Protein AF-A0A091Q735-F1 (afdb_monomer)

Secondary structure (DSSP, 8-state):
--HHHHHHHHHHHHHHHHHHHHHHHHHHHHHHHHHHHHHHHHHHHHHHHHHHHHHHHHHHHHHHHHHHHHHHHHHH-BTTBPPPSSHHHHHHHHHHHHHHHHHHHHHHHHHHHHHHHHHHHHHHHHHHHHHHHHHHHHHHHHHHHHHHHHHHHHHHHHHHHHHHHHHHHHHHHHHHHHHHHHHHHT-HHHHHHHHHHHHHHHHHHHHHHHHHHHHHHHHHHHHHHHHHHHHHHHHHHHHHHHHHHHHHHHHHHHHHHHHHHHHHHHHHHHHHHHHHHHHHHHHHHHHHHHHHHHHHHHHHHHHHHHHHHHHHHHHHHHHHHHHHHHHHHHHHHHHHHHHHHHHHHHHHHHHHHHHHHHHHHHHHTTTGGGTTTTTTTSSSGGGSSSSSS---

Structure (mmCIF, N/CA/C/O backbone):
data_AF-A0A091Q735-F1
#
_entry.id   AF-A0A091Q735-F1
#
loop_
_atom_site.group_PDB
_atom_site.id
_atom_site.type_symbol
_atom_site.label_atom_id
_atom_site.label_alt_id
_atom_site.label_comp_id
_atom_site.label_asym_id
_atom_site.label_entity_id
_atom_site.label_seq_id
_atom_site.pdbx_PDB_ins_code
_atom_site.Cartn_x
_atom_site.Cartn_y
_atom_site.Cartn_z
_atom_site.occupancy
_atom_site.B_iso_or_equiv
_atom_site.auth_seq_id
_atom_site.auth_comp_id
_atom_site.auth_asym_id
_atom_site.auth_atom_id
_atom_site.pdbx_PDB_model_num
ATOM 1 N N . ASP A 1 1 ? -110.857 -42.409 191.828 1.00 48.88 1 ASP A N 1
ATOM 2 C CA . ASP A 1 1 ? -110.728 -42.649 190.372 1.00 48.88 1 ASP A CA 1
ATOM 3 C C . ASP A 1 1 ? -110.004 -41.469 189.700 1.00 48.88 1 ASP A C 1
ATOM 5 O O . ASP A 1 1 ? -110.656 -40.558 189.218 1.00 48.88 1 ASP A O 1
ATOM 9 N N . LEU A 1 2 ? -108.696 -41.206 189.783 1.00 59.91 2 LEU A N 1
ATOM 10 C CA . LEU A 1 2 ? -107.429 -41.906 189.490 1.00 59.91 2 LEU A CA 1
ATOM 11 C C . LEU A 1 2 ? -107.210 -42.391 188.038 1.00 59.91 2 LEU A C 1
ATOM 13 O O . LEU A 1 2 ? -106.273 -41.913 187.399 1.00 59.91 2 LEU A O 1
ATOM 17 N N . ASP A 1 3 ? -108.094 -43.208 187.457 1.00 58.34 3 ASP A N 1
ATOM 18 C CA . ASP A 1 3 ? -107.879 -43.757 186.099 1.00 58.34 3 ASP A CA 1
ATOM 19 C C . ASP A 1 3 ? -107.962 -42.721 184.962 1.00 58.34 3 ASP A C 1
ATOM 21 O O . ASP A 1 3 ? -107.269 -42.835 183.949 1.00 58.34 3 ASP A O 1
ATOM 25 N N . ARG A 1 4 ? -108.725 -41.634 185.139 1.00 57.16 4 ARG A N 1
ATOM 26 C CA . ARG A 1 4 ? -108.843 -40.563 184.129 1.00 57.16 4 ARG A CA 1
ATOM 27 C C . ARG A 1 4 ? -107.568 -39.718 183.986 1.00 57.16 4 ARG A C 1
ATOM 29 O O . ARG A 1 4 ? -107.341 -39.124 182.936 1.00 57.16 4 ARG A O 1
ATOM 36 N N . ALA A 1 5 ? -106.726 -39.675 185.020 1.00 61.28 5 ALA A N 1
ATOM 37 C CA . ALA A 1 5 ? -105.486 -38.896 185.022 1.00 61.28 5 ALA A CA 1
ATOM 38 C C . ALA A 1 5 ? -104.326 -39.627 184.318 1.00 61.28 5 ALA A C 1
ATOM 40 O O . ALA A 1 5 ? -103.462 -38.989 183.716 1.00 61.28 5 ALA A O 1
ATOM 41 N N . ILE A 1 6 ? -104.319 -40.964 184.344 1.00 62.25 6 ILE A N 1
ATOM 42 C CA . ILE A 1 6 ? -103.247 -41.781 183.754 1.00 62.25 6 ILE A CA 1
ATOM 43 C C . ILE A 1 6 ? -103.313 -41.750 182.221 1.00 62.25 6 ILE A C 1
ATOM 45 O O . ILE A 1 6 ? -102.283 -41.559 181.573 1.00 62.25 6 ILE A O 1
ATOM 49 N N . ILE A 1 7 ? -104.517 -41.838 181.645 1.00 64.94 7 ILE A N 1
ATOM 50 C CA . ILE A 1 7 ? -104.731 -41.748 180.190 1.00 64.94 7 ILE A CA 1
ATOM 51 C C . ILE A 1 7 ? -104.331 -40.358 179.664 1.00 64.94 7 ILE A C 1
ATOM 53 O O . ILE A 1 7 ? -103.680 -40.251 178.626 1.00 64.94 7 ILE A O 1
ATOM 57 N N . GLY A 1 8 ? -104.631 -39.290 180.416 1.00 65.50 8 GLY A N 1
ATOM 58 C CA . GLY A 1 8 ? -104.202 -37.929 180.074 1.00 65.50 8 GLY A CA 1
ATOM 59 C C . GLY A 1 8 ? -102.680 -37.756 180.093 1.00 65.50 8 GLY A C 1
ATOM 60 O O . GLY A 1 8 ? -102.116 -37.140 179.190 1.00 65.50 8 GLY A O 1
ATOM 61 N N . ARG A 1 9 ? -101.993 -38.361 181.072 1.00 70.69 9 ARG A N 1
ATOM 62 C CA . ARG A 1 9 ? -100.524 -38.331 181.146 1.00 70.69 9 ARG A CA 1
ATOM 63 C C . ARG A 1 9 ? -99.869 -39.099 179.996 1.00 70.69 9 ARG A C 1
ATOM 65 O O . ARG A 1 9 ? -98.911 -38.602 179.415 1.00 70.69 9 ARG A O 1
ATOM 72 N N . GLN A 1 10 ? -100.392 -40.271 179.636 1.00 69.38 10 GLN A N 1
ATOM 73 C CA . GLN A 1 10 ? -99.875 -41.054 178.506 1.00 69.38 10 GLN A CA 1
ATOM 74 C C . GLN A 1 10 ? -100.122 -40.366 177.154 1.00 69.38 10 GLN A C 1
ATOM 76 O O . GLN A 1 10 ? -99.245 -40.396 176.293 1.00 69.38 10 GLN A O 1
ATOM 81 N N . SER A 1 11 ? -101.267 -39.697 176.986 1.00 70.25 11 SER A N 1
ATOM 82 C CA . SER A 1 11 ? -101.553 -38.848 175.820 1.00 70.25 11 SER A CA 1
ATOM 83 C C . SER A 1 11 ? -100.528 -37.720 175.683 1.00 70.25 11 SER A C 1
ATOM 85 O O . SER A 1 11 ? -99.944 -37.548 174.617 1.00 70.25 11 SER A O 1
ATOM 87 N N . LEU A 1 12 ? -100.258 -36.994 176.774 1.00 70.69 12 LEU A N 1
ATOM 88 C CA . LEU A 1 12 ? -99.284 -35.900 176.787 1.00 70.69 12 LEU A CA 1
ATOM 89 C C . LEU A 1 12 ? -97.848 -36.388 176.564 1.00 70.69 12 LEU A C 1
ATOM 91 O O . LEU A 1 12 ? -97.097 -35.750 175.837 1.00 70.69 12 LEU A O 1
ATOM 95 N N . GLU A 1 13 ? -97.449 -37.528 177.131 1.00 71.88 13 GLU A N 1
ATOM 96 C CA . GLU A 1 13 ? -96.121 -38.107 176.877 1.00 71.88 13 GLU A CA 1
ATOM 97 C C . GLU A 1 13 ? -95.943 -38.548 175.418 1.00 71.88 13 GLU A C 1
ATOM 99 O O . GLU A 1 13 ? -94.855 -38.389 174.860 1.00 71.88 13 GLU A O 1
ATOM 104 N N . MET A 1 14 ? -96.991 -39.083 174.782 1.00 75.88 14 MET A N 1
ATOM 105 C CA . MET A 1 14 ? -96.971 -39.439 173.360 1.00 75.88 14 MET A CA 1
ATOM 106 C C . MET A 1 14 ? -96.920 -38.188 172.473 1.00 75.88 14 MET A C 1
ATOM 108 O O . MET A 1 14 ? -96.209 -38.164 171.470 1.00 75.88 14 MET A O 1
ATOM 112 N N . GLU A 1 15 ? -97.613 -37.125 172.876 1.00 74.12 15 GLU A N 1
ATOM 113 C CA . GLU A 1 15 ? -97.615 -35.833 172.194 1.00 74.12 15 GLU A CA 1
ATOM 114 C C . GLU A 1 15 ? -96.272 -35.102 172.327 1.00 74.12 15 GLU A C 1
ATOM 116 O O . GLU A 1 15 ? -95.756 -34.596 171.334 1.00 74.12 15 GLU A O 1
ATOM 121 N N . ILE A 1 16 ? -95.636 -35.142 173.504 1.00 75.25 16 ILE A N 1
ATOM 122 C CA . ILE A 1 16 ? -94.273 -34.630 173.717 1.00 75.25 16 ILE A CA 1
ATOM 123 C C . ILE A 1 16 ? -93.277 -35.372 172.823 1.00 75.25 16 ILE A C 1
ATOM 125 O O . ILE A 1 16 ? -92.447 -34.732 172.178 1.00 75.25 16 ILE A O 1
ATOM 129 N N . ARG A 1 17 ? -93.381 -36.704 172.726 1.00 78.06 17 ARG A N 1
ATOM 130 C CA . ARG A 1 17 ? -92.518 -37.508 171.848 1.00 78.06 17 ARG A CA 1
ATOM 131 C C . ARG A 1 17 ? -92.728 -37.154 170.374 1.00 78.06 17 ARG A C 1
ATOM 133 O O . ARG A 1 17 ? -91.765 -36.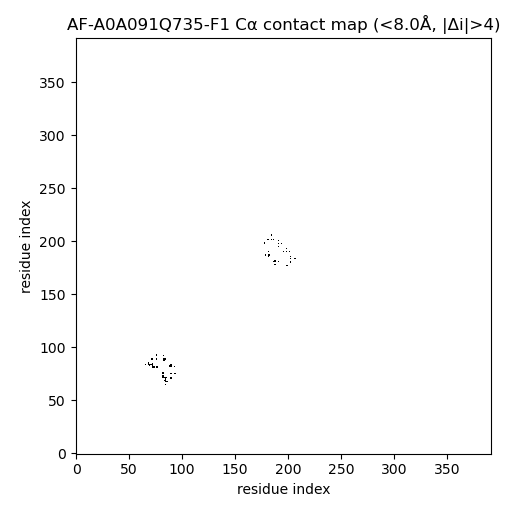909 169.661 1.00 78.06 17 ARG A O 1
ATOM 140 N N . ASN A 1 18 ? -93.981 -37.009 169.943 1.00 79.81 18 ASN A N 1
ATOM 141 C CA . ASN A 1 18 ? -94.326 -36.605 168.578 1.00 79.81 18 ASN A CA 1
ATOM 142 C C . ASN A 1 18 ? -93.847 -35.174 168.259 1.00 79.81 18 ASN A C 1
ATOM 144 O O . ASN A 1 18 ? -93.385 -34.895 167.155 1.00 79.81 18 ASN A O 1
ATOM 148 N N . LEU A 1 19 ? -93.903 -34.255 169.227 1.00 78.31 19 LEU A N 1
ATOM 149 C CA . LEU A 1 19 ? -93.354 -32.906 169.086 1.00 78.31 19 LEU A CA 1
ATOM 150 C C . LEU A 1 19 ? -91.822 -32.909 169.035 1.00 78.31 19 LEU A C 1
ATOM 152 O O . LEU A 1 19 ? -91.252 -32.158 168.248 1.00 78.31 19 LEU A O 1
ATOM 156 N N . GLN A 1 20 ? -91.151 -33.765 169.807 1.00 77.94 20 GLN A N 1
ATOM 157 C CA . GLN A 1 20 ? -89.699 -33.954 169.730 1.00 77.94 20 GLN A CA 1
ATOM 158 C C . GLN A 1 20 ? -89.271 -34.565 168.388 1.00 77.94 20 GLN A C 1
ATOM 160 O O . GLN A 1 20 ? -88.317 -34.087 167.773 1.00 77.94 20 GLN A O 1
ATOM 165 N N . ASP A 1 21 ? -90.007 -35.548 167.873 1.00 80.75 21 ASP A N 1
ATOM 166 C CA . ASP A 1 21 ? -89.762 -36.132 166.551 1.00 80.75 21 ASP A CA 1
ATOM 167 C C . ASP A 1 21 ? -90.009 -35.106 165.435 1.00 80.75 21 ASP A C 1
ATOM 169 O O . ASP A 1 21 ? -89.194 -34.959 164.523 1.00 80.75 21 ASP A O 1
ATOM 173 N N . LYS A 1 22 ? -91.073 -34.300 165.537 1.00 81.25 22 LYS A N 1
ATOM 174 C CA . LYS A 1 22 ? -91.319 -33.179 164.614 1.00 81.25 22 LYS A CA 1
ATOM 175 C C . LYS A 1 22 ? -90.246 -32.100 164.705 1.00 81.25 22 LYS A C 1
ATOM 177 O O . LYS A 1 22 ? -89.876 -31.542 163.676 1.00 81.25 22 LYS A O 1
ATOM 182 N N . LEU A 1 23 ? -89.736 -31.801 165.898 1.00 82.50 23 LEU A N 1
ATOM 183 C CA . LEU A 1 23 ? -88.670 -30.819 166.090 1.00 82.50 23 LEU A CA 1
ATOM 184 C C . LEU A 1 23 ? -87.365 -31.308 165.462 1.00 82.50 23 LEU A C 1
ATOM 186 O O . LEU A 1 23 ? -86.720 -30.561 164.734 1.00 82.50 23 LEU A O 1
ATOM 190 N N . THR A 1 24 ? -86.998 -32.570 165.684 1.00 81.44 24 THR A N 1
ATOM 191 C CA . THR A 1 24 ? -85.792 -33.159 165.087 1.00 81.44 24 THR A CA 1
ATOM 192 C C . THR A 1 24 ? -85.915 -33.311 163.569 1.00 81.44 24 THR A C 1
ATOM 194 O O . THR A 1 24 ? -84.946 -33.049 162.854 1.00 81.44 24 THR A O 1
ATOM 197 N N . ALA A 1 25 ? -87.097 -33.656 163.049 1.00 82.62 25 ALA A N 1
ATOM 198 C CA . ALA A 1 25 ? -87.374 -33.679 161.613 1.00 82.62 25 ALA A CA 1
ATOM 199 C C . ALA A 1 25 ? -87.297 -32.275 160.990 1.00 82.62 25 ALA A C 1
ATOM 201 O O . ALA A 1 25 ? -86.631 -32.102 159.969 1.00 82.62 25 ALA A O 1
ATOM 202 N N . ASN A 1 26 ? -87.894 -31.262 161.630 1.00 83.12 26 ASN A N 1
ATOM 203 C CA . ASN A 1 26 ? -87.793 -29.869 161.188 1.00 83.12 26 ASN A CA 1
ATOM 204 C C . ASN A 1 26 ? -86.359 -29.343 161.257 1.00 83.12 26 ASN A C 1
ATOM 206 O O . ASN A 1 26 ? -85.934 -28.640 160.349 1.00 83.12 26 ASN A O 1
ATOM 210 N N . GLN A 1 27 ? -85.587 -29.712 162.280 1.00 83.12 27 GLN A N 1
ATOM 211 C CA . GLN A 1 27 ? -84.183 -29.326 162.386 1.00 83.12 27 GLN A CA 1
ATOM 212 C C . GLN A 1 27 ? -83.357 -29.933 161.243 1.00 83.12 27 GLN A C 1
ATOM 214 O O . GLN A 1 27 ? -82.608 -29.222 160.576 1.00 83.12 27 GLN A O 1
ATOM 219 N N . LYS A 1 28 ? -83.560 -31.221 160.933 1.00 84.62 28 LYS A N 1
ATOM 220 C CA . LYS A 1 28 ? -82.917 -31.875 159.781 1.00 84.62 28 LYS A CA 1
ATOM 221 C C . LYS A 1 28 ? -83.334 -31.252 158.445 1.00 84.62 28 LYS A C 1
ATOM 223 O O . LYS A 1 28 ? -82.479 -31.083 157.578 1.00 84.62 28 LYS A O 1
ATOM 228 N N . ALA A 1 29 ? -84.610 -30.898 158.278 1.00 84.12 29 ALA A N 1
ATOM 229 C CA . ALA A 1 29 ? -85.111 -30.223 157.080 1.00 84.12 29 ALA A CA 1
ATOM 230 C C . ALA A 1 29 ? -84.539 -28.802 156.942 1.00 84.12 29 ALA A C 1
ATOM 232 O O . ALA A 1 29 ? -84.136 -28.401 155.852 1.00 84.12 29 ALA A O 1
ATOM 233 N N . LEU A 1 30 ? -84.416 -28.067 158.051 1.00 85.38 30 LEU A N 1
ATOM 234 C CA . LEU A 1 30 ? -83.791 -26.747 158.091 1.00 85.38 30 LEU A CA 1
ATOM 235 C C . LEU A 1 30 ? -82.305 -26.824 157.723 1.00 85.38 30 LEU A C 1
ATOM 237 O O . LEU A 1 30 ? -81.825 -26.022 156.925 1.00 85.38 30 LEU A O 1
ATOM 241 N N . ASP A 1 31 ? -81.578 -27.806 158.254 1.00 85.25 31 ASP A N 1
ATOM 242 C CA . ASP A 1 31 ? -80.159 -28.002 157.947 1.00 85.25 31 ASP A CA 1
ATOM 243 C C . ASP A 1 31 ? -79.934 -28.544 156.521 1.00 85.25 31 ASP A C 1
ATOM 245 O O . ASP A 1 31 ? -78.896 -28.278 155.911 1.00 85.25 31 ASP A O 1
ATOM 249 N N . ALA A 1 32 ? -80.896 -29.273 155.944 1.00 85.25 32 ALA A N 1
ATOM 250 C CA . ALA A 1 32 ? -80.903 -29.619 154.520 1.00 85.25 32 ALA A CA 1
ATOM 251 C C . ALA A 1 32 ? -81.138 -28.377 153.645 1.00 85.25 32 ALA A C 1
ATOM 253 O O . ALA A 1 32 ? -80.334 -28.103 152.757 1.00 85.25 32 ALA A O 1
ATOM 254 N N . SER A 1 33 ? -82.146 -27.560 153.970 1.00 84.00 33 SER A N 1
ATOM 255 C CA . SER A 1 33 ? -82.447 -26.318 153.249 1.00 84.00 33 SER A CA 1
ATOM 256 C C . SER A 1 33 ? -81.302 -25.300 153.339 1.00 84.00 33 SER A C 1
ATOM 258 O O . SER A 1 33 ? -80.955 -24.661 152.349 1.00 84.00 33 SER A O 1
ATOM 260 N N . ARG A 1 34 ? -80.616 -25.198 154.487 1.00 86.44 34 ARG A N 1
ATOM 261 C CA . ARG A 1 34 ? -79.401 -24.374 154.632 1.00 86.44 34 ARG A CA 1
ATOM 262 C C . ARG A 1 34 ? -78.250 -24.863 153.754 1.00 86.44 34 ARG A C 1
ATOM 264 O O . ARG A 1 34 ? -77.541 -24.036 153.182 1.00 86.44 34 ARG A O 1
ATOM 271 N N . ARG A 1 35 ? -78.060 -26.181 153.629 1.00 87.06 35 ARG A N 1
ATOM 272 C CA . ARG A 1 35 ? -77.051 -26.766 152.729 1.00 87.06 35 ARG A CA 1
ATOM 273 C C . ARG A 1 35 ? -77.399 -26.532 151.262 1.00 87.06 35 ARG A C 1
ATOM 275 O O . ARG A 1 35 ? -76.514 -26.171 150.495 1.00 87.06 35 ARG A O 1
ATOM 282 N N . GLU A 1 36 ? -78.665 -26.668 150.882 1.00 86.00 36 GLU A N 1
ATOM 283 C CA . GLU A 1 36 ? -79.137 -26.341 149.533 1.00 86.00 36 GLU A CA 1
ATOM 284 C C . GLU A 1 36 ? -78.964 -24.858 149.215 1.00 86.00 36 GLU A C 1
ATOM 286 O O . GLU A 1 36 ? -78.417 -24.534 148.169 1.00 86.00 36 GLU A O 1
ATOM 291 N N . LEU A 1 37 ? -79.325 -23.957 150.133 1.00 87.75 37 LEU A N 1
ATOM 292 C CA . LEU A 1 37 ? -79.112 -22.518 149.975 1.00 87.75 37 LEU A CA 1
ATOM 293 C C . LEU A 1 37 ? -77.621 -22.191 149.815 1.00 87.75 37 LEU A C 1
ATOM 295 O O . LEU A 1 37 ? -77.250 -21.391 148.960 1.00 87.75 37 LEU A O 1
ATOM 299 N N . HIS A 1 38 ? -76.755 -22.819 150.616 1.00 89.62 38 HIS A N 1
ATOM 300 C CA . HIS A 1 38 ? -75.307 -22.664 150.495 1.00 89.62 38 HIS A CA 1
ATOM 301 C C . HIS A 1 38 ? -74.797 -23.163 149.135 1.00 89.62 38 HIS A C 1
ATOM 303 O O . HIS A 1 38 ? -74.031 -22.464 148.472 1.00 89.62 38 HIS A O 1
ATOM 309 N N . ASN A 1 39 ? -75.252 -24.336 148.690 1.00 88.12 39 ASN A N 1
ATOM 310 C CA . ASN A 1 39 ? -74.892 -24.890 147.387 1.00 88.12 39 ASN A CA 1
ATOM 311 C C . ASN A 1 39 ? -75.405 -24.010 146.243 1.00 88.12 39 ASN A C 1
ATOM 313 O O . ASN A 1 39 ? -74.648 -23.714 145.328 1.00 88.12 39 ASN A O 1
ATOM 317 N N . LEU A 1 40 ? -76.644 -23.523 146.314 1.00 89.19 40 LEU A N 1
ATOM 318 C CA . LEU A 1 40 ? -77.230 -22.633 145.315 1.00 89.19 40 LEU A CA 1
ATOM 319 C C . LEU A 1 40 ? -76.496 -21.288 145.265 1.00 89.19 40 LEU A C 1
ATOM 321 O O . LEU A 1 40 ? -76.250 -20.759 144.187 1.00 89.19 40 LEU A O 1
ATOM 325 N N . LYS A 1 41 ? -76.073 -20.761 146.420 1.00 88.25 41 LYS A N 1
ATOM 326 C CA . LYS A 1 41 ? -75.241 -19.555 146.504 1.00 88.25 41 LYS A CA 1
ATOM 327 C C . LYS A 1 41 ? -73.859 -19.780 145.887 1.00 88.25 41 LYS A C 1
ATOM 329 O O . LYS A 1 41 ? -73.376 -18.907 145.171 1.00 88.25 41 LYS A O 1
ATOM 334 N N . LYS A 1 42 ? -73.259 -20.956 146.105 1.00 90.81 42 LYS A N 1
ATOM 335 C CA . LYS A 1 42 ? -72.004 -21.369 145.462 1.00 90.81 42 LYS A CA 1
ATOM 336 C C . LYS A 1 42 ? -72.167 -21.475 143.939 1.00 90.81 42 LYS A C 1
ATOM 338 O O . LYS A 1 42 ? -71.433 -20.803 143.222 1.00 90.81 42 LYS A O 1
ATOM 343 N N . PHE A 1 43 ? -73.180 -22.193 143.451 1.00 90.69 43 PHE A N 1
ATOM 344 C CA . PHE A 1 43 ? -73.489 -22.288 142.017 1.00 90.69 43 PHE A CA 1
ATOM 345 C C . PHE A 1 43 ? -73.773 -20.921 141.389 1.00 90.69 43 PHE A C 1
ATOM 347 O O . PHE A 1 43 ? -73.279 -20.626 140.307 1.00 90.69 43 PHE A O 1
ATOM 354 N N . SER A 1 44 ? -74.516 -20.051 142.076 1.00 88.81 44 SER A N 1
ATOM 355 C CA . SER A 1 44 ? -74.766 -18.684 141.612 1.00 88.81 44 SER A CA 1
ATOM 356 C C . SER A 1 44 ? -73.475 -17.871 141.507 1.00 88.81 44 SER A C 1
ATOM 358 O O . SER A 1 44 ? -73.328 -17.111 140.555 1.00 88.81 44 SER A O 1
ATOM 360 N N . SER A 1 45 ? -72.545 -18.020 142.457 1.00 88.62 45 SER A N 1
ATOM 361 C CA . SER A 1 45 ? -71.249 -17.333 142.403 1.00 88.62 45 SER A CA 1
ATOM 362 C C . SER A 1 45 ? -70.332 -17.875 141.304 1.00 88.62 45 SER A C 1
ATOM 364 O O . SER A 1 45 ? -69.638 -17.096 140.656 1.00 88.62 45 SER A O 1
ATOM 366 N N . GLU A 1 46 ? -70.366 -19.185 141.046 1.00 91.62 46 GLU A N 1
ATOM 367 C CA . GLU A 1 46 ? -69.631 -19.817 139.946 1.00 91.62 46 GLU A CA 1
ATOM 368 C C . GLU A 1 46 ? -70.182 -19.366 138.589 1.00 91.62 46 GLU A C 1
ATOM 370 O O . GLU A 1 46 ? -69.410 -18.954 137.727 1.00 91.62 46 GLU A O 1
ATOM 375 N N . LEU A 1 47 ? -71.510 -19.349 138.422 1.00 90.62 47 LEU A N 1
ATOM 376 C CA . LEU A 1 47 ? -72.164 -18.898 137.192 1.00 90.62 47 LEU A CA 1
ATOM 377 C C . LEU A 1 47 ? -71.904 -17.410 136.914 1.00 90.62 47 LEU A C 1
ATOM 379 O O . LEU A 1 47 ? -71.633 -17.043 135.773 1.00 90.62 47 LEU A O 1
ATOM 383 N N . ASP A 1 48 ? -71.936 -16.556 137.943 1.00 90.94 48 ASP A N 1
ATOM 384 C CA . ASP A 1 48 ? -71.569 -15.137 137.821 1.00 90.94 48 ASP A CA 1
ATOM 385 C C . ASP A 1 48 ? -70.084 -14.971 137.444 1.00 90.94 48 ASP A C 1
ATOM 387 O O . ASP A 1 48 ? -69.739 -14.136 136.606 1.00 90.94 48 ASP A O 1
ATOM 391 N N . GLY A 1 49 ? -69.206 -15.817 137.995 1.00 91.94 49 GLY A N 1
ATOM 392 C CA . GLY A 1 49 ? -67.800 -15.906 137.600 1.00 91.94 49 GLY A CA 1
ATOM 393 C C . GLY A 1 49 ? -67.617 -16.288 136.127 1.00 91.94 49 GLY A C 1
ATOM 394 O O . GLY A 1 49 ? -66.915 -15.588 135.395 1.00 91.94 49 GLY A O 1
ATOM 395 N N . SER A 1 50 ? -68.287 -17.346 135.659 1.00 91.88 50 SER A N 1
ATOM 396 C CA . SER A 1 50 ? -68.249 -17.782 134.255 1.00 91.88 50 SER A CA 1
ATOM 397 C C . SER A 1 50 ? -68.843 -16.745 133.300 1.00 91.88 50 SER A C 1
ATOM 399 O O . SER A 1 50 ? -68.274 -16.498 132.238 1.00 91.88 50 SER A O 1
ATOM 401 N N . LEU A 1 51 ? -69.941 -16.083 133.682 1.00 92.00 51 LEU A N 1
ATOM 402 C CA . LEU A 1 51 ? -70.545 -15.000 132.903 1.00 92.00 51 LEU A CA 1
ATOM 403 C C . LEU A 1 51 ? -69.581 -13.814 132.763 1.00 92.00 51 LEU A C 1
ATOM 405 O O . LEU A 1 51 ? -69.446 -13.247 131.678 1.00 92.00 51 LEU A O 1
ATOM 409 N N . LYS A 1 52 ? -68.880 -13.447 133.845 1.00 92.19 52 LYS A N 1
ATOM 410 C CA . LYS A 1 52 ? -67.848 -12.401 133.821 1.00 92.19 52 LYS A CA 1
ATOM 411 C C . LYS A 1 52 ? -66.673 -12.780 132.924 1.00 92.19 52 LYS A C 1
ATOM 413 O O . LYS A 1 52 ? -66.270 -11.936 132.127 1.00 92.19 52 LYS A O 1
ATOM 418 N N . SER A 1 53 ? -66.184 -14.023 133.001 1.00 91.81 53 SER A N 1
ATOM 419 C CA . SER A 1 53 ? -65.116 -14.530 132.119 1.00 91.81 53 SER A CA 1
ATOM 420 C C . SER A 1 53 ? -65.534 -14.459 130.654 1.00 91.81 53 SER A C 1
ATOM 422 O O . SER A 1 53 ? -64.875 -13.798 129.861 1.00 91.81 53 SER A O 1
ATOM 424 N N . SER A 1 54 ? -66.701 -15.016 130.312 1.00 91.44 54 SER A N 1
ATOM 425 C CA . SER A 1 54 ? -67.230 -14.998 128.944 1.00 91.44 54 SER A CA 1
ATOM 426 C C . SER A 1 54 ? -67.434 -13.571 128.418 1.00 91.44 54 SER A C 1
ATOM 428 O O . SER A 1 54 ? -67.143 -13.278 127.260 1.00 91.44 54 SER A O 1
ATOM 430 N N . ARG A 1 55 ? -67.872 -12.637 129.272 1.00 92.31 55 ARG A N 1
ATOM 431 C CA . ARG A 1 55 ? -68.023 -11.222 128.903 1.00 92.31 55 ARG A CA 1
ATOM 432 C C . ARG A 1 55 ? -66.686 -10.500 128.722 1.00 92.31 55 ARG A C 1
ATOM 434 O O . ARG A 1 55 ? -66.629 -9.537 127.958 1.00 92.31 55 ARG A O 1
ATOM 441 N N . GLU A 1 56 ? -65.649 -10.876 129.464 1.00 91.62 56 GLU A N 1
ATOM 442 C CA . GLU A 1 56 ? -64.288 -10.365 129.260 1.00 91.62 56 GLU A CA 1
ATOM 443 C C . GLU A 1 56 ? -63.699 -10.920 127.960 1.00 91.62 56 GLU A C 1
ATOM 445 O O . GLU A 1 56 ? -63.223 -10.143 127.144 1.00 91.62 56 GLU A O 1
ATOM 450 N N . GLU A 1 57 ? -63.841 -12.221 127.707 1.00 91.94 57 GLU A N 1
ATOM 451 C CA . GLU A 1 57 ? -63.423 -12.879 126.461 1.00 91.94 57 GLU A CA 1
ATOM 452 C C . GLU A 1 57 ? -64.131 -12.297 125.229 1.00 91.94 57 GLU A C 1
ATOM 454 O O . GLU A 1 57 ? -63.497 -12.004 124.218 1.00 91.94 57 GLU A O 1
ATOM 459 N N . ALA A 1 58 ? -65.439 -12.037 125.313 1.00 90.88 58 ALA A N 1
ATOM 460 C CA . ALA A 1 58 ? -66.170 -11.363 124.242 1.00 90.88 58 ALA A CA 1
ATOM 461 C C . ALA A 1 58 ? -65.665 -9.926 124.017 1.00 90.88 58 ALA A C 1
ATOM 463 O O . ALA A 1 58 ? -65.604 -9.462 122.879 1.00 90.88 58 ALA A O 1
ATOM 464 N N . ARG A 1 59 ? -65.271 -9.216 125.086 1.00 91.81 59 ARG A N 1
ATOM 465 C CA . ARG A 1 59 ? -64.691 -7.868 124.982 1.00 91.81 59 ARG A CA 1
ATOM 466 C C . ARG A 1 59 ? -63.294 -7.890 124.375 1.00 91.81 59 ARG A C 1
ATOM 468 O O . ARG A 1 59 ? -63.015 -7.052 123.524 1.00 91.81 59 ARG A O 1
ATOM 475 N N . THR A 1 60 ? -62.429 -8.822 124.767 1.00 92.62 60 THR A N 1
ATOM 476 C CA . THR A 1 60 ? -61.087 -8.947 124.182 1.00 92.62 60 THR A CA 1
ATOM 477 C C . THR A 1 60 ? -61.164 -9.359 122.714 1.00 92.62 60 THR A C 1
ATOM 479 O O . THR A 1 60 ? -60.490 -8.745 121.886 1.00 92.62 60 THR A O 1
ATOM 482 N N . ALA A 1 61 ? -62.049 -10.297 122.361 1.00 89.81 61 ALA A N 1
ATOM 483 C CA . ALA A 1 61 ? -62.316 -10.673 120.975 1.00 89.81 61 ALA A CA 1
ATOM 484 C C . ALA A 1 61 ? -62.839 -9.483 120.153 1.00 89.81 61 ALA A C 1
ATOM 486 O O . ALA A 1 61 ? -62.315 -9.205 119.074 1.00 89.81 61 ALA A O 1
ATOM 487 N N . GLN A 1 62 ? -63.792 -8.710 120.686 1.00 91.81 62 GLN A N 1
ATOM 488 C CA . GLN A 1 62 ? -64.300 -7.512 120.015 1.00 91.81 62 GLN A CA 1
ATOM 489 C C . GLN A 1 62 ? -63.208 -6.453 119.811 1.00 91.81 62 GLN A C 1
ATOM 491 O O . GLN A 1 62 ? -63.085 -5.904 118.718 1.00 91.81 62 GLN A O 1
ATOM 496 N N . SER A 1 63 ? -62.388 -6.183 120.829 1.00 90.94 63 SER A N 1
ATOM 497 C CA . SER A 1 63 ? -61.259 -5.251 120.717 1.00 90.94 63 SER A CA 1
ATOM 498 C C . SER A 1 63 ? -60.237 -5.717 119.679 1.00 90.94 63 SER A C 1
ATOM 500 O O . SER A 1 63 ? -59.734 -4.906 118.906 1.00 90.94 63 SER A O 1
ATOM 502 N N . SER A 1 64 ? -59.965 -7.024 119.611 1.00 92.06 64 SER A N 1
ATOM 503 C CA . SER A 1 64 ? -59.066 -7.592 118.601 1.00 92.06 64 SER A CA 1
ATOM 504 C C . SER A 1 64 ? -59.625 -7.467 117.179 1.00 92.06 64 SER A C 1
ATOM 506 O O . SER A 1 64 ? -58.880 -7.134 116.261 1.00 92.06 64 SER A O 1
ATOM 508 N N . LEU A 1 65 ? -60.941 -7.640 117.002 1.00 90.62 65 LEU A N 1
ATOM 509 C CA . LEU A 1 65 ? -61.617 -7.460 115.718 1.00 90.62 65 LEU A CA 1
ATOM 510 C C . LEU A 1 65 ? -61.548 -6.003 115.246 1.00 90.62 65 LEU A C 1
ATOM 512 O O . LEU A 1 65 ? -61.252 -5.756 114.080 1.00 90.62 65 LEU A O 1
ATOM 516 N N . VAL A 1 66 ? -61.773 -5.042 116.148 1.00 91.06 66 VAL A N 1
ATOM 517 C CA . VAL A 1 66 ? -61.665 -3.608 115.831 1.00 91.06 66 VAL A CA 1
ATOM 518 C C . VAL A 1 66 ? -60.229 -3.247 115.446 1.00 91.06 66 VAL A C 1
ATOM 520 O O . VAL A 1 66 ? -60.017 -2.637 114.401 1.00 91.06 66 VAL A O 1
ATOM 523 N N . ALA A 1 67 ? -59.235 -3.698 116.217 1.00 91.31 67 ALA A N 1
ATOM 524 C CA . ALA A 1 67 ? -57.825 -3.463 115.901 1.00 91.31 67 ALA A CA 1
ATOM 525 C C . ALA A 1 67 ? -57.416 -4.081 114.548 1.00 91.31 67 ALA A C 1
ATOM 527 O O . ALA A 1 67 ? -56.657 -3.483 113.786 1.00 91.31 67 ALA A O 1
ATOM 528 N N . PHE A 1 68 ? -57.943 -5.262 114.213 1.00 91.62 68 PHE A N 1
ATOM 529 C CA . PHE A 1 68 ? -57.725 -5.900 112.915 1.00 91.62 68 PHE A CA 1
ATOM 530 C C . PHE A 1 68 ? -58.373 -5.112 111.764 1.00 91.62 68 PHE A C 1
ATOM 532 O O . PHE A 1 68 ? -57.738 -4.888 110.731 1.00 91.62 68 PHE A O 1
ATOM 539 N N . GLN A 1 69 ? -59.605 -4.626 111.951 1.00 92.38 69 GLN A N 1
ATOM 540 C CA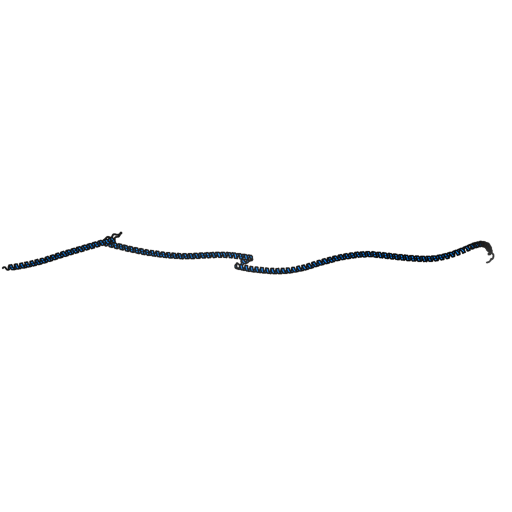 . GLN A 1 69 ? -60.283 -3.758 110.981 1.00 92.38 69 GLN A CA 1
ATOM 541 C C . GLN A 1 69 ? -59.521 -2.441 110.757 1.00 92.38 69 GLN A C 1
ATOM 543 O O . GLN A 1 69 ? -59.418 -1.985 109.619 1.00 92.38 69 GLN A O 1
ATOM 548 N N . GLU A 1 70 ? -58.938 -1.850 111.802 1.00 90.69 70 GLU A N 1
ATOM 549 C CA . GLU A 1 70 ? -58.072 -0.664 111.703 1.00 90.69 70 GLU A CA 1
ATOM 550 C C . GLU A 1 70 ? -56.788 -0.926 110.909 1.00 90.69 70 GLU A C 1
ATOM 552 O O . GLU A 1 70 ? -56.429 -0.135 110.031 1.00 90.69 70 GLU A O 1
ATOM 557 N N . GLN A 1 71 ? -56.122 -2.059 111.134 1.00 92.56 71 GLN A N 1
ATOM 558 C CA . GLN A 1 71 ? -54.927 -2.428 110.369 1.00 92.56 71 GLN A CA 1
ATOM 559 C C . GLN A 1 71 ? -55.239 -2.628 108.882 1.00 92.56 71 GLN A C 1
ATOM 561 O O . GLN A 1 71 ? -54.530 -2.110 108.021 1.00 92.56 71 GLN A O 1
ATOM 566 N N . ILE A 1 72 ? -56.334 -3.315 108.553 1.00 90.69 72 ILE A N 1
ATOM 567 C CA . ILE A 1 72 ? -56.720 -3.500 107.149 1.00 90.69 72 ILE A CA 1
ATOM 568 C C . ILE A 1 72 ? -57.110 -2.163 106.509 1.00 90.69 72 ILE A C 1
ATOM 570 O O . ILE A 1 72 ? -56.698 -1.870 105.387 1.00 90.69 72 ILE A O 1
ATOM 574 N N . ALA A 1 73 ? -57.868 -1.323 107.215 1.00 90.50 73 ALA A N 1
ATOM 575 C CA . ALA A 1 73 ? -58.268 -0.018 106.702 1.00 90.50 73 ALA A CA 1
ATOM 576 C C . ALA A 1 73 ? -57.065 0.895 106.418 1.00 90.50 73 ALA A C 1
ATOM 578 O O . ALA A 1 73 ? -57.055 1.599 105.408 1.00 90.50 73 ALA A O 1
ATOM 579 N N . THR A 1 74 ? -56.028 0.861 107.256 1.00 89.81 74 THR A N 1
ATOM 580 C CA . THR A 1 74 ? -54.798 1.635 107.018 1.00 89.81 74 THR A CA 1
ATOM 581 C C . THR A 1 74 ? -53.998 1.103 105.829 1.00 89.81 74 THR A C 1
ATOM 583 O O . THR A 1 74 ? -53.577 1.904 105.001 1.00 89.81 74 THR A O 1
ATOM 586 N N . LEU A 1 75 ? -53.859 -0.219 105.674 1.00 89.62 75 LEU A N 1
ATOM 587 C CA . LEU A 1 75 ? -53.168 -0.834 104.529 1.00 89.62 75 LEU A CA 1
ATOM 588 C C . LEU A 1 75 ? -53.872 -0.586 103.186 1.00 89.62 75 LEU A C 1
ATOM 590 O O . LEU A 1 75 ? -53.213 -0.405 102.165 1.00 89.62 75 LEU A O 1
ATOM 594 N N . LEU A 1 76 ? -55.207 -0.576 103.175 1.00 89.56 76 LEU A N 1
ATOM 595 C CA . LEU A 1 76 ? -56.004 -0.317 101.968 1.00 89.56 76 LEU A CA 1
ATOM 596 C C . LEU A 1 76 ? -56.171 1.176 101.657 1.00 89.56 76 LEU A C 1
ATOM 598 O O . LEU A 1 76 ? -56.601 1.542 100.552 1.00 89.56 76 LEU A O 1
ATOM 602 N N . SER A 1 77 ? -55.853 2.038 102.624 1.00 89.75 77 SER A N 1
ATOM 603 C CA . SER A 1 77 ? -55.811 3.478 102.415 1.00 89.75 77 SER A CA 1
ATOM 604 C C . SER A 1 77 ? -54.596 3.832 101.567 1.00 89.75 77 SER A C 1
ATOM 606 O O . SER A 1 77 ? -53.481 3.375 101.788 1.00 89.75 77 SER A O 1
ATOM 608 N N . SER A 1 78 ? -54.818 4.673 100.570 1.00 83.00 78 SER A N 1
ATOM 609 C CA . SER A 1 78 ? -53.774 5.158 99.665 1.00 83.00 78 SER A CA 1
ATOM 610 C C . SER A 1 78 ? -53.873 6.675 99.567 1.00 83.00 78 SER A C 1
ATOM 612 O O . SER A 1 78 ? -54.883 7.246 99.974 1.00 83.00 78 SER A O 1
ATOM 614 N N . GLY A 1 79 ? -52.893 7.340 98.949 1.00 74.12 79 GLY A N 1
ATOM 615 C CA . GLY A 1 79 ? -52.922 8.800 98.763 1.00 74.12 79 GLY A CA 1
ATOM 616 C C . GLY A 1 79 ? -54.157 9.344 98.021 1.00 74.12 79 GLY A C 1
ATOM 617 O O . GLY A 1 79 ? -54.374 10.548 98.013 1.00 74.12 79 GLY A O 1
ATOM 618 N N . SER A 1 80 ? -54.975 8.471 97.420 1.00 74.81 80 SER A N 1
ATOM 619 C CA . SER A 1 80 ? -56.205 8.824 96.700 1.00 74.81 80 SER A CA 1
ATOM 620 C C . SER A 1 80 ? -57.509 8.490 97.440 1.00 74.81 80 SER A C 1
ATOM 622 O O . SER A 1 80 ? -58.564 8.954 97.016 1.00 74.81 80 SER A O 1
ATOM 624 N N . ALA A 1 81 ? -57.478 7.688 98.513 1.00 77.12 81 ALA A N 1
ATOM 625 C CA . ALA A 1 81 ? -58.687 7.248 99.214 1.00 77.12 81 ALA A CA 1
ATOM 626 C C . ALA A 1 81 ? -58.383 6.742 100.633 1.00 77.12 81 ALA A C 1
ATOM 628 O O . ALA A 1 81 ? -57.504 5.896 100.812 1.00 77.12 81 ALA A O 1
ATOM 629 N N . THR A 1 82 ? -59.163 7.215 101.610 1.00 86.00 82 THR A N 1
ATOM 630 C CA . THR A 1 82 ? -59.091 6.822 103.027 1.00 86.00 82 THR A CA 1
ATOM 631 C C . THR A 1 82 ? -60.213 5.844 103.361 1.00 86.00 82 THR A C 1
ATOM 633 O O . THR A 1 82 ? -61.390 6.160 103.180 1.00 86.00 82 THR A O 1
ATOM 636 N N . VAL A 1 83 ? -59.864 4.668 103.878 1.00 88.81 83 VAL A N 1
ATOM 637 C CA . VAL A 1 83 ? -60.810 3.598 104.226 1.00 88.81 83 VAL A CA 1
ATOM 638 C C . VAL A 1 83 ? -61.129 3.670 105.716 1.00 88.81 83 VAL A C 1
ATOM 640 O O . VAL A 1 83 ? -60.239 3.847 106.543 1.00 88.81 83 VAL A O 1
ATOM 643 N N . LYS A 1 84 ? -62.407 3.540 106.080 1.00 88.50 84 LYS A N 1
ATOM 644 C CA . LYS A 1 84 ? -62.824 3.458 107.488 1.00 88.50 84 LYS A CA 1
ATOM 645 C C . LYS A 1 84 ? -62.671 2.018 108.006 1.00 88.50 84 LYS A C 1
ATOM 647 O O . LYS A 1 84 ? -62.877 1.092 107.219 1.00 88.50 84 LYS A O 1
ATOM 652 N N . PRO A 1 85 ? -62.379 1.811 109.306 1.00 86.12 85 PRO A N 1
ATOM 653 C CA . PRO A 1 85 ? -62.281 0.487 109.930 1.00 86.12 85 PRO A CA 1
ATOM 654 C C . PRO A 1 85 ? -63.671 -0.136 110.111 1.00 86.12 85 PRO A C 1
ATOM 656 O O . PRO A 1 85 ? -64.205 -0.246 111.207 1.00 86.12 85 PRO A O 1
ATOM 659 N N . SER A 1 86 ? -64.296 -0.472 108.989 1.00 89.50 86 SER A N 1
ATOM 660 C CA . SER A 1 86 ? -65.586 -1.141 108.893 1.00 89.50 86 SER A CA 1
ATOM 661 C C . SER A 1 86 ? -65.505 -2.163 107.770 1.00 89.50 86 SER A C 1
ATOM 663 O O . SER A 1 86 ? -65.005 -1.866 106.682 1.00 89.50 86 SER A O 1
ATOM 665 N N . GLU A 1 87 ? -66.007 -3.366 108.040 1.00 87.94 87 GLU A N 1
ATOM 666 C CA . GLU A 1 87 ? -66.004 -4.504 107.118 1.00 87.94 87 GLU A CA 1
ATOM 667 C C . GLU A 1 87 ? -66.575 -4.137 105.744 1.00 87.94 87 GLU A C 1
ATOM 669 O O . GLU A 1 87 ? -65.959 -4.419 104.719 1.00 87.94 87 GLU A O 1
ATOM 674 N N . LYS A 1 88 ? -67.701 -3.414 105.719 1.00 90.69 88 LYS A N 1
ATOM 675 C CA . LYS A 1 88 ? -68.353 -2.993 104.475 1.00 90.69 88 LYS A CA 1
ATOM 676 C C . LYS A 1 88 ? -67.441 -2.108 103.618 1.00 90.69 88 LYS A 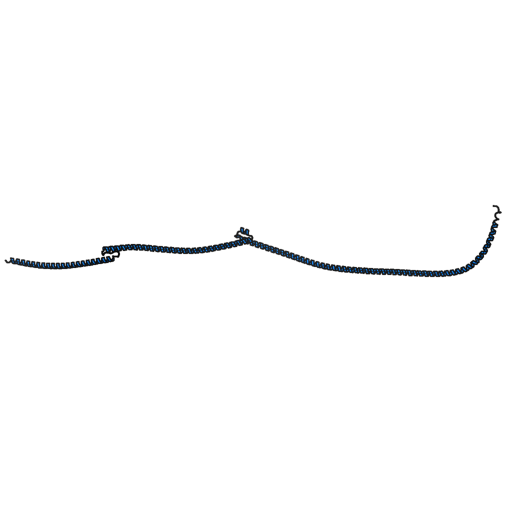C 1
ATOM 678 O O . LYS A 1 88 ? -67.264 -2.379 102.437 1.00 90.69 88 LYS A O 1
ATOM 683 N N . THR A 1 89 ? -66.834 -1.081 104.211 1.00 89.94 89 THR A N 1
ATOM 684 C CA . THR A 1 89 ? -65.952 -0.149 103.485 1.00 89.94 89 THR A CA 1
ATOM 685 C C . THR A 1 89 ? -64.635 -0.790 103.057 1.00 89.94 89 THR A C 1
ATOM 687 O O . THR A 1 89 ? -64.084 -0.428 102.021 1.00 89.94 89 THR A O 1
ATOM 690 N N . ILE A 1 90 ? -64.130 -1.751 103.834 1.00 91.69 90 ILE A N 1
ATOM 691 C CA . ILE A 1 90 ? -62.953 -2.552 103.482 1.00 91.69 90 ILE A CA 1
ATOM 692 C C . ILE A 1 90 ? -63.257 -3.426 102.258 1.00 91.69 90 ILE A C 1
ATOM 694 O O . ILE A 1 90 ? -62.487 -3.418 101.299 1.00 91.69 90 ILE A O 1
ATOM 698 N N . LEU A 1 91 ? -64.397 -4.125 102.256 1.00 91.81 91 LEU A N 1
ATOM 699 C CA . LEU A 1 91 ? -64.828 -4.964 101.135 1.00 91.81 91 LEU A CA 1
ATOM 700 C C . LEU A 1 91 ? -65.069 -4.152 99.858 1.00 91.81 91 LEU A C 1
ATOM 702 O O . LEU A 1 91 ? -64.575 -4.534 98.799 1.00 91.81 91 LEU A O 1
ATOM 706 N N . GLU A 1 92 ? -65.763 -3.015 99.959 1.00 90.19 92 GLU A N 1
ATOM 707 C CA . GLU A 1 92 ? -65.979 -2.099 98.830 1.00 90.19 92 GLU A CA 1
ATOM 708 C C . GLU A 1 92 ? -64.644 -1.625 98.236 1.00 90.19 92 GLU A C 1
ATOM 710 O O . GLU A 1 92 ? -64.475 -1.612 97.016 1.00 90.19 92 GLU A O 1
ATOM 715 N N . ARG A 1 93 ? -63.654 -1.310 99.085 1.00 91.75 93 ARG A N 1
ATOM 716 C CA . ARG A 1 93 ? -62.326 -0.901 98.619 1.00 91.75 93 ARG A CA 1
ATOM 717 C C . ARG A 1 93 ? -61.563 -2.032 97.929 1.00 91.75 93 ARG A C 1
ATOM 719 O O . ARG A 1 93 ? -60.922 -1.784 96.911 1.00 91.75 93 ARG A O 1
ATOM 726 N N . ILE A 1 94 ? -61.612 -3.251 98.466 1.00 91.12 94 ILE A N 1
ATOM 727 C CA . ILE A 1 94 ? -60.974 -4.423 97.846 1.00 91.12 94 ILE A CA 1
ATOM 728 C C . ILE A 1 94 ? -61.584 -4.680 96.464 1.00 91.12 94 ILE A C 1
ATOM 730 O O . ILE A 1 94 ? -60.850 -4.865 95.496 1.00 91.12 94 ILE A O 1
ATOM 734 N N . GLN A 1 95 ? -62.914 -4.626 96.353 1.00 92.12 95 GLN A N 1
ATOM 735 C CA . GLN A 1 95 ? -63.607 -4.775 95.073 1.00 92.12 95 GLN A CA 1
ATOM 736 C C . GLN A 1 95 ? -63.212 -3.677 94.080 1.00 92.12 95 GLN A C 1
ATOM 738 O O . GLN A 1 95 ? -62.907 -3.978 92.932 1.00 92.12 95 GLN A O 1
ATOM 743 N N . GLU A 1 96 ? -63.146 -2.416 94.514 1.00 91.31 96 GLU A N 1
ATOM 744 C CA . GLU A 1 96 ? -62.709 -1.304 93.663 1.00 91.31 96 GLU A CA 1
ATOM 745 C C . GLU A 1 96 ? -61.275 -1.499 93.138 1.00 91.31 96 GLU A C 1
ATOM 747 O O . GLU A 1 96 ? -61.012 -1.257 91.959 1.00 91.31 96 GLU A O 1
ATOM 752 N N . ILE A 1 97 ? -60.344 -1.929 94.000 1.00 90.94 97 ILE A N 1
ATOM 753 C CA . ILE A 1 97 ? -58.954 -2.209 93.615 1.00 90.94 97 ILE A CA 1
ATOM 754 C C . ILE A 1 97 ? -58.903 -3.349 92.594 1.00 90.94 97 ILE A C 1
ATOM 756 O O . ILE A 1 97 ? -58.232 -3.196 91.577 1.00 90.94 97 ILE A O 1
ATOM 760 N N . ASN A 1 98 ? -59.647 -4.434 92.818 1.00 92.19 98 ASN A N 1
ATOM 761 C CA . ASN A 1 98 ? -59.710 -5.561 91.886 1.00 92.19 98 ASN A CA 1
ATOM 762 C C . ASN A 1 98 ? -60.272 -5.136 90.523 1.00 92.19 98 ASN A C 1
ATOM 764 O O . ASN A 1 98 ? -59.638 -5.392 89.507 1.00 92.19 98 ASN A O 1
ATOM 768 N N . CYS A 1 99 ? -61.384 -4.391 90.490 1.00 91.75 99 CYS A N 1
ATOM 769 C CA . CYS A 1 99 ? -61.940 -3.861 89.240 1.00 91.75 99 CYS A CA 1
ATOM 770 C C . CYS A 1 99 ? -60.938 -2.957 88.501 1.00 91.75 99 CYS A C 1
ATOM 772 O O . CYS A 1 99 ? -60.838 -2.986 87.274 1.00 91.75 99 CYS A O 1
ATOM 774 N N . LYS A 1 100 ? -60.182 -2.129 89.237 1.00 91.69 100 LYS A N 1
ATOM 775 C CA . LYS A 1 100 ? -59.126 -1.292 88.654 1.00 91.69 100 LYS A CA 1
ATOM 776 C C . LYS A 1 100 ? -57.987 -2.133 88.092 1.00 91.69 100 LYS A C 1
ATOM 778 O O . LYS A 1 100 ? -57.480 -1.789 87.029 1.00 91.69 100 LYS A O 1
ATOM 783 N N . GLU A 1 101 ? -57.591 -3.199 88.772 1.00 92.38 101 GLU A N 1
ATOM 784 C CA . GLU A 1 101 ? -56.535 -4.090 88.303 1.00 92.38 101 GLU A CA 1
ATOM 785 C C . GLU A 1 101 ? -56.953 -4.842 87.037 1.00 92.38 101 GLU A C 1
ATOM 787 O O . GLU A 1 101 ? -56.249 -4.750 86.036 1.00 92.38 101 GLU A O 1
ATOM 792 N N . GLU A 1 102 ? -58.155 -5.426 87.012 1.00 94.44 102 GLU A N 1
ATOM 793 C CA . GLU A 1 102 ? -58.732 -6.047 85.810 1.00 94.44 102 GLU A CA 1
ATOM 794 C C . GLU A 1 102 ? -58.788 -5.052 84.637 1.00 94.44 102 GLU A C 1
ATOM 796 O O . GLU A 1 102 ? -58.424 -5.373 83.504 1.00 94.44 102 GLU A O 1
ATOM 801 N N . SER A 1 103 ? -59.181 -3.797 84.897 1.00 94.50 103 SER A N 1
ATOM 802 C CA . SER A 1 103 ? -59.206 -2.763 83.855 1.00 94.50 103 SER A CA 1
ATOM 803 C C . SER A 1 103 ? -57.812 -2.428 83.306 1.00 94.50 103 SER A C 1
ATOM 805 O O . SER A 1 103 ? -57.661 -2.234 82.099 1.00 94.50 103 SER A O 1
ATOM 807 N N . LYS A 1 104 ? -56.778 -2.390 84.159 1.00 95.81 104 LYS A N 1
ATOM 808 C CA . LYS A 1 104 ? -55.389 -2.184 83.723 1.00 95.81 104 LYS A CA 1
ATOM 809 C C . LYS A 1 104 ? -54.874 -3.385 82.950 1.00 95.81 104 LYS A C 1
ATOM 811 O O . LYS A 1 104 ? -54.182 -3.182 81.963 1.00 95.81 104 LYS A O 1
ATOM 816 N N . GLU A 1 105 ? -55.211 -4.600 83.365 1.00 96.12 105 GLU A N 1
ATOM 817 C CA . GLU A 1 105 ? -54.808 -5.833 82.690 1.00 96.12 105 GLU A CA 1
ATOM 818 C C . GLU A 1 105 ? -55.359 -5.886 81.258 1.00 96.12 105 GLU A C 1
ATOM 820 O O . GLU A 1 105 ? -54.630 -6.218 80.319 1.00 96.12 105 GLU A O 1
ATOM 825 N N . ILE A 1 106 ? -56.600 -5.422 81.053 1.00 95.69 106 ILE A N 1
ATOM 826 C CA . ILE A 1 106 ? -57.173 -5.231 79.712 1.00 95.69 106 ILE A CA 1
ATOM 827 C C . ILE A 1 106 ? -56.366 -4.202 78.907 1.00 95.69 106 ILE A C 1
ATOM 829 O O . ILE A 1 106 ? -56.046 -4.446 77.743 1.00 95.69 106 ILE A O 1
ATOM 833 N N . VAL A 1 107 ? -56.023 -3.053 79.499 1.00 96.31 107 VAL A N 1
ATOM 834 C CA . VAL A 1 107 ? -55.246 -2.004 78.810 1.00 96.31 107 VAL A CA 1
ATOM 835 C C . VAL A 1 107 ? -53.826 -2.476 78.484 1.00 96.31 107 VAL A C 1
ATOM 837 O O . VAL A 1 107 ? -53.344 -2.224 77.381 1.00 96.31 107 VAL A O 1
ATOM 840 N N . ILE A 1 108 ? -53.164 -3.191 79.395 1.00 96.75 108 ILE A N 1
ATOM 841 C CA . ILE A 1 108 ? -51.838 -3.785 79.177 1.00 96.75 108 ILE A CA 1
ATOM 842 C C . ILE A 1 108 ? -51.910 -4.782 78.024 1.00 96.75 108 ILE A C 1
ATOM 844 O O . ILE A 1 108 ? -51.155 -4.639 77.068 1.00 96.75 108 ILE A O 1
ATOM 848 N N . SER A 1 109 ? -52.886 -5.692 78.038 1.00 96.62 109 SER A N 1
ATOM 849 C CA . SER A 1 109 ? -53.109 -6.650 76.948 1.00 96.62 109 SER A CA 1
ATOM 850 C C . SER A 1 109 ? -53.327 -5.943 75.599 1.00 96.62 109 SER A C 1
ATOM 852 O O . SER A 1 109 ? -52.798 -6.343 74.559 1.00 96.62 109 SER A O 1
ATOM 854 N N . GLN A 1 110 ? -54.077 -4.836 75.585 1.00 97.25 110 GLN A N 1
ATOM 855 C CA . GLN A 1 110 ? -54.261 -4.021 74.380 1.00 97.25 110 GLN A CA 1
ATOM 856 C C . GLN A 1 110 ? -52.954 -3.364 73.913 1.00 97.25 110 GLN A C 1
ATOM 858 O O . GLN A 1 110 ? -52.671 -3.365 72.715 1.00 97.25 110 GLN A O 1
ATOM 863 N N . LEU A 1 111 ? -52.139 -2.830 74.822 1.00 97.00 111 LEU A N 1
ATOM 864 C CA . LEU A 1 111 ? -50.843 -2.242 74.479 1.00 97.00 111 LEU A CA 1
ATOM 865 C C . LEU A 1 111 ? -49.850 -3.298 73.987 1.00 97.00 111 LEU A C 1
ATOM 867 O O . LEU A 1 111 ? -49.172 -3.062 72.992 1.00 97.00 111 LEU A O 1
ATOM 871 N N . GLU A 1 112 ? -49.807 -4.477 74.602 1.00 97.50 112 GLU A N 1
ATOM 872 C CA . GLU A 1 112 ? -48.974 -5.601 74.162 1.00 97.50 112 GLU A CA 1
ATOM 873 C C . GLU A 1 112 ? -49.336 -6.045 72.742 1.00 97.50 112 GLU A C 1
ATOM 875 O O . GLU A 1 112 ? -48.454 -6.208 71.897 1.00 97.50 112 GLU A O 1
ATOM 880 N N . THR A 1 113 ? -50.633 -6.153 72.428 1.00 97.25 113 THR A N 1
ATOM 881 C CA . THR A 1 113 ? -51.065 -6.472 71.057 1.00 97.25 113 THR A CA 1
ATOM 882 C C . THR A 1 113 ? -50.721 -5.364 70.059 1.00 97.25 113 THR A C 1
ATOM 884 O O . THR A 1 113 ? -50.376 -5.665 68.915 1.00 97.25 113 THR A O 1
ATOM 887 N N . GLN A 1 114 ? -50.777 -4.087 70.454 1.00 97.88 114 GLN A N 1
ATOM 888 C CA . GLN A 1 114 ? -50.334 -2.979 69.600 1.00 97.88 114 GLN A CA 1
ATOM 889 C C . GLN A 1 114 ? -48.820 -2.998 69.375 1.00 97.88 114 GLN A C 1
ATOM 891 O O . GLN A 1 114 ? -48.381 -2.828 68.237 1.00 97.88 114 GLN A O 1
ATOM 896 N N . ILE A 1 115 ? -48.031 -3.250 70.422 1.00 97.50 115 ILE A N 1
ATOM 897 C CA . ILE A 1 115 ? -46.575 -3.392 70.331 1.00 97.50 115 ILE A CA 1
ATOM 898 C C . ILE A 1 115 ? -46.234 -4.540 69.383 1.00 97.50 115 ILE A C 1
ATOM 900 O O . ILE A 1 115 ? -45.473 -4.325 68.447 1.00 97.50 115 ILE A O 1
ATOM 904 N N . ALA A 1 116 ? -46.860 -5.710 69.539 1.00 97.69 116 ALA A N 1
ATOM 905 C CA . ALA A 1 116 ? -46.632 -6.852 68.656 1.00 97.69 116 ALA A CA 1
ATOM 906 C C . ALA A 1 116 ? -46.915 -6.514 67.181 1.00 97.69 116 ALA A C 1
ATOM 908 O O . ALA A 1 116 ? -46.079 -6.785 66.318 1.00 97.69 116 ALA A O 1
ATOM 909 N N . LYS A 1 117 ? -48.043 -5.846 66.891 1.00 97.94 117 LYS A N 1
ATOM 910 C CA . LYS A 1 117 ? -48.391 -5.400 65.529 1.00 97.94 117 LYS A CA 1
ATOM 911 C C . LYS A 1 117 ? -47.379 -4.404 64.961 1.00 97.94 117 LYS A C 1
ATOM 913 O O . LYS A 1 117 ? -47.010 -4.507 63.794 1.00 97.94 117 LYS A O 1
ATOM 918 N N . LEU A 1 118 ? -46.930 -3.436 65.761 1.00 97.44 118 LEU A N 1
ATOM 919 C CA . LEU A 1 118 ? -45.932 -2.453 65.330 1.00 97.44 118 LEU A CA 1
ATOM 920 C C . LEU A 1 118 ? -44.563 -3.101 65.105 1.00 97.44 118 LEU A C 1
ATOM 922 O O . LEU A 1 118 ? -43.911 -2.807 64.107 1.00 97.44 118 LEU A O 1
ATOM 926 N N . THR A 1 119 ? -44.141 -4.012 65.982 1.00 97.69 119 THR A N 1
ATOM 927 C CA . THR A 1 119 ? -42.901 -4.778 65.820 1.00 97.69 119 THR A CA 1
ATOM 928 C C . THR A 1 119 ? -42.936 -5.622 64.548 1.00 97.69 119 THR A C 1
ATOM 930 O O . THR A 1 119 ? -41.971 -5.608 63.784 1.00 97.69 119 THR A O 1
ATOM 933 N N . GLU A 1 120 ? -44.055 -6.294 64.269 1.00 98.00 120 GLU A N 1
ATOM 934 C CA . GLU A 1 120 ? -44.244 -7.047 63.028 1.00 98.00 120 GLU A CA 1
ATOM 935 C C . GLU A 1 120 ? -44.198 -6.126 61.797 1.00 98.00 120 GLU A C 1
ATOM 937 O O . GLU A 1 120 ? -43.490 -6.415 60.831 1.00 98.00 120 GLU A O 1
ATOM 942 N N . ALA A 1 121 ? -44.882 -4.979 61.840 1.00 97.94 121 ALA A N 1
ATOM 943 C CA . ALA A 1 121 ? -44.881 -4.004 60.750 1.00 97.94 121 ALA A CA 1
ATOM 944 C C . ALA A 1 121 ? -43.474 -3.452 60.458 1.00 97.94 121 ALA A C 1
ATOM 946 O O . ALA A 1 121 ? -43.069 -3.382 59.297 1.00 97.94 121 ALA A O 1
ATOM 947 N N . VAL A 1 122 ? -42.699 -3.114 61.494 1.00 97.75 122 VAL A N 1
ATOM 948 C CA . VAL A 1 122 ? -41.307 -2.654 61.351 1.00 97.75 122 VAL A CA 1
ATOM 949 C C . VAL A 1 122 ? -40.408 -3.763 60.800 1.00 97.75 122 VAL A C 1
ATOM 951 O O . VAL A 1 122 ? -39.578 -3.501 59.924 1.00 97.75 122 VAL A O 1
ATOM 954 N N . GLY A 1 123 ? -40.588 -5.004 61.258 1.00 97.81 123 GLY A N 1
ATOM 955 C CA . GLY A 1 123 ? -39.869 -6.165 60.729 1.00 97.81 123 GLY A CA 1
ATOM 956 C C . GLY A 1 123 ? -40.139 -6.377 59.237 1.00 97.81 123 GLY A C 1
ATOM 957 O O . GLY A 1 123 ? -39.204 -6.492 58.441 1.00 97.81 123 GLY A O 1
ATOM 958 N N . ASN A 1 124 ? -41.412 -6.326 58.839 1.00 97.75 124 ASN A N 1
ATOM 959 C CA . ASN A 1 124 ? -41.830 -6.426 57.441 1.00 97.75 124 ASN A CA 1
ATOM 960 C C . ASN A 1 124 ? -41.267 -5.279 56.588 1.00 97.75 124 ASN A C 1
ATOM 962 O O . ASN A 1 124 ? -40.731 -5.530 55.508 1.00 97.75 124 ASN A O 1
ATOM 966 N N . GLN A 1 125 ? -41.315 -4.038 57.081 1.00 97.44 125 GLN A N 1
ATOM 967 C CA . GLN A 1 125 ? -40.779 -2.874 56.370 1.00 97.44 125 GLN A CA 1
ATOM 968 C C . GLN A 1 125 ? -39.260 -2.966 56.177 1.00 97.44 125 GLN A C 1
ATOM 970 O O . GLN A 1 125 ? -38.748 -2.658 55.100 1.00 97.44 125 GLN A O 1
ATOM 975 N N . THR A 1 126 ? -38.535 -3.428 57.197 1.00 97.50 126 THR A N 1
ATOM 976 C CA . THR A 1 126 ? -37.078 -3.619 57.131 1.00 97.50 126 THR A CA 1
ATOM 977 C C . THR A 1 126 ? -36.709 -4.671 56.088 1.00 97.50 126 THR A C 1
ATOM 979 O O . THR A 1 126 ? -35.791 -4.453 55.295 1.00 97.50 126 THR A O 1
ATOM 982 N N . ARG A 1 127 ? -37.456 -5.782 56.035 1.00 98.19 127 ARG A N 1
ATOM 983 C CA . ARG A 1 127 ? -37.259 -6.825 55.021 1.00 98.19 127 ARG A CA 1
ATOM 984 C C . ARG A 1 127 ? -37.491 -6.283 53.609 1.00 98.19 127 ARG A C 1
ATOM 986 O O . ARG A 1 127 ? -36.634 -6.458 52.749 1.00 98.19 127 ARG A O 1
ATOM 993 N N . LEU A 1 128 ? -38.599 -5.573 53.383 1.00 97.88 128 LEU A N 1
ATOM 994 C CA . LEU A 1 128 ? -38.903 -4.966 52.080 1.00 97.88 128 LEU A CA 1
ATOM 995 C C . LEU A 1 128 ? -37.828 -3.960 51.646 1.00 97.88 128 LEU A C 1
ATOM 997 O O . LEU A 1 128 ? -37.436 -3.938 50.481 1.00 97.88 128 LEU A O 1
ATOM 1001 N N . TYR A 1 129 ? -37.313 -3.155 52.579 1.00 97.75 129 TYR A N 1
ATOM 1002 C CA . TYR A 1 129 ? -36.226 -2.220 52.293 1.00 97.75 129 TYR A CA 1
ATOM 1003 C C . TYR A 1 129 ? -34.940 -2.945 51.874 1.00 97.75 129 TYR A C 1
ATOM 1005 O O . TYR A 1 129 ? -34.302 -2.551 50.899 1.00 97.75 129 TYR A O 1
ATOM 1013 N N . GLN A 1 130 ? -34.576 -4.033 52.558 1.00 98.00 130 GLN A N 1
ATOM 1014 C CA . GLN A 1 130 ? -33.417 -4.850 52.186 1.00 98.00 130 GLN A CA 1
ATOM 1015 C C . GLN A 1 130 ? -33.591 -5.504 50.809 1.00 98.00 130 GLN A C 1
ATOM 1017 O O . GLN A 1 130 ? -32.666 -5.476 49.999 1.00 98.00 130 GLN A O 1
ATOM 1022 N N . GLU A 1 131 ? -34.776 -6.036 50.505 1.00 98.12 131 GLU A N 1
ATOM 1023 C CA . GLU A 1 131 ? -35.087 -6.611 49.190 1.00 98.12 131 GLU A CA 1
ATOM 1024 C C . GLU A 1 131 ? -34.992 -5.565 48.068 1.00 98.12 131 GLU A C 1
ATOM 1026 O O . GLU A 1 131 ? -34.406 -5.832 47.014 1.00 98.12 131 GLU A O 1
ATOM 1031 N N . ALA A 1 132 ? -35.515 -4.356 48.296 1.00 98.12 132 ALA A N 1
ATOM 1032 C CA . ALA A 1 132 ? -35.412 -3.244 47.355 1.00 98.12 132 ALA A CA 1
ATOM 1033 C C . ALA A 1 132 ? -33.953 -2.804 47.142 1.00 98.12 132 ALA A C 1
ATOM 1035 O O . ALA A 1 132 ? -33.541 -2.573 46.004 1.00 98.12 132 ALA A O 1
ATOM 1036 N N . LEU A 1 133 ? -33.156 -2.750 48.214 1.00 98.06 133 LEU A N 1
ATOM 1037 C CA . LEU A 1 133 ? -31.734 -2.411 48.159 1.00 98.06 133 LEU A CA 1
ATOM 1038 C C . LEU A 1 133 ? -30.941 -3.440 47.339 1.00 98.06 133 LEU A C 1
ATOM 1040 O O . LEU A 1 133 ? -30.163 -3.071 46.461 1.00 98.06 133 LEU A O 1
ATOM 1044 N N . GLU A 1 134 ? -31.170 -4.733 47.573 1.00 97.81 134 GLU A N 1
ATOM 1045 C CA . GLU A 1 134 ? -30.538 -5.808 46.802 1.00 97.81 134 GLU A CA 1
ATOM 1046 C C . GLU A 1 134 ? -30.957 -5.784 45.329 1.00 97.81 134 GLU A C 1
ATOM 1048 O O . GLU A 1 134 ? -30.132 -5.990 44.436 1.00 97.81 134 GLU A O 1
ATOM 1053 N N . ARG A 1 135 ? -32.228 -5.480 45.044 1.00 98.19 135 ARG A N 1
ATOM 1054 C CA . ARG A 1 135 ? -32.700 -5.292 43.667 1.00 98.19 135 ARG A CA 1
ATOM 1055 C C . ARG A 1 135 ? -32.012 -4.101 42.994 1.00 98.19 135 ARG A C 1
ATOM 1057 O O . ARG A 1 135 ? -31.600 -4.233 41.844 1.00 98.19 135 ARG A O 1
ATOM 1064 N N . SER A 1 136 ? -31.849 -2.985 43.707 1.00 97.69 136 SER A N 1
ATOM 1065 C CA . SER A 1 136 ? -31.135 -1.799 43.218 1.00 97.69 136 SER A CA 1
ATOM 1066 C C . SER A 1 136 ? -29.678 -2.119 42.892 1.00 97.69 136 SER A C 1
ATOM 1068 O O . SER A 1 136 ? -29.230 -1.837 41.788 1.00 97.69 136 SER A O 1
ATOM 1070 N N . ARG A 1 137 ? -28.963 -2.800 43.797 1.00 97.88 137 ARG A N 1
ATOM 1071 C CA . ARG A 1 137 ? -27.564 -3.217 43.584 1.00 97.88 137 ARG A CA 1
ATOM 1072 C C . ARG A 1 137 ? -27.402 -4.133 42.375 1.00 97.88 137 ARG A C 1
ATOM 1074 O O . ARG A 1 137 ? -26.429 -4.024 41.637 1.00 97.88 137 ARG A O 1
ATOM 1081 N N . LYS A 1 138 ? -28.340 -5.061 42.164 1.00 97.94 138 LYS A N 1
ATOM 1082 C CA . LYS A 1 138 ? -28.333 -5.927 40.975 1.00 97.94 138 LYS A CA 1
ATOM 1083 C C . LYS A 1 138 ? -28.556 -5.120 39.697 1.00 97.94 138 LYS A C 1
ATOM 1085 O O . LYS A 1 138 ? -27.851 -5.350 38.723 1.00 97.94 138 LYS A O 1
ATOM 1090 N N . ALA A 1 139 ? -29.503 -4.182 39.706 1.00 97.62 139 ALA A N 1
ATOM 1091 C CA . ALA A 1 139 ? -29.767 -3.314 38.561 1.00 97.62 139 ALA A CA 1
ATOM 1092 C C . ALA A 1 139 ? -28.571 -2.403 38.234 1.00 97.62 139 ALA A C 1
ATOM 1094 O O . ALA A 1 139 ? -28.236 -2.254 37.065 1.00 97.62 139 ALA A O 1
ATOM 1095 N N . GLU A 1 140 ? -27.900 -1.861 39.252 1.00 97.94 140 GLU A N 1
ATOM 1096 C CA . GLU A 1 140 ? -26.692 -1.041 39.114 1.00 97.94 140 GLU A CA 1
ATOM 1097 C C . GLU A 1 140 ? -25.547 -1.828 38.469 1.00 97.94 140 GLU A C 1
ATOM 1099 O O . GLU A 1 140 ? -25.026 -1.401 37.444 1.00 97.94 140 GLU A O 1
ATOM 1104 N N . LYS A 1 141 ? -25.254 -3.043 38.957 1.00 97.94 141 LYS A N 1
ATOM 1105 C CA . LYS A 1 141 ? -24.257 -3.930 38.331 1.00 97.94 141 LYS A CA 1
ATOM 1106 C C . LYS A 1 141 ? -24.584 -4.246 36.873 1.00 97.94 141 LYS A C 1
ATOM 1108 O O . LYS A 1 141 ? -23.699 -4.222 36.026 1.00 97.94 141 LYS A O 1
ATOM 1113 N N . CYS A 1 142 ? -25.851 -4.536 36.564 1.00 97.69 142 CYS A N 1
ATOM 1114 C CA . CYS A 1 142 ? -26.264 -4.747 35.176 1.00 97.69 142 CYS A CA 1
ATOM 1115 C C . CYS A 1 142 ? -26.052 -3.477 34.336 1.00 97.69 142 CYS A C 1
ATOM 1117 O O . CYS A 1 142 ? -25.553 -3.560 33.217 1.00 97.69 142 CYS A O 1
ATOM 1119 N N . SER A 1 143 ? -26.392 -2.303 34.875 1.00 97.50 143 SER A N 1
ATOM 1120 C CA . SER A 1 143 ? -26.188 -1.020 34.200 1.00 97.50 143 SER A CA 1
ATOM 1121 C C . SER A 1 143 ? -24.712 -0.752 33.908 1.00 97.50 143 SER A C 1
ATOM 1123 O O . SER A 1 143 ? -24.397 -0.354 32.792 1.00 97.50 143 SER A O 1
ATOM 1125 N N . GLU A 1 144 ? -23.815 -1.004 34.865 1.00 98.00 144 GLU A N 1
ATOM 1126 C CA . GLU A 1 144 ? -22.363 -0.894 34.666 1.00 98.00 144 GLU A CA 1
ATOM 1127 C C . GLU A 1 144 ? -21.897 -1.819 33.535 1.00 98.00 144 GLU A C 1
ATOM 1129 O O . GLU A 1 144 ? -21.259 -1.362 32.590 1.00 98.00 144 GLU A O 1
ATOM 1134 N N . THR A 1 145 ? -22.312 -3.093 33.550 1.00 98.06 145 THR A N 1
ATOM 1135 C CA . THR A 1 145 ? -21.929 -4.035 32.484 1.00 98.06 145 THR A CA 1
ATOM 1136 C C . THR A 1 145 ? -22.431 -3.616 31.102 1.00 98.06 145 THR A C 1
ATOM 1138 O O . THR A 1 145 ? -21.697 -3.743 30.125 1.00 98.06 145 THR A O 1
ATOM 1141 N N . PHE A 1 146 ? -23.656 -3.087 30.997 1.00 97.50 146 PHE A N 1
ATOM 1142 C CA . PHE A 1 146 ? -24.174 -2.577 29.727 1.00 97.50 146 PHE A CA 1
ATOM 1143 C C . PHE A 1 146 ? -23.456 -1.305 29.282 1.00 97.50 146 PHE A C 1
ATOM 1145 O O . PHE A 1 146 ? -23.235 -1.121 28.088 1.00 97.50 146 PHE A O 1
ATOM 1152 N N . GLN A 1 147 ? -23.075 -0.437 30.219 1.00 98.38 147 GLN A N 1
ATOM 1153 C CA . GLN A 1 147 ? -22.313 0.767 29.915 1.00 98.38 147 GLN A CA 1
ATOM 1154 C C . GLN A 1 147 ? -20.919 0.425 29.376 1.00 98.38 147 GLN A C 1
ATOM 1156 O O . GLN A 1 147 ? -20.475 1.049 28.415 1.00 98.38 147 GLN A O 1
ATOM 1161 N N . ASP A 1 148 ? -20.249 -0.571 29.952 1.00 98.12 148 ASP A N 1
ATOM 1162 C CA . ASP A 1 148 ? -18.944 -1.029 29.471 1.00 98.12 148 ASP A CA 1
ATOM 1163 C C . ASP A 1 148 ? -19.048 -1.671 28.081 1.00 98.12 148 ASP A C 1
ATOM 1165 O O . ASP A 1 148 ? -18.253 -1.357 27.196 1.00 98.12 148 ASP A O 1
ATOM 1169 N N . GLN A 1 149 ? -20.076 -2.495 27.846 1.00 98.31 149 GLN A N 1
ATOM 1170 C CA . GLN A 1 149 ? -20.352 -3.061 26.520 1.00 98.31 149 GLN A CA 1
ATOM 1171 C C . GLN A 1 149 ? -20.656 -1.980 25.477 1.00 98.31 149 GLN A C 1
ATOM 1173 O O . GLN A 1 149 ? -20.174 -2.066 24.350 1.00 98.31 149 GLN A O 1
ATOM 1178 N N . LEU A 1 150 ? -21.437 -0.959 25.841 1.00 98.12 150 LEU A N 1
ATOM 1179 C CA . LEU A 1 150 ? -21.728 0.166 24.953 1.00 98.12 150 LEU A CA 1
ATOM 1180 C C . LEU A 1 150 ? -20.460 0.925 24.576 1.00 98.12 150 LEU A C 1
ATOM 1182 O O . LEU A 1 150 ? -20.243 1.154 23.392 1.00 98.12 150 LEU A O 1
ATOM 1186 N N . LYS A 1 151 ? -19.599 1.252 25.547 1.00 98.19 151 LYS A N 1
ATOM 1187 C CA . LYS A 1 151 ? -18.320 1.924 25.272 1.00 98.19 151 LYS A CA 1
ATOM 1188 C C . LYS A 1 151 ? -17.441 1.106 24.332 1.00 98.19 151 LYS A C 1
ATOM 1190 O O . LYS A 1 151 ? -16.910 1.656 23.376 1.00 98.19 151 LYS A O 1
ATOM 1195 N N . GLN A 1 152 ? -17.324 -0.203 24.565 1.00 98.31 152 GLN A N 1
ATOM 1196 C CA . GLN A 1 152 ? -16.547 -1.074 23.684 1.00 98.31 152 GLN A CA 1
ATOM 1197 C C . GLN A 1 152 ? -17.102 -1.065 22.250 1.00 98.31 152 GLN A C 1
ATOM 1199 O O . GLN A 1 152 ? -16.340 -0.941 21.295 1.00 98.31 152 GLN A O 1
ATOM 1204 N N . LEU A 1 153 ? -18.425 -1.156 22.086 1.00 97.88 153 LEU A N 1
ATOM 1205 C CA . LEU A 1 153 ? -19.060 -1.109 20.766 1.00 97.88 153 LEU A CA 1
ATOM 1206 C C . LEU A 1 153 ? -18.903 0.258 20.085 1.00 97.88 153 LEU A C 1
ATOM 1208 O O . LEU A 1 153 ? -18.718 0.313 18.871 1.00 97.88 153 LEU A O 1
ATOM 1212 N N . GLU A 1 154 ? -18.959 1.356 20.839 1.00 98.12 154 GLU A N 1
ATOM 1213 C CA . GLU A 1 154 ? -18.682 2.704 20.330 1.00 98.12 154 GLU A CA 1
ATOM 1214 C C . GLU A 1 154 ? -17.229 2.830 19.847 1.00 98.12 154 GLU A C 1
ATOM 1216 O O . GLU A 1 154 ? -16.986 3.365 18.766 1.00 98.12 154 GLU A O 1
ATOM 1221 N N . GLU A 1 155 ? -16.264 2.293 20.598 1.00 98.12 155 GLU A N 1
ATOM 1222 C CA . GLU A 1 155 ? -14.851 2.258 20.201 1.00 98.12 155 GLU A CA 1
ATOM 1223 C C . GLU A 1 155 ? -14.625 1.410 18.938 1.00 98.12 155 GLU A C 1
ATOM 1225 O O . GLU A 1 155 ? -13.931 1.848 18.016 1.00 98.12 155 GLU A O 1
ATOM 1230 N N . GLU A 1 156 ? -15.237 0.225 18.856 1.00 98.06 156 GLU A N 1
ATOM 1231 C CA . GLU A 1 156 ? -15.175 -0.645 17.675 1.00 98.06 156 GLU A CA 1
ATOM 1232 C C . GLU A 1 156 ? -15.801 0.023 16.440 1.00 98.06 156 GLU A C 1
ATOM 1234 O O . GLU A 1 156 ? -15.237 -0.054 15.344 1.00 98.06 156 GLU A O 1
ATOM 1239 N N . LEU A 1 157 ? -16.926 0.726 16.610 1.00 98.00 157 LEU A N 1
ATOM 1240 C CA . LEU A 1 157 ? -17.574 1.485 15.541 1.00 98.00 157 LEU A CA 1
ATOM 1241 C C . LEU A 1 157 ? -16.677 2.621 15.036 1.00 98.00 157 LEU A C 1
ATOM 1243 O O . LEU A 1 157 ? -16.466 2.746 13.831 1.00 98.00 157 LEU A O 1
ATOM 1247 N N . LEU A 1 158 ? -16.089 3.404 15.945 1.00 97.69 158 LEU A N 1
ATOM 1248 C CA . LEU A 1 158 ? -15.155 4.475 15.588 1.00 97.69 158 LEU A CA 1
ATOM 1249 C C . LEU A 1 158 ? -13.925 3.932 14.846 1.00 97.69 158 LEU A C 1
ATOM 1251 O O . LEU A 1 158 ? -13.478 4.521 13.860 1.00 97.69 158 LEU A O 1
ATOM 1255 N N . ALA A 1 159 ? -13.382 2.794 15.286 1.00 97.81 159 ALA A N 1
ATOM 1256 C CA . ALA A 1 159 ? -12.275 2.136 14.599 1.00 97.81 159 ALA A CA 1
ATOM 1257 C C . ALA A 1 159 ? -12.672 1.669 13.186 1.00 97.81 159 ALA A C 1
ATOM 1259 O O . ALA A 1 159 ? -11.892 1.828 12.242 1.00 97.81 159 ALA A O 1
ATOM 1260 N N . ALA A 1 160 ? -13.883 1.132 13.023 1.00 97.88 160 ALA A N 1
ATOM 1261 C CA . ALA A 1 160 ? -14.414 0.729 11.725 1.00 97.88 160 ALA A CA 1
ATOM 1262 C C . ALA A 1 160 ? -14.600 1.923 10.772 1.00 97.88 160 ALA A C 1
ATOM 1264 O O . ALA A 1 160 ? -14.218 1.823 9.604 1.00 97.88 160 ALA A O 1
ATOM 1265 N N . ASP A 1 161 ? -15.109 3.057 11.259 1.00 97.69 161 ASP A N 1
ATOM 1266 C CA . ASP A 1 161 ? -15.275 4.280 10.463 1.00 97.69 161 ASP A CA 1
ATOM 1267 C C . ASP A 1 161 ? -13.925 4.824 9.973 1.00 97.69 161 ASP A C 1
ATOM 1269 O O . ASP A 1 161 ? -13.758 5.116 8.784 1.00 97.69 161 ASP A O 1
ATOM 1273 N N . LEU A 1 162 ? -12.916 4.868 10.852 1.00 97.38 162 LEU A N 1
ATOM 1274 C CA . LEU A 1 162 ? -11.553 5.266 10.485 1.00 97.38 162 LEU A CA 1
ATOM 1275 C C . LEU A 1 162 ? -10.953 4.346 9.409 1.00 97.38 162 LEU A C 1
ATOM 1277 O O . LEU A 1 162 ? -10.327 4.823 8.457 1.00 97.38 162 LEU A O 1
ATOM 1281 N N . LEU A 1 163 ? -11.155 3.030 9.528 1.00 97.25 163 LEU A N 1
ATOM 1282 C CA . LEU A 1 163 ? -10.727 2.060 8.515 1.00 97.25 163 LEU A CA 1
ATOM 1283 C C . LEU A 1 163 ? -11.467 2.263 7.188 1.00 97.25 163 LEU A C 1
ATOM 1285 O O . LEU A 1 163 ? -10.847 2.204 6.123 1.00 97.25 163 LEU A O 1
ATOM 1289 N N . GLN A 1 164 ? -12.775 2.528 7.232 1.00 97.81 164 GLN A N 1
ATOM 1290 C CA . GLN A 1 164 ? -13.579 2.783 6.042 1.00 97.81 164 GLN A CA 1
ATOM 1291 C C . GLN A 1 164 ? -13.104 4.043 5.310 1.00 97.81 164 GLN A C 1
ATOM 1293 O O . GLN A 1 164 ? -12.988 4.034 4.082 1.00 97.81 164 GLN A O 1
ATOM 1298 N N . ASP A 1 165 ? -12.797 5.113 6.038 1.00 97.12 165 ASP A N 1
ATOM 1299 C CA . ASP A 1 165 ? -12.262 6.347 5.465 1.00 97.12 165 ASP A CA 1
ATOM 1300 C C . ASP A 1 165 ? -10.858 6.152 4.882 1.00 97.12 165 ASP A C 1
ATOM 1302 O O . ASP A 1 165 ? -10.584 6.614 3.769 1.00 97.12 165 ASP A O 1
ATOM 1306 N N . GLY A 1 166 ? -10.005 5.375 5.556 1.00 97.56 166 GLY A N 1
ATOM 1307 C CA . GLY A 1 166 ? -8.721 4.935 5.009 1.00 97.56 166 GLY A CA 1
ATOM 1308 C C . GLY A 1 166 ? -8.876 4.184 3.681 1.00 97.56 166 GLY A C 1
ATOM 1309 O O . GLY A 1 166 ? -8.200 4.501 2.698 1.00 97.56 166 GLY A O 1
ATOM 1310 N N . LEU A 1 167 ? -9.823 3.245 3.608 1.00 97.38 167 LEU A N 1
ATOM 1311 C CA . LEU A 1 167 ? -10.109 2.482 2.391 1.00 97.38 167 LEU A CA 1
ATOM 1312 C C . LEU A 1 167 ? -10.678 3.363 1.268 1.00 97.38 167 LEU A C 1
ATOM 1314 O O . LEU A 1 167 ? -10.295 3.201 0.108 1.00 97.38 167 LEU A O 1
ATOM 1318 N N . LYS A 1 168 ? -11.561 4.322 1.586 1.00 97.38 168 LYS A N 1
ATOM 1319 C CA . LYS A 1 168 ? -12.080 5.301 0.613 1.00 97.38 168 LYS A CA 1
ATOM 1320 C C . LYS A 1 168 ? -10.947 6.143 0.022 1.00 97.38 168 LYS A C 1
ATOM 1322 O O . LYS A 1 168 ? -10.915 6.337 -1.194 1.00 97.38 168 LYS A O 1
ATOM 1327 N N . LEU A 1 169 ? -10.015 6.616 0.854 1.00 97.31 169 LEU A N 1
ATOM 1328 C CA . LEU A 1 169 ? -8.861 7.395 0.402 1.00 97.31 169 LEU A CA 1
ATOM 1329 C C . LEU A 1 169 ? -7.955 6.569 -0.519 1.00 97.31 169 LEU A C 1
ATOM 1331 O O . LEU A 1 169 ? -7.538 7.053 -1.572 1.00 97.31 169 LEU A O 1
ATOM 1335 N N . GLU A 1 170 ? -7.673 5.318 -0.155 1.00 96.88 170 GLU A N 1
ATOM 1336 C CA . GLU A 1 170 ? -6.831 4.443 -0.972 1.00 96.88 170 GLU A CA 1
ATOM 1337 C C . GLU A 1 170 ? -7.506 4.089 -2.304 1.00 96.88 170 GLU A C 1
ATOM 1339 O O . GLU A 1 170 ? -6.879 4.176 -3.361 1.00 96.88 170 GLU A O 1
ATOM 1344 N N . LYS A 1 171 ? -8.823 3.835 -2.292 1.00 95.69 171 LYS A N 1
ATOM 1345 C CA . LYS A 1 171 ? -9.624 3.664 -3.512 1.00 95.69 171 LYS A CA 1
ATOM 1346 C C . LYS A 1 171 ? -9.533 4.886 -4.431 1.00 95.69 171 LYS A C 1
ATOM 1348 O O . LYS A 1 171 ? -9.388 4.722 -5.640 1.00 95.69 171 LYS A O 1
ATOM 1353 N N . GLN A 1 172 ? -9.591 6.105 -3.890 1.00 95.88 172 GLN A N 1
ATOM 1354 C CA . GLN A 1 172 ? -9.445 7.327 -4.691 1.00 95.88 172 GLN A CA 1
ATOM 1355 C C . GLN A 1 172 ? -8.056 7.453 -5.326 1.00 95.88 172 GLN A C 1
ATOM 1357 O O . GLN A 1 172 ? -7.956 7.835 -6.491 1.00 95.88 172 GLN A O 1
ATOM 1362 N N . LYS A 1 173 ? -6.982 7.141 -4.590 1.00 97.12 173 LYS A N 1
ATOM 1363 C CA . LYS A 1 173 ? -5.621 7.141 -5.153 1.00 97.12 173 LYS A CA 1
ATOM 1364 C C . LYS A 1 173 ? -5.485 6.113 -6.271 1.00 97.12 173 LYS A C 1
ATOM 1366 O O . LYS A 1 173 ? -4.948 6.437 -7.325 1.00 97.12 173 LYS A O 1
ATOM 1371 N N . TYR A 1 174 ? -6.003 4.906 -6.049 1.00 94.50 174 TYR A N 1
ATOM 1372 C CA . TYR A 1 174 ? -5.982 3.832 -7.035 1.00 94.50 174 TYR A CA 1
ATOM 1373 C C . TYR A 1 174 ? -6.745 4.211 -8.313 1.00 94.50 174 TYR A C 1
ATOM 1375 O O . TYR A 1 174 ? -6.221 4.046 -9.411 1.00 94.50 174 TYR A O 1
ATOM 1383 N N . LEU A 1 175 ? -7.937 4.802 -8.178 1.00 92.56 175 LEU A N 1
ATOM 1384 C CA . LEU A 1 175 ? -8.717 5.305 -9.313 1.00 92.56 175 LEU A CA 1
ATOM 1385 C C . LEU A 1 175 ? -7.949 6.361 -10.117 1.00 92.56 175 LEU A C 1
ATOM 1387 O O . LEU A 1 175 ? -7.826 6.222 -11.330 1.00 92.56 175 LEU A O 1
ATOM 1391 N N . LYS A 1 176 ? -7.352 7.355 -9.446 1.00 94.56 176 LYS A N 1
ATOM 1392 C CA . LYS A 1 176 ? -6.523 8.378 -10.111 1.00 94.56 176 LYS A CA 1
ATOM 1393 C C . LYS A 1 176 ? -5.321 7.778 -10.838 1.00 94.56 176 LYS A C 1
ATOM 1395 O O . LYS A 1 176 ? -4.954 8.240 -11.913 1.00 94.56 176 LYS A O 1
ATOM 1400 N N . PHE A 1 177 ? -4.689 6.762 -10.256 1.00 95.06 177 PHE A N 1
ATOM 1401 C CA . PHE A 1 177 ? -3.580 6.057 -10.896 1.00 95.06 177 PHE A CA 1
ATOM 1402 C C . PHE A 1 177 ? -4.028 5.327 -12.172 1.00 95.06 177 PHE A C 1
ATOM 1404 O O . PHE A 1 177 ? -3.351 5.415 -13.196 1.00 95.06 177 PHE A O 1
ATOM 1411 N N . LEU A 1 178 ? -5.184 4.656 -12.141 1.00 92.94 178 LEU A N 1
ATOM 1412 C CA . LEU A 1 178 ? -5.749 4.015 -13.331 1.00 92.94 178 LEU A CA 1
ATOM 1413 C C . LEU A 1 178 ? -6.158 5.027 -14.407 1.00 92.94 178 LEU A C 1
ATOM 1415 O O . LEU A 1 178 ? -5.910 4.782 -15.584 1.00 92.94 178 LEU A O 1
ATOM 1419 N N . GLU A 1 179 ? -6.730 6.170 -14.026 1.00 92.06 179 GLU A N 1
ATOM 1420 C CA . GLU A 1 179 ? -7.022 7.271 -14.957 1.00 92.06 179 GLU A CA 1
ATOM 1421 C C . GLU A 1 179 ? -5.750 7.749 -15.672 1.00 92.06 179 GLU A C 1
ATOM 1423 O O . GLU A 1 179 ? -5.731 7.860 -16.896 1.00 92.06 179 GLU A O 1
ATOM 1428 N N . GLN A 1 180 ? -4.650 7.945 -14.936 1.00 95.25 180 GLN A N 1
ATOM 1429 C CA . GLN A 1 180 ? -3.362 8.325 -15.528 1.00 95.25 180 GLN A CA 1
ATOM 1430 C C . GLN A 1 180 ? -2.815 7.258 -16.483 1.00 95.25 180 GLN A C 1
ATOM 1432 O O . GLN A 1 180 ? -2.266 7.590 -17.534 1.00 95.25 180 GLN A O 1
ATOM 1437 N N . LEU A 1 181 ? -2.943 5.975 -16.136 1.00 94.06 181 LEU A N 1
ATOM 1438 C CA . LEU A 1 181 ? -2.548 4.878 -17.022 1.00 94.06 181 LEU A CA 1
ATOM 1439 C C . LEU A 1 181 ? -3.365 4.880 -18.313 1.00 94.06 181 LEU A C 1
ATOM 1441 O O . LEU A 1 181 ? -2.787 4.755 -19.394 1.00 94.06 181 LEU A O 1
ATOM 1445 N N . ASN A 1 182 ? -4.678 5.075 -18.208 1.00 94.06 182 ASN A N 1
ATOM 1446 C CA . ASN A 1 182 ? -5.558 5.159 -19.365 1.00 94.06 182 ASN A CA 1
ATOM 1447 C C . ASN A 1 182 ? -5.178 6.298 -20.299 1.00 94.06 182 ASN A C 1
ATOM 1449 O O . ASN A 1 182 ? -5.024 6.053 -21.497 1.00 94.06 182 ASN A O 1
ATOM 1453 N N . GLU A 1 183 ? -4.905 7.485 -19.761 1.00 93.81 183 GLU A N 1
ATOM 1454 C CA . GLU A 1 183 ? -4.470 8.633 -20.556 1.00 93.81 183 GLU A CA 1
ATOM 1455 C C . GLU A 1 183 ? -3.156 8.324 -21.295 1.00 93.81 183 GLU A C 1
ATOM 1457 O O . GLU A 1 183 ? -3.024 8.527 -22.507 1.00 93.81 183 GLU A O 1
ATOM 1462 N N . LYS A 1 184 ? -2.164 7.758 -20.590 1.00 94.56 184 LYS A N 1
ATOM 1463 C CA . LYS A 1 184 ? -0.862 7.407 -21.186 1.00 94.56 184 LYS A CA 1
ATOM 1464 C C . LYS A 1 184 ? -0.978 6.321 -22.251 1.00 94.56 184 LYS A C 1
ATOM 1466 O O . LYS A 1 184 ? -0.241 6.359 -23.238 1.00 94.56 184 LYS A O 1
ATOM 1471 N N . MET A 1 185 ? -1.893 5.374 -22.076 1.00 93.12 185 MET A N 1
ATOM 1472 C CA . MET A 1 185 ? -2.127 4.283 -23.023 1.00 93.12 185 MET A CA 1
ATOM 1473 C C . MET A 1 185 ? -3.127 4.629 -24.129 1.00 93.12 185 MET A C 1
ATOM 1475 O O . MET A 1 185 ? -3.265 3.847 -25.080 1.00 93.12 185 MET A O 1
ATOM 1479 N N . LYS A 1 186 ? -3.746 5.817 -24.048 1.00 94.12 186 LYS A N 1
ATOM 1480 C CA . LYS A 1 186 ? -4.816 6.310 -24.925 1.00 94.12 186 LYS A CA 1
ATOM 1481 C C . LYS A 1 186 ? -6.046 5.400 -24.907 1.00 94.12 186 LYS A C 1
ATOM 1483 O O . LYS A 1 186 ? -6.572 5.042 -25.959 1.00 94.12 186 LYS A O 1
ATOM 1488 N N . LEU A 1 187 ? -6.458 4.992 -23.710 1.00 93.19 187 LEU A N 1
ATOM 1489 C CA . LEU A 1 187 ? -7.618 4.135 -23.456 1.00 93.19 187 LEU A CA 1
ATOM 1490 C C . LEU A 1 187 ? -8.812 4.902 -22.875 1.00 93.19 187 LEU A C 1
ATOM 1492 O O . LEU A 1 187 ? -9.783 4.269 -22.485 1.00 93.19 187 LEU A O 1
ATOM 1496 N N . ASP A 1 188 ? -8.784 6.236 -22.829 1.00 89.12 188 ASP A N 1
ATOM 1497 C CA . ASP A 1 188 ? -9.794 7.052 -22.131 1.00 89.12 188 ASP A CA 1
ATOM 1498 C C . ASP A 1 188 ? -11.236 6.765 -22.580 1.00 89.12 188 ASP A C 1
ATOM 1500 O O . ASP A 1 188 ? -12.136 6.627 -21.753 1.00 89.12 188 ASP A O 1
ATOM 1504 N N . SER A 1 189 ? -11.456 6.608 -23.891 1.00 86.62 189 SER A N 1
ATOM 1505 C CA . SER A 1 189 ? -12.777 6.274 -24.438 1.00 86.62 189 SER A CA 1
ATOM 1506 C C . SER A 1 189 ? -13.214 4.852 -24.088 1.00 86.62 189 SER A C 1
ATOM 1508 O O . SER A 1 189 ? -14.380 4.622 -23.800 1.00 86.62 189 SER A O 1
ATOM 1510 N N . LEU A 1 190 ? -12.275 3.901 -24.075 1.00 85.44 190 LEU A N 1
ATOM 1511 C CA . LEU A 1 190 ? -12.555 2.506 -23.745 1.00 85.44 190 LEU A CA 1
ATOM 1512 C C . LEU A 1 190 ? -12.820 2.353 -22.243 1.00 85.44 190 LEU A C 1
ATOM 1514 O O . LEU A 1 190 ? -13.766 1.693 -21.839 1.00 85.44 190 LEU A O 1
ATOM 1518 N N . ALA A 1 191 ? -12.039 3.021 -21.402 1.00 85.19 191 ALA A N 1
ATOM 1519 C CA . ALA A 1 191 ? -12.225 3.020 -19.958 1.00 85.19 191 ALA A CA 1
ATOM 1520 C C . ALA A 1 191 ? -13.613 3.532 -19.539 1.00 85.19 191 ALA A C 1
ATOM 1522 O O . ALA A 1 191 ? -14.191 3.022 -18.579 1.00 85.19 191 ALA A O 1
ATOM 1523 N N . ALA A 1 192 ? -14.165 4.500 -20.279 1.00 84.94 192 ALA A N 1
ATOM 1524 C CA . ALA A 1 192 ? -15.525 4.994 -20.073 1.00 84.94 192 ALA A CA 1
ATOM 1525 C C . ALA A 1 192 ? -16.613 3.966 -20.451 1.00 84.94 192 ALA A C 1
ATOM 1527 O O . ALA A 1 192 ? -17.699 3.996 -19.876 1.00 84.94 192 ALA A O 1
ATOM 1528 N N . GLU A 1 193 ? -16.332 3.056 -21.389 1.00 85.75 193 GLU A N 1
ATOM 1529 C CA . GLU A 1 193 ? -17.283 2.060 -21.902 1.00 85.75 193 GLU A CA 1
ATOM 1530 C C . GLU A 1 193 ? -17.249 0.732 -21.130 1.00 85.75 193 GLU A C 1
ATOM 1532 O O . GLU A 1 193 ? -18.301 0.157 -20.856 1.00 85.75 193 GLU A O 1
ATOM 1537 N N . VAL A 1 194 ? -16.059 0.232 -20.772 1.00 82.81 194 VAL A N 1
ATOM 1538 C CA . VAL A 1 194 ? -15.895 -1.113 -20.180 1.00 82.81 194 VAL A CA 1
ATOM 1539 C C . VAL A 1 194 ? -16.032 -1.104 -18.643 1.00 82.81 194 VAL A C 1
ATOM 1541 O O . VAL A 1 194 ? -16.169 -2.151 -18.011 1.00 82.81 194 VAL A O 1
ATOM 1544 N N . GLY A 1 195 ? -16.065 0.079 -18.023 1.00 81.69 195 GLY A N 1
ATOM 1545 C CA . GLY A 1 195 ? -16.216 0.232 -16.575 1.00 81.69 195 GLY A CA 1
ATOM 1546 C C . GLY A 1 195 ? -14.964 -0.165 -15.781 1.00 81.69 195 GLY A C 1
ATOM 1547 O O . GLY A 1 195 ? -13.975 -0.656 -16.321 1.00 81.69 195 GLY A O 1
ATOM 1548 N N . PHE A 1 196 ? -14.989 0.080 -14.466 1.00 79.19 196 PHE A N 1
ATOM 1549 C CA . PHE A 1 196 ? -13.813 -0.079 -13.596 1.00 79.19 196 PHE A CA 1
ATOM 1550 C C . PHE A 1 196 ? -13.290 -1.522 -13.529 1.00 79.19 196 PHE A C 1
ATOM 1552 O O . PHE A 1 196 ? -12.077 -1.719 -13.557 1.00 79.19 196 PHE A O 1
ATOM 1559 N N . ASP A 1 197 ? -14.185 -2.511 -13.487 1.00 82.56 197 ASP A N 1
ATOM 1560 C CA . ASP A 1 197 ? -13.823 -3.916 -13.259 1.00 82.56 197 ASP A CA 1
ATOM 1561 C C . ASP A 1 197 ? -12.960 -4.498 -14.384 1.00 82.56 197 ASP A C 1
ATOM 1563 O O . ASP A 1 197 ? -12.052 -5.280 -14.125 1.00 82.56 197 ASP A O 1
ATOM 1567 N N . MET A 1 198 ? -13.190 -4.074 -15.627 1.00 88.69 198 MET A N 1
ATOM 1568 C CA . MET A 1 198 ? -12.436 -4.544 -16.795 1.00 88.69 198 MET A CA 1
ATOM 1569 C C . MET A 1 198 ? -11.340 -3.567 -17.237 1.00 88.69 198 MET A C 1
ATOM 1571 O O . MET A 1 198 ? -10.570 -3.865 -18.151 1.00 88.69 198 MET A O 1
ATOM 1575 N N . ASN A 1 199 ? -11.251 -2.393 -16.606 1.00 90.12 199 ASN A N 1
ATOM 1576 C CA . ASN A 1 199 ? -10.288 -1.354 -16.965 1.00 90.12 199 ASN A CA 1
ATOM 1577 C C . ASN A 1 199 ? -8.839 -1.851 -16.824 1.00 90.12 199 ASN A C 1
ATOM 1579 O O . ASN A 1 199 ? -7.998 -1.616 -17.689 1.00 90.12 199 ASN A O 1
ATOM 1583 N N . VAL A 1 200 ? -8.555 -2.605 -15.760 1.00 92.62 200 VAL A N 1
ATOM 1584 C CA . VAL A 1 200 ? -7.229 -3.195 -15.529 1.00 92.62 200 VAL A CA 1
ATOM 1585 C C . VAL A 1 200 ? -6.873 -4.199 -16.628 1.00 92.62 200 VAL A C 1
ATOM 1587 O O . VAL A 1 200 ? -5.764 -4.148 -17.158 1.00 92.62 200 VAL A O 1
ATOM 1590 N N . ASP A 1 201 ? -7.812 -5.059 -17.024 1.00 93.25 201 ASP A N 1
ATOM 1591 C CA . ASP A 1 201 ? -7.594 -6.036 -18.095 1.00 93.25 201 ASP A CA 1
ATOM 1592 C C . ASP A 1 201 ? -7.383 -5.353 -19.454 1.00 93.25 201 ASP A C 1
ATOM 1594 O O . ASP A 1 201 ? -6.520 -5.761 -20.233 1.00 93.25 201 ASP A O 1
ATOM 1598 N N . ALA A 1 202 ? -8.113 -4.267 -19.724 1.00 93.38 202 ALA A N 1
ATOM 1599 C CA . ALA A 1 202 ? -7.926 -3.456 -20.925 1.00 93.38 202 ALA A CA 1
ATOM 1600 C C . ALA A 1 202 ? -6.533 -2.801 -20.968 1.00 93.38 202 ALA A C 1
ATOM 1602 O O . ALA A 1 202 ? -5.860 -2.843 -22.004 1.00 93.38 202 ALA A O 1
ATOM 1603 N N . ILE A 1 203 ? -6.072 -2.248 -19.839 1.00 94.31 203 ILE A N 1
ATOM 1604 C CA . ILE A 1 203 ? -4.713 -1.710 -19.672 1.00 94.31 203 ILE A CA 1
ATOM 1605 C C . ILE A 1 203 ? -3.675 -2.811 -19.927 1.00 94.31 203 ILE A C 1
ATOM 1607 O O . ILE A 1 203 ? -2.748 -2.608 -20.712 1.00 94.31 203 ILE A O 1
ATOM 1611 N N . LEU A 1 204 ? -3.835 -3.993 -19.325 1.00 94.75 204 LEU A N 1
ATOM 1612 C CA . LEU A 1 204 ? -2.913 -5.119 -19.505 1.00 94.75 204 LEU A CA 1
ATOM 1613 C C . LEU A 1 204 ? -2.835 -5.567 -20.969 1.00 94.75 204 LEU A C 1
ATOM 1615 O O . LEU A 1 204 ? -1.740 -5.639 -21.533 1.00 94.75 204 LEU A O 1
ATOM 1619 N N . ALA A 1 205 ? -3.979 -5.776 -21.622 1.00 94.81 205 ALA A N 1
ATOM 1620 C CA . ALA A 1 205 ? -4.031 -6.149 -23.033 1.00 94.81 205 ALA A CA 1
ATOM 1621 C C . ALA A 1 205 ? -3.351 -5.098 -23.930 1.00 94.81 205 ALA A C 1
ATOM 1623 O O . ALA A 1 205 ? -2.650 -5.433 -24.891 1.00 94.81 205 ALA A O 1
ATOM 1624 N N . ARG A 1 206 ? -3.506 -3.810 -23.598 1.00 95.25 206 ARG A N 1
ATOM 1625 C CA . ARG A 1 206 ? -2.854 -2.716 -24.320 1.00 95.25 206 ARG A CA 1
ATOM 1626 C C . ARG A 1 206 ? -1.340 -2.706 -24.124 1.00 95.25 206 ARG A C 1
ATOM 1628 O O . ARG A 1 206 ? -0.623 -2.480 -25.099 1.00 95.25 206 ARG A O 1
ATOM 1635 N N . VAL A 1 207 ? -0.845 -2.973 -22.915 1.00 96.62 207 VAL A N 1
ATOM 1636 C CA . VAL A 1 207 ? 0.598 -3.119 -22.648 1.00 96.62 207 VAL A CA 1
ATOM 1637 C C . VAL A 1 207 ? 1.180 -4.250 -23.485 1.00 96.62 207 VAL A C 1
ATOM 1639 O O . VAL A 1 207 ? 2.164 -4.041 -24.192 1.00 96.62 207 VAL A O 1
ATOM 1642 N N . GLU A 1 208 ? 0.551 -5.423 -23.473 1.00 97.31 208 GLU A N 1
ATOM 1643 C CA . GLU A 1 208 ? 1.008 -6.567 -24.266 1.00 97.31 208 GLU A CA 1
ATOM 1644 C C . GLU A 1 208 ? 1.040 -6.252 -25.766 1.00 97.31 208 GLU A C 1
ATOM 1646 O O . GLU A 1 208 ? 1.974 -6.641 -26.473 1.00 97.31 208 GLU A O 1
ATOM 1651 N N . GLN A 1 209 ? 0.045 -5.512 -26.261 1.00 97.19 209 GLN A N 1
ATOM 1652 C CA . GLN A 1 209 ? 0.015 -5.055 -27.646 1.00 97.19 209 GLN A CA 1
ATOM 1653 C C . GLN A 1 209 ? 1.176 -4.102 -27.960 1.00 97.19 209 GLN A C 1
ATOM 1655 O O . GLN A 1 209 ? 1.837 -4.270 -28.984 1.00 97.19 209 GLN A O 1
ATOM 1660 N N . LEU A 1 210 ? 1.430 -3.105 -27.106 1.00 96.88 210 LEU A N 1
ATOM 1661 C CA . LEU A 1 210 ? 2.517 -2.142 -27.303 1.00 96.88 210 LEU A CA 1
ATOM 1662 C C . LEU A 1 210 ? 3.887 -2.829 -27.301 1.00 96.88 210 LEU A C 1
ATOM 1664 O O . LEU A 1 210 ? 4.702 -2.543 -28.174 1.00 96.88 210 LEU A O 1
ATOM 1668 N N . VAL A 1 211 ? 4.103 -3.788 -26.396 1.00 97.50 211 VAL A N 1
ATOM 1669 C CA . VAL A 1 211 ? 5.338 -4.584 -26.339 1.00 97.50 211 VAL A CA 1
ATOM 1670 C C . VAL A 1 211 ? 5.550 -5.377 -27.631 1.00 97.50 211 VAL A C 1
ATOM 1672 O O . VAL A 1 211 ? 6.662 -5.406 -28.156 1.00 97.50 211 VAL A O 1
ATOM 1675 N N . LYS A 1 212 ? 4.495 -5.993 -28.183 1.00 97.69 212 LYS A N 1
ATOM 1676 C CA . LYS A 1 212 ? 4.582 -6.701 -29.473 1.00 97.69 212 LYS A CA 1
ATOM 1677 C C . LYS A 1 212 ? 4.953 -5.754 -30.615 1.00 97.69 212 LYS A C 1
ATOM 1679 O O . LYS A 1 212 ? 5.882 -6.047 -31.360 1.00 97.69 212 LYS A O 1
ATOM 1684 N N . LEU A 1 213 ? 4.284 -4.602 -30.707 1.00 97.00 213 LEU A N 1
ATOM 1685 C CA . LEU A 1 213 ? 4.559 -3.595 -31.739 1.00 97.00 213 LEU A CA 1
ATOM 1686 C C . LEU A 1 213 ? 5.997 -3.062 -31.665 1.00 97.00 213 LEU A C 1
ATOM 1688 O O . LEU A 1 213 ? 6.650 -2.900 -32.696 1.00 97.00 213 LEU A O 1
ATOM 1692 N N . GLU A 1 214 ? 6.507 -2.805 -30.459 1.00 96.69 214 GLU A N 1
ATOM 1693 C CA . GLU A 1 214 ? 7.895 -2.383 -30.260 1.00 96.69 214 GLU A CA 1
ATOM 1694 C C . GLU A 1 214 ? 8.883 -3.492 -30.650 1.00 96.69 214 GLU A C 1
ATOM 1696 O O . GLU A 1 214 ? 9.865 -3.228 -31.347 1.00 96.69 214 GLU A O 1
ATOM 1701 N N . GLY A 1 215 ? 8.594 -4.744 -30.280 1.00 97.62 215 GLY A N 1
ATOM 1702 C CA . GLY A 1 215 ? 9.377 -5.909 -30.691 1.00 97.62 215 GLY A CA 1
ATOM 1703 C C . GLY A 1 215 ? 9.477 -6.051 -32.212 1.00 97.62 215 GLY A C 1
ATOM 1704 O O . GLY A 1 215 ? 10.581 -6.197 -32.747 1.00 97.62 215 GLY A O 1
ATOM 1705 N N . ASP A 1 216 ? 8.352 -5.934 -32.917 1.00 97.69 216 ASP A N 1
ATOM 1706 C CA . ASP A 1 216 ? 8.298 -6.003 -34.380 1.00 97.69 216 ASP A CA 1
ATOM 1707 C C . ASP A 1 216 ? 9.097 -4.862 -35.031 1.00 97.69 216 ASP A C 1
ATOM 1709 O O . ASP A 1 216 ? 9.921 -5.106 -35.920 1.00 97.69 216 ASP A O 1
ATOM 1713 N N . ALA A 1 217 ? 8.948 -3.628 -34.534 1.00 97.81 217 ALA A N 1
ATOM 1714 C CA . ALA A 1 217 ? 9.703 -2.472 -35.020 1.00 97.81 217 ALA A CA 1
ATOM 1715 C C . ALA A 1 217 ? 11.222 -2.639 -34.821 1.00 97.81 217 ALA A C 1
ATOM 1717 O O . ALA A 1 217 ? 12.023 -2.277 -35.689 1.00 97.81 217 ALA A O 1
ATOM 1718 N N . VAL A 1 218 ? 11.652 -3.222 -33.698 1.00 97.69 218 VAL A N 1
ATOM 1719 C CA . VAL A 1 218 ? 13.067 -3.535 -33.444 1.00 97.69 218 VAL A CA 1
ATOM 1720 C C . VAL A 1 218 ? 13.590 -4.576 -34.437 1.00 97.69 218 VAL A C 1
ATOM 1722 O O . VAL A 1 218 ? 14.699 -4.422 -34.965 1.00 97.69 218 VAL A O 1
ATOM 1725 N N . ILE A 1 219 ? 12.812 -5.622 -34.729 1.00 97.38 219 ILE A N 1
ATOM 1726 C CA . ILE A 1 219 ? 13.180 -6.658 -35.705 1.00 97.38 219 ILE A CA 1
ATOM 1727 C C . ILE A 1 219 ? 13.294 -6.063 -37.116 1.00 97.38 219 ILE A C 1
ATOM 1729 O O . ILE A 1 219 ? 14.271 -6.338 -37.828 1.00 97.38 219 ILE A O 1
ATOM 1733 N N . GLU A 1 220 ? 12.348 -5.216 -37.516 1.00 97.12 220 GLU A N 1
ATOM 1734 C CA . GLU A 1 220 ? 12.375 -4.524 -38.806 1.00 97.12 220 GLU A CA 1
ATOM 1735 C C . GLU A 1 220 ? 13.607 -3.617 -38.922 1.00 97.12 220 GLU A C 1
ATOM 1737 O O . GLU A 1 220 ? 14.380 -3.735 -39.879 1.00 97.12 220 GLU A O 1
ATOM 1742 N N . ASN A 1 221 ? 13.874 -2.793 -37.905 1.00 97.44 221 ASN A N 1
ATOM 1743 C CA . ASN A 1 221 ? 15.047 -1.920 -37.853 1.00 97.44 221 ASN A CA 1
ATOM 1744 C C . ASN A 1 221 ? 16.360 -2.708 -37.937 1.00 97.44 221 ASN A C 1
ATOM 1746 O O . ASN A 1 221 ? 17.269 -2.334 -38.684 1.00 97.44 221 ASN A O 1
ATOM 1750 N N . LYS A 1 222 ? 16.464 -3.838 -37.227 1.00 98.00 222 LYS A N 1
ATOM 1751 C CA . LYS A 1 222 ? 17.625 -4.738 -37.303 1.00 98.00 222 LYS A CA 1
ATOM 1752 C C . LYS A 1 222 ? 17.821 -5.276 -38.721 1.00 98.00 222 LYS A C 1
ATOM 1754 O O . LYS A 1 222 ? 18.949 -5.311 -39.224 1.00 98.00 222 LYS A O 1
ATOM 1759 N N . THR A 1 223 ? 16.731 -5.659 -39.380 1.00 97.56 223 THR A N 1
ATOM 1760 C CA . THR A 1 223 ? 16.743 -6.158 -40.761 1.00 97.56 223 THR A CA 1
ATOM 1761 C C . THR A 1 223 ? 17.160 -5.060 -41.742 1.00 97.56 223 THR A C 1
ATOM 1763 O O . THR A 1 223 ? 18.042 -5.273 -42.585 1.00 97.56 223 THR A O 1
ATOM 1766 N N . MET A 1 224 ? 16.612 -3.852 -41.592 1.00 97.62 224 MET A N 1
ATOM 1767 C CA . MET A 1 224 ? 16.968 -2.690 -42.402 1.00 97.62 224 MET A CA 1
ATOM 1768 C C . MET A 1 224 ? 18.445 -2.321 -42.226 1.00 97.62 224 MET A C 1
ATOM 1770 O O . MET A 1 224 ? 19.160 -2.185 -43.223 1.00 97.62 224 MET A O 1
ATOM 1774 N N . ALA A 1 225 ? 18.937 -2.257 -40.988 1.00 97.75 225 ALA A N 1
ATOM 1775 C CA . ALA A 1 225 ? 20.338 -1.988 -40.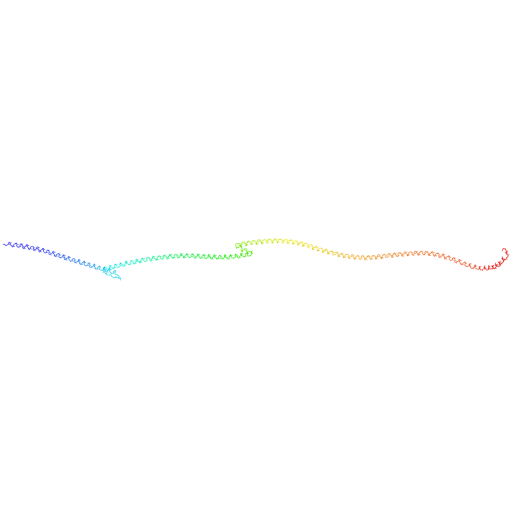677 1.00 97.75 225 ALA A CA 1
ATOM 1776 C C . ALA A 1 225 ? 21.279 -3.028 -41.306 1.00 97.75 225 ALA A C 1
ATOM 1778 O O . ALA A 1 225 ? 22.300 -2.667 -41.900 1.00 97.75 225 ALA A O 1
ATOM 1779 N N . TYR A 1 226 ? 20.925 -4.317 -41.253 1.00 98.12 226 TYR A N 1
ATOM 1780 C CA . TYR A 1 226 ? 21.698 -5.369 -41.915 1.00 98.12 226 TYR A CA 1
ATOM 1781 C C . TYR A 1 226 ? 21.742 -5.172 -43.439 1.00 98.12 226 TYR A C 1
ATOM 1783 O O . TYR A 1 226 ? 22.808 -5.262 -44.059 1.00 98.12 226 TYR A O 1
ATOM 1791 N N . SER A 1 227 ? 20.602 -4.832 -44.050 1.00 97.75 227 SER A N 1
ATOM 1792 C CA . SER A 1 227 ? 20.514 -4.562 -45.488 1.00 97.75 227 SER A CA 1
ATOM 1793 C C . SER A 1 227 ? 21.376 -3.360 -45.911 1.00 97.75 227 SER A C 1
ATOM 1795 O O . SER A 1 227 ? 22.097 -3.438 -46.914 1.00 97.75 227 SER A O 1
ATOM 1797 N N . LEU A 1 228 ? 21.372 -2.280 -45.119 1.00 98.00 228 LEU A N 1
ATOM 1798 C CA . LEU A 1 228 ? 22.183 -1.083 -45.339 1.00 98.00 228 LEU A CA 1
ATOM 1799 C C . LEU A 1 228 ? 23.670 -1.387 -45.174 1.00 98.00 228 LEU A C 1
ATOM 1801 O O . LEU A 1 228 ? 24.467 -1.009 -46.031 1.00 98.00 228 LEU A O 1
ATOM 1805 N N . ARG A 1 229 ? 24.047 -2.158 -44.149 1.00 97.69 229 ARG A N 1
ATOM 1806 C CA . ARG A 1 229 ? 25.429 -2.611 -43.946 1.00 97.69 229 ARG A CA 1
ATOM 1807 C C . ARG A 1 229 ? 25.944 -3.410 -45.144 1.00 97.69 229 ARG A C 1
ATOM 1809 O O . ARG A 1 229 ? 27.077 -3.205 -45.582 1.00 97.69 229 ARG A O 1
ATOM 1816 N N . ARG A 1 230 ? 25.113 -4.285 -45.722 1.00 98.06 230 ARG A N 1
ATOM 1817 C CA . ARG A 1 230 ? 25.459 -5.039 -46.938 1.00 98.06 230 ARG A CA 1
ATOM 1818 C C . ARG A 1 230 ? 25.638 -4.120 -48.151 1.00 98.06 230 ARG A C 1
ATOM 1820 O O . ARG A 1 230 ? 26.625 -4.264 -48.874 1.00 98.06 230 ARG A O 1
ATOM 1827 N N . LYS A 1 231 ? 24.722 -3.165 -48.366 1.00 98.00 231 LYS A N 1
ATOM 1828 C CA . LYS A 1 231 ? 24.836 -2.159 -49.441 1.00 98.00 231 LYS A CA 1
ATOM 1829 C C . LYS A 1 231 ? 26.112 -1.327 -49.290 1.00 98.00 231 LYS A C 1
ATOM 1831 O O . LYS A 1 231 ? 26.836 -1.160 -50.266 1.00 98.00 231 LYS A O 1
ATOM 1836 N N . LEU A 1 232 ? 26.424 -0.885 -48.074 1.00 97.62 232 LEU A N 1
ATOM 1837 C CA . LEU A 1 232 ? 27.634 -0.127 -47.761 1.00 97.62 232 LEU A CA 1
ATOM 1838 C C . LEU A 1 232 ? 28.902 -0.932 -48.067 1.00 97.62 232 LEU A C 1
ATOM 1840 O O . LEU A 1 232 ? 29.798 -0.419 -48.732 1.00 97.62 232 LEU A O 1
ATOM 1844 N N . LYS A 1 233 ? 28.953 -2.216 -47.682 1.00 98.00 233 LYS A N 1
ATOM 1845 C CA . LYS A 1 233 ? 30.078 -3.103 -48.024 1.00 98.00 233 LYS A CA 1
ATOM 1846 C C . LYS A 1 233 ? 30.260 -3.239 -49.542 1.00 98.00 233 LYS A C 1
ATOM 1848 O O . LYS A 1 233 ? 31.386 -3.184 -50.026 1.00 98.00 233 LYS A O 1
ATOM 1853 N N . SER A 1 234 ? 29.165 -3.371 -50.295 1.00 97.69 234 SER A N 1
ATOM 1854 C CA . SER A 1 234 ? 29.215 -3.441 -51.762 1.00 97.69 234 SER A CA 1
ATOM 1855 C C . SER A 1 234 ? 29.702 -2.134 -52.399 1.00 97.69 234 SER A C 1
ATOM 1857 O O . SER A 1 234 ? 30.544 -2.173 -53.293 1.00 97.69 234 SER A O 1
ATOM 1859 N N . GLN A 1 235 ? 29.215 -0.980 -51.932 1.00 97.44 235 GLN A N 1
ATOM 1860 C CA . GLN A 1 235 ? 29.660 0.325 -52.435 1.00 97.44 235 GLN A CA 1
ATOM 1861 C C . GLN A 1 235 ? 31.133 0.588 -52.112 1.00 97.44 235 GLN A C 1
ATOM 1863 O O . GLN A 1 235 ? 31.860 1.073 -52.975 1.00 97.44 235 GLN A O 1
ATOM 1868 N N . LYS A 1 236 ? 31.596 0.195 -50.919 1.00 98.00 236 LYS A N 1
ATOM 1869 C CA . LYS A 1 236 ? 33.007 0.296 -50.536 1.00 98.00 236 LYS A CA 1
ATOM 1870 C C . LYS A 1 236 ? 33.910 -0.504 -51.482 1.00 98.00 236 LYS A C 1
ATOM 1872 O O . LYS A 1 236 ? 34.843 0.063 -52.034 1.00 98.00 236 LYS A O 1
ATOM 1877 N N . ALA A 1 237 ? 33.570 -1.763 -51.768 1.00 97.56 237 ALA A N 1
ATOM 1878 C CA . ALA A 1 237 ? 34.332 -2.586 -52.714 1.00 97.56 237 ALA A CA 1
ATOM 1879 C C . ALA A 1 237 ? 34.345 -2.000 -54.143 1.00 97.56 237 ALA A C 1
ATOM 1881 O O . ALA A 1 237 ? 35.363 -2.038 -54.832 1.00 97.56 237 ALA A O 1
ATOM 1882 N N . LYS A 1 238 ? 33.224 -1.416 -54.599 1.00 97.75 238 LYS A N 1
ATOM 1883 C CA . LYS A 1 238 ? 33.164 -0.715 -55.896 1.00 97.75 238 LYS A CA 1
ATOM 1884 C C . LYS A 1 238 ? 34.060 0.524 -55.926 1.00 97.75 238 LYS A C 1
ATOM 1886 O O . LYS A 1 238 ? 34.672 0.793 -56.956 1.00 97.75 238 LYS A O 1
ATOM 1891 N N . LEU A 1 239 ? 34.112 1.280 -54.830 1.00 97.75 239 LEU A N 1
ATOM 1892 C CA . LEU A 1 239 ? 34.974 2.452 -54.708 1.00 97.75 239 LEU A CA 1
ATOM 1893 C C . LEU A 1 239 ? 36.451 2.048 -54.742 1.00 97.75 239 LEU A C 1
ATOM 1895 O O . LEU A 1 239 ? 37.184 2.581 -55.566 1.00 97.75 239 LEU A O 1
ATOM 1899 N N . GLU A 1 240 ? 36.847 1.055 -53.942 1.00 97.56 240 GLU A N 1
ATOM 1900 C CA . GLU A 1 240 ? 38.214 0.510 -53.913 1.00 97.56 240 GLU A CA 1
ATOM 1901 C C . GLU A 1 240 ? 38.653 0.013 -55.305 1.00 97.56 240 GLU A C 1
ATOM 1903 O O . GLU A 1 240 ? 39.757 0.303 -55.764 1.00 97.56 240 GLU A O 1
ATOM 1908 N N . SER A 1 241 ? 37.764 -0.666 -56.041 1.00 98.00 241 SER A N 1
ATOM 1909 C CA . SER A 1 241 ? 38.035 -1.098 -57.420 1.00 98.00 241 SER A CA 1
ATOM 1910 C C . SER A 1 241 ? 38.236 0.076 -58.391 1.00 98.00 241 SER A C 1
ATOM 1912 O O . SER A 1 241 ? 39.148 0.041 -59.221 1.00 98.00 241 SER A O 1
ATOM 1914 N N . LYS A 1 242 ? 37.416 1.132 -58.293 1.00 97.88 242 LYS A N 1
ATOM 1915 C CA . LYS A 1 242 ? 37.586 2.345 -59.110 1.00 97.88 242 LYS A CA 1
ATOM 1916 C C . LYS A 1 242 ? 38.859 3.105 -58.753 1.00 97.88 242 LYS A C 1
ATOM 1918 O O . LYS A 1 242 ? 39.511 3.626 -59.650 1.00 97.88 242 LYS A O 1
ATOM 1923 N N . GLU A 1 243 ? 39.211 3.164 -57.474 1.00 97.88 243 GLU A N 1
ATOM 1924 C CA . GLU A 1 243 ? 40.442 3.790 -56.997 1.00 97.88 243 GLU A CA 1
ATOM 1925 C C . GLU A 1 243 ? 41.677 3.065 -57.543 1.00 97.88 243 GLU A C 1
ATOM 1927 O O . GLU A 1 243 ? 42.574 3.711 -58.085 1.00 97.88 243 GLU A O 1
ATOM 1932 N N . LEU A 1 244 ? 41.674 1.727 -57.535 1.00 97.88 244 LEU A N 1
ATOM 1933 C CA . LEU A 1 244 ? 42.713 0.924 -58.184 1.00 97.88 244 LEU A CA 1
ATOM 1934 C C . LEU A 1 244 ? 42.839 1.262 -59.679 1.00 97.88 244 LEU A C 1
ATOM 1936 O O . LEU A 1 244 ? 43.945 1.483 -60.174 1.00 97.88 244 LEU A O 1
ATOM 1940 N N . HIS A 1 245 ? 41.716 1.344 -60.400 1.00 97.88 245 HIS A N 1
ATOM 1941 C CA . HIS A 1 245 ? 41.724 1.697 -61.821 1.00 97.88 245 HIS A CA 1
ATOM 1942 C C . HIS A 1 245 ? 42.240 3.123 -62.066 1.00 97.88 245 HIS A C 1
ATOM 1944 O O . HIS A 1 245 ? 43.053 3.340 -62.963 1.00 97.88 245 HIS A O 1
ATOM 1950 N N . MET A 1 246 ? 41.826 4.089 -61.242 1.00 97.62 246 MET A N 1
ATOM 1951 C CA . MET A 1 246 ? 42.331 5.462 -61.297 1.00 97.62 246 MET A CA 1
ATOM 1952 C C . MET A 1 246 ? 43.838 5.529 -61.054 1.00 97.62 246 MET A C 1
ATOM 1954 O O . MET A 1 246 ? 44.526 6.268 -61.753 1.00 97.62 246 MET A O 1
ATOM 1958 N N . ASN A 1 247 ? 44.364 4.753 -60.106 1.00 97.62 247 ASN A N 1
ATOM 1959 C CA . ASN A 1 247 ? 45.801 4.683 -59.846 1.00 97.62 247 ASN A CA 1
ATOM 1960 C C . ASN A 1 247 ? 46.564 4.097 -61.040 1.00 97.62 247 ASN A C 1
ATOM 1962 O O . ASN A 1 247 ? 47.588 4.654 -61.434 1.00 97.62 247 ASN A O 1
ATOM 1966 N N . LEU A 1 248 ? 46.033 3.048 -61.676 1.00 97.88 248 LEU A N 1
ATOM 1967 C CA . LEU A 1 248 ? 46.619 2.479 -62.892 1.00 97.88 248 LEU A CA 1
ATOM 1968 C C . LEU A 1 248 ? 46.622 3.484 -64.056 1.00 97.88 248 LEU A C 1
ATOM 1970 O O . LEU A 1 248 ? 47.623 3.618 -64.757 1.00 97.88 248 LEU A O 1
ATOM 1974 N N . LEU A 1 249 ?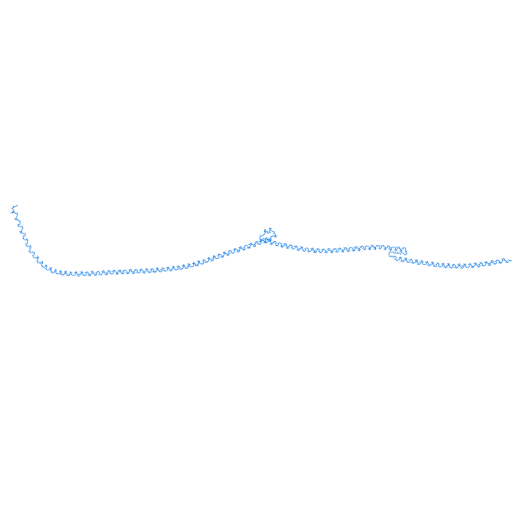 45.526 4.225 -64.252 1.00 97.56 249 LEU A N 1
ATOM 1975 C CA . LEU A 1 249 ? 45.454 5.274 -65.272 1.00 97.56 249 LEU A CA 1
ATOM 1976 C C . LEU A 1 249 ? 46.440 6.411 -64.993 1.00 97.56 249 LEU A C 1
ATOM 1978 O O . LEU A 1 249 ? 47.125 6.847 -65.914 1.00 97.56 249 LEU A O 1
ATOM 1982 N N . ARG A 1 250 ? 46.554 6.861 -63.737 1.00 97.94 250 ARG A N 1
ATOM 1983 C CA . ARG A 1 250 ? 47.551 7.865 -63.332 1.00 97.94 250 ARG A CA 1
ATOM 1984 C C . ARG A 1 250 ? 48.970 7.388 -63.650 1.00 97.94 250 ARG A C 1
ATOM 1986 O O . ARG A 1 250 ? 49.706 8.129 -64.287 1.00 97.94 250 ARG A O 1
ATOM 1993 N N . GLN A 1 251 ? 49.316 6.144 -63.307 1.00 97.69 251 GLN A N 1
ATOM 1994 C CA . GLN A 1 251 ? 50.611 5.548 -63.665 1.00 97.69 251 GLN A CA 1
ATOM 1995 C C . GLN A 1 251 ? 50.829 5.503 -65.182 1.00 97.69 251 GLN A C 1
ATOM 1997 O O . GLN A 1 251 ? 51.912 5.839 -65.659 1.00 97.69 251 GLN A O 1
ATOM 2002 N N . LYS A 1 252 ? 49.803 5.129 -65.960 1.00 97.75 252 LYS A N 1
ATOM 2003 C CA . LYS A 1 252 ? 49.911 5.086 -67.422 1.00 97.75 252 LYS A CA 1
ATOM 2004 C C . LYS A 1 252 ? 50.104 6.475 -68.032 1.00 97.75 252 LYS A C 1
ATOM 2006 O O . LYS A 1 252 ? 50.860 6.600 -68.990 1.00 97.75 252 LYS A O 1
ATOM 2011 N N . ILE A 1 253 ? 49.444 7.498 -67.487 1.00 96.81 253 ILE A N 1
ATOM 2012 C CA . ILE A 1 253 ? 49.637 8.894 -67.895 1.00 96.81 253 ILE A CA 1
ATOM 2013 C C . ILE A 1 253 ? 51.083 9.313 -67.638 1.00 96.81 253 ILE A C 1
ATOM 2015 O O . ILE A 1 253 ? 51.731 9.766 -68.574 1.00 96.81 253 ILE A O 1
ATOM 2019 N N . THR A 1 254 ? 51.612 9.080 -66.432 1.00 96.94 254 THR A N 1
ATOM 2020 C CA . THR A 1 254 ? 53.012 9.395 -66.106 1.00 96.94 254 THR A CA 1
ATOM 2021 C C . THR A 1 254 ? 53.984 8.698 -67.063 1.00 96.94 254 THR A C 1
ATOM 2023 O O . THR A 1 254 ? 54.857 9.352 -67.623 1.00 96.94 254 THR A O 1
ATOM 2026 N N . GLN A 1 255 ? 53.775 7.408 -67.359 1.00 96.19 255 GLN A N 1
ATOM 2027 C CA . GLN A 1 255 ? 54.595 6.681 -68.338 1.00 96.19 255 GLN A CA 1
ATOM 2028 C C . GLN A 1 255 ? 54.532 7.314 -69.740 1.00 96.19 255 GLN A C 1
ATOM 2030 O O . GLN A 1 255 ? 55.551 7.460 -70.410 1.00 96.19 255 GLN A O 1
ATOM 2035 N N . LEU A 1 256 ? 53.338 7.688 -70.212 1.00 95.94 256 LEU A N 1
ATOM 2036 C CA . LEU A 1 256 ? 53.172 8.320 -71.525 1.00 95.94 256 LEU A CA 1
ATOM 2037 C C . LEU A 1 256 ? 53.793 9.724 -71.578 1.00 95.94 256 LEU A C 1
ATOM 2039 O O . LEU A 1 256 ? 54.305 10.125 -72.624 1.00 95.94 256 LEU A O 1
ATOM 2043 N N . GLU A 1 257 ? 53.753 10.474 -70.477 1.00 95.56 257 GLU A N 1
ATOM 2044 C CA . GLU A 1 257 ? 54.420 11.771 -70.350 1.00 95.56 257 GLU A CA 1
ATOM 2045 C C . GLU A 1 257 ? 55.945 11.622 -70.426 1.00 95.56 257 GLU A C 1
ATOM 2047 O O . GLU A 1 257 ? 56.579 12.358 -71.186 1.00 95.56 257 GLU A O 1
ATOM 2052 N N . GLU A 1 258 ? 56.522 10.633 -69.738 1.00 95.06 258 GLU A N 1
ATOM 2053 C CA . GLU A 1 258 ? 57.947 10.280 -69.832 1.00 95.06 258 GLU A CA 1
ATOM 2054 C C . GLU A 1 258 ? 58.332 9.860 -71.261 1.00 95.06 258 GLU A C 1
ATOM 2056 O O . GLU A 1 258 ? 59.265 10.414 -71.846 1.00 95.06 258 GLU A O 1
ATOM 2061 N N . GLU A 1 259 ? 57.572 8.949 -71.886 1.00 94.81 259 GLU A N 1
ATOM 2062 C CA . GLU A 1 259 ? 57.794 8.535 -73.280 1.00 94.81 259 GLU A CA 1
ATOM 2063 C C . GLU A 1 259 ? 57.735 9.725 -74.251 1.00 94.81 259 GLU A C 1
ATOM 2065 O O . GLU A 1 259 ? 58.541 9.823 -75.183 1.00 94.81 259 GLU A O 1
ATOM 2070 N N . LYS A 1 260 ? 56.789 10.651 -74.049 1.00 95.75 260 LYS A N 1
ATOM 2071 C CA . LYS A 1 260 ? 56.666 11.872 -74.854 1.00 95.75 260 LYS A CA 1
ATOM 2072 C C . LYS A 1 260 ? 57.873 12.790 -74.665 1.00 95.75 260 LYS A C 1
ATOM 2074 O O . LYS A 1 260 ? 58.360 13.331 -75.661 1.00 95.75 260 LYS A O 1
ATOM 2079 N N . GLN A 1 261 ? 58.352 12.981 -73.435 1.00 94.06 261 GLN A N 1
ATOM 2080 C CA . GLN A 1 261 ? 59.552 13.779 -73.161 1.00 94.06 261 GLN A CA 1
ATOM 2081 C C . GLN A 1 261 ? 60.776 13.188 -73.870 1.00 94.06 261 GLN A C 1
ATOM 2083 O O . GLN A 1 261 ? 61.456 13.913 -74.597 1.00 94.06 261 GLN A O 1
ATOM 2088 N N . VAL A 1 262 ? 60.985 11.870 -73.770 1.00 94.50 262 VAL A N 1
ATOM 2089 C CA . VAL A 1 262 ? 62.070 11.163 -74.473 1.00 94.50 262 VAL A CA 1
ATOM 2090 C C . VAL A 1 262 ? 61.949 11.323 -75.991 1.00 94.50 262 VAL A C 1
ATOM 2092 O O . VAL A 1 262 ? 62.917 11.690 -76.652 1.00 94.50 262 VAL A O 1
ATOM 2095 N N . ARG A 1 263 ? 60.759 11.116 -76.573 1.00 93.88 263 ARG A N 1
ATOM 2096 C CA . ARG A 1 263 ? 60.547 11.312 -78.022 1.00 93.88 263 ARG A CA 1
ATOM 2097 C C . ARG A 1 263 ? 60.817 12.746 -78.468 1.00 93.88 263 ARG A C 1
ATOM 2099 O O . ARG A 1 263 ? 61.361 12.943 -79.551 1.00 93.88 263 ARG A O 1
ATOM 2106 N N . THR A 1 264 ? 60.424 13.730 -77.660 1.00 93.56 264 THR A N 1
ATOM 2107 C CA . THR A 1 264 ? 60.671 15.150 -77.949 1.00 93.56 264 THR A CA 1
ATOM 2108 C C . THR A 1 264 ? 62.170 15.447 -77.930 1.00 93.56 264 THR A C 1
ATOM 2110 O O . THR A 1 264 ? 62.661 16.081 -78.858 1.00 93.56 264 THR A O 1
ATOM 2113 N N . ALA A 1 265 ? 62.908 14.924 -76.946 1.00 93.12 265 ALA A N 1
ATOM 2114 C CA . ALA A 1 265 ? 64.365 15.043 -76.887 1.00 93.12 265 ALA A CA 1
ATOM 2115 C C . ALA A 1 265 ? 65.046 14.412 -78.117 1.00 93.12 265 ALA A C 1
ATOM 2117 O O . ALA A 1 265 ? 65.837 15.072 -78.785 1.00 93.12 265 ALA A O 1
ATOM 2118 N N . LEU A 1 266 ? 64.655 13.191 -78.499 1.00 94.19 266 LEU A N 1
ATOM 2119 C CA . LEU A 1 266 ? 65.170 12.522 -79.703 1.00 94.19 266 LEU A CA 1
ATOM 2120 C C . LEU A 1 266 ? 64.856 13.285 -81.000 1.00 94.19 266 LEU A C 1
ATOM 2122 O O . LEU A 1 266 ? 65.637 13.249 -81.950 1.00 94.19 266 LEU A O 1
ATOM 2126 N N . ALA A 1 267 ? 63.701 13.954 -81.081 1.00 93.12 267 ALA A N 1
ATOM 2127 C CA . ALA A 1 267 ? 63.362 14.790 -82.229 1.00 93.12 267 ALA A CA 1
ATOM 2128 C C . ALA A 1 267 ? 64.293 16.009 -82.331 1.00 93.12 267 ALA A C 1
ATOM 2130 O O . ALA A 1 267 ? 64.778 16.295 -83.424 1.00 93.12 267 ALA A O 1
ATOM 2131 N N . VAL A 1 268 ? 64.595 16.662 -81.202 1.00 93.75 268 VAL A N 1
ATOM 2132 C CA . VAL A 1 268 ? 65.564 17.768 -81.142 1.00 93.75 268 VAL A CA 1
ATOM 2133 C C . VAL A 1 268 ? 66.957 17.293 -81.563 1.00 93.75 268 VAL A C 1
ATOM 2135 O O . VAL A 1 268 ? 67.542 17.890 -82.463 1.00 93.75 268 VAL A O 1
ATOM 2138 N N . GLU A 1 269 ? 67.450 16.175 -81.020 1.00 91.00 269 GLU A N 1
ATOM 2139 C CA . GLU A 1 269 ? 68.744 15.594 -81.420 1.00 91.00 269 GLU A CA 1
ATOM 2140 C C . GLU A 1 269 ? 68.792 15.259 -82.921 1.00 91.00 269 GLU A C 1
ATOM 2142 O O . GLU A 1 269 ? 69.788 15.521 -83.602 1.00 91.00 269 GLU A O 1
ATOM 2147 N N . ARG A 1 270 ? 67.700 14.713 -83.478 1.00 92.62 270 ARG A N 1
ATOM 2148 C CA . ARG A 1 270 ? 67.592 14.451 -84.921 1.00 92.62 270 ARG A CA 1
ATOM 2149 C C . ARG A 1 270 ? 67.672 15.744 -85.729 1.00 92.62 270 ARG A C 1
ATOM 2151 O O . ARG A 1 270 ? 68.350 15.769 -86.756 1.00 92.62 270 ARG A O 1
ATOM 2158 N N . ASP A 1 271 ? 66.967 16.792 -85.322 1.00 93.69 271 ASP A N 1
ATOM 2159 C CA . ASP A 1 271 ? 66.975 18.074 -86.028 1.00 93.69 271 ASP A CA 1
ATOM 2160 C C . ASP A 1 271 ? 68.355 18.741 -85.970 1.00 93.69 271 ASP A C 1
ATOM 2162 O O . ASP A 1 271 ? 68.830 19.259 -86.986 1.00 93.69 271 ASP A O 1
ATOM 2166 N N . GLU A 1 272 ? 69.048 18.646 -84.834 1.00 92.62 272 GLU A N 1
ATOM 2167 C CA . GLU A 1 272 ? 70.442 19.071 -84.686 1.00 92.62 272 GLU A CA 1
ATOM 2168 C C . GLU A 1 272 ? 71.380 18.286 -85.615 1.00 92.62 272 GLU A C 1
ATOM 2170 O O . GLU A 1 272 ? 72.176 18.887 -86.348 1.00 92.62 272 GLU A O 1
ATOM 2175 N N . ALA A 1 273 ? 71.242 16.957 -85.669 1.00 91.75 273 ALA A N 1
ATOM 2176 C CA . ALA A 1 273 ? 72.004 16.103 -86.578 1.00 91.75 273 ALA A CA 1
ATOM 2177 C C . ALA A 1 273 ? 71.718 16.436 -88.054 1.00 91.75 273 ALA A C 1
ATOM 2179 O O . ALA A 1 273 ? 72.643 16.587 -88.854 1.00 91.75 273 ALA A O 1
ATOM 2180 N N . ASN A 1 274 ? 70.452 16.636 -88.426 1.00 93.38 274 ASN A N 1
ATOM 2181 C CA . ASN A 1 274 ? 70.055 17.055 -89.773 1.00 93.38 274 ASN A CA 1
ATOM 2182 C C . ASN A 1 274 ? 70.640 18.424 -90.140 1.00 93.38 274 ASN A C 1
ATOM 2184 O O . ASN A 1 274 ? 71.087 18.636 -91.271 1.00 93.38 274 ASN A O 1
ATOM 2188 N N . LEU A 1 275 ? 70.659 19.366 -89.197 1.00 93.56 275 LEU A N 1
ATOM 2189 C CA . LEU A 1 275 ? 71.266 20.676 -89.391 1.00 93.56 275 LEU A CA 1
ATOM 2190 C C . LEU A 1 275 ? 72.784 20.563 -89.594 1.00 93.56 275 LEU A C 1
ATOM 2192 O O . LEU A 1 275 ? 73.329 21.235 -90.475 1.00 93.56 275 LEU A O 1
ATOM 2196 N N . ALA A 1 276 ? 73.460 19.682 -88.852 1.00 92.50 276 ALA A N 1
ATOM 2197 C CA . ALA A 1 276 ? 74.868 19.358 -89.071 1.00 92.50 276 ALA A CA 1
ATOM 2198 C C . ALA A 1 276 ? 75.105 18.740 -90.462 1.00 92.50 276 ALA A C 1
ATOM 2200 O O . ALA A 1 276 ? 75.976 19.209 -91.197 1.00 92.50 276 ALA A O 1
ATOM 2201 N N . VAL A 1 277 ? 74.277 17.779 -90.886 1.00 92.31 277 VAL A N 1
ATOM 2202 C CA . VAL A 1 277 ? 74.340 17.177 -92.230 1.00 92.31 277 VAL A CA 1
ATOM 2203 C C . VAL A 1 277 ? 74.130 18.222 -93.328 1.00 92.31 277 VAL A C 1
ATOM 2205 O O . VAL A 1 277 ? 74.857 18.211 -94.319 1.00 92.31 277 VAL A O 1
ATOM 2208 N N . ARG A 1 278 ? 73.187 19.161 -93.170 1.00 92.56 278 ARG A N 1
ATOM 2209 C CA . ARG A 1 278 ? 72.986 20.266 -94.129 1.00 92.56 278 ARG A CA 1
ATOM 2210 C C . ARG A 1 278 ? 74.195 21.201 -94.195 1.00 92.56 278 ARG A C 1
ATOM 2212 O O . ARG A 1 278 ? 74.553 21.650 -95.282 1.00 92.56 278 ARG A O 1
ATOM 2219 N N . LYS A 1 279 ? 74.834 21.505 -93.057 1.00 93.44 279 LYS A N 1
ATOM 2220 C CA . LYS A 1 279 ? 76.082 22.292 -93.021 1.00 93.44 279 LYS A CA 1
ATOM 2221 C C . LYS A 1 279 ? 77.209 21.569 -93.762 1.00 93.44 279 LYS A C 1
ATOM 2223 O O . LYS A 1 279 ? 77.883 22.196 -94.577 1.00 93.44 279 LYS A O 1
ATOM 2228 N N . LEU A 1 280 ? 77.369 20.266 -93.528 1.00 91.25 280 LEU A N 1
ATOM 2229 C CA . LEU A 1 280 ? 78.346 19.435 -94.232 1.00 91.25 280 LEU A CA 1
ATOM 2230 C C . LEU A 1 280 ? 78.050 19.356 -95.734 1.00 91.25 280 LEU A C 1
ATOM 2232 O O . LEU A 1 280 ? 78.964 19.561 -96.520 1.00 91.25 280 LEU A O 1
ATOM 2236 N N . HIS A 1 281 ? 76.794 19.175 -96.153 1.00 91.12 281 HIS A N 1
ATOM 2237 C CA . HIS A 1 281 ? 76.415 19.217 -97.572 1.00 91.12 281 HIS A CA 1
ATOM 2238 C C . HIS A 1 281 ? 76.769 20.553 -98.228 1.00 91.12 281 HIS A C 1
ATOM 2240 O O . HIS A 1 281 ? 77.386 20.557 -99.286 1.00 91.12 281 HIS A O 1
ATOM 2246 N N . LYS A 1 282 ? 76.470 21.693 -97.588 1.00 92.94 282 LYS A N 1
ATO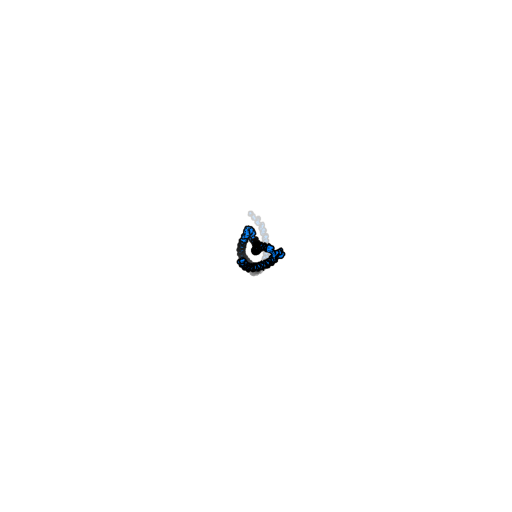M 2247 C CA . LYS A 1 282 ? 76.891 23.011 -98.100 1.00 92.94 282 LYS A CA 1
ATOM 2248 C C . LYS A 1 282 ? 78.412 23.132 -98.216 1.00 92.94 282 LYS A C 1
ATOM 2250 O O . LYS A 1 282 ? 78.907 23.798 -99.123 1.00 92.94 282 LYS A O 1
ATOM 2255 N N . MET A 1 283 ? 79.160 22.523 -97.296 1.00 92.69 283 MET A N 1
ATOM 2256 C CA . MET A 1 283 ? 80.620 22.470 -97.373 1.00 92.69 283 MET A CA 1
ATOM 2257 C C . MET A 1 283 ? 81.083 21.597 -98.544 1.00 92.69 283 MET A C 1
ATOM 2259 O O . MET A 1 283 ? 81.947 22.025 -99.301 1.00 92.69 283 MET A O 1
ATOM 2263 N N . ILE A 1 284 ? 80.467 20.428 -98.739 1.00 90.50 284 ILE A N 1
ATOM 2264 C CA . ILE A 1 284 ? 80.719 19.546 -99.884 1.00 90.50 284 ILE A CA 1
ATOM 2265 C C . ILE A 1 284 ? 80.416 20.278 -101.191 1.00 90.50 284 ILE A C 1
ATOM 2267 O O . ILE A 1 284 ? 81.270 20.289 -102.059 1.00 90.50 284 ILE A O 1
ATOM 2271 N N . GLU A 1 285 ? 79.275 20.959 -101.330 1.00 91.38 285 GLU A N 1
ATOM 2272 C CA . GLU A 1 285 ? 78.951 21.752 -102.527 1.00 91.38 285 GLU A CA 1
ATOM 2273 C C . GLU A 1 285 ? 79.993 22.843 -102.805 1.00 91.38 285 GLU A C 1
ATOM 2275 O O . GLU A 1 285 ? 80.373 23.063 -103.954 1.00 91.38 285 GLU A O 1
ATOM 2280 N N . ARG A 1 286 ? 80.477 23.535 -101.763 1.00 90.81 286 ARG A N 1
ATOM 2281 C CA . ARG A 1 286 ? 81.563 24.520 -101.905 1.00 90.81 286 ARG A CA 1
ATOM 2282 C C . ARG A 1 286 ? 82.852 23.863 -102.389 1.00 90.81 286 ARG A C 1
ATOM 2284 O O . ARG A 1 286 ? 83.467 24.381 -103.317 1.00 90.81 286 ARG A O 1
ATOM 2291 N N . LEU A 1 287 ? 83.240 22.741 -101.785 1.00 90.81 287 LEU A N 1
ATOM 2292 C CA . LEU A 1 287 ? 84.419 21.973 -102.189 1.00 90.81 287 LEU A CA 1
ATOM 2293 C C . LEU A 1 287 ? 84.264 21.412 -103.613 1.00 90.81 287 LEU A C 1
ATOM 2295 O O . LEU A 1 287 ? 85.214 21.451 -104.385 1.00 90.81 287 LEU A O 1
ATOM 2299 N N . GLN A 1 288 ? 83.063 20.975 -103.997 1.00 91.19 288 GLN A N 1
ATOM 2300 C CA . GLN A 1 288 ? 82.735 20.492 -105.337 1.00 91.19 288 GLN A CA 1
ATOM 2301 C C . GLN A 1 288 ? 82.884 21.612 -106.372 1.00 91.19 288 GLN A C 1
ATOM 2303 O O . GLN A 1 288 ? 83.560 21.422 -107.374 1.00 91.19 288 GLN A O 1
ATOM 2308 N N . LYS A 1 289 ? 82.353 22.813 -106.099 1.00 90.94 289 LYS A N 1
ATOM 2309 C CA . LYS A 1 289 ? 82.545 23.989 -106.966 1.00 90.94 289 LYS A CA 1
ATOM 2310 C C . LYS A 1 289 ? 84.018 24.360 -107.122 1.00 90.94 289 LYS A C 1
ATOM 2312 O O . LYS A 1 289 ? 84.450 24.686 -108.221 1.00 90.94 289 LYS A O 1
ATOM 2317 N N . GLN A 1 290 ? 84.792 24.311 -106.035 1.00 89.62 290 GLN A N 1
ATOM 2318 C CA . GLN A 1 290 ? 86.240 24.533 -106.098 1.00 89.62 290 GLN A CA 1
ATOM 2319 C C . GLN A 1 290 ? 86.935 23.470 -106.958 1.00 89.62 290 GLN A C 1
ATOM 2321 O O . GLN A 1 290 ? 87.819 23.805 -107.743 1.00 89.62 290 GLN A O 1
ATOM 2326 N N . LEU A 1 291 ? 86.517 22.208 -106.845 1.00 90.75 291 LEU A N 1
ATOM 2327 C CA . LEU A 1 291 ? 87.035 21.113 -107.659 1.00 90.75 291 LEU A CA 1
ATOM 2328 C C . LEU A 1 291 ? 86.680 21.276 -109.141 1.00 90.75 291 LEU A C 1
ATOM 2330 O O . LEU A 1 291 ? 87.535 21.048 -109.991 1.00 90.75 291 LEU A O 1
ATOM 2334 N N . ASP A 1 292 ? 85.449 21.660 -109.465 1.00 89.38 292 ASP A N 1
ATOM 2335 C CA . ASP A 1 292 ? 85.013 21.855 -110.848 1.00 89.38 292 ASP A CA 1
ATOM 2336 C C . ASP A 1 292 ? 85.727 23.047 -111.489 1.00 89.38 292 ASP A C 1
ATOM 2338 O O . ASP A 1 292 ? 86.239 22.911 -112.595 1.00 89.38 292 ASP A O 1
ATOM 2342 N N . LEU A 1 293 ? 85.906 24.154 -110.759 1.00 90.81 293 LEU A N 1
ATOM 2343 C CA . LEU A 1 293 ? 86.748 25.269 -111.203 1.00 90.81 293 LEU A CA 1
ATOM 2344 C C . LEU A 1 293 ? 88.198 24.809 -111.457 1.00 90.81 293 LEU A C 1
ATOM 2346 O O . LEU A 1 293 ? 88.815 25.164 -112.463 1.00 90.81 293 LEU A O 1
ATOM 2350 N N . ALA A 1 294 ? 88.753 23.976 -110.570 1.00 86.50 294 ALA A N 1
ATOM 2351 C CA . ALA A 1 294 ? 90.076 23.381 -110.759 1.00 86.50 294 ALA A CA 1
ATOM 2352 C C . ALA A 1 294 ? 90.137 22.441 -111.982 1.00 86.50 294 ALA A C 1
ATOM 2354 O O . ALA A 1 294 ? 91.160 22.368 -112.663 1.00 86.50 294 ALA A O 1
ATOM 2355 N N . LYS A 1 295 ? 89.053 21.725 -112.302 1.00 89.50 295 LYS A N 1
ATOM 2356 C CA . LYS A 1 295 ? 88.954 20.920 -113.528 1.00 89.50 295 LYS A CA 1
ATOM 2357 C C . LYS A 1 295 ? 88.833 21.788 -114.776 1.00 89.50 295 LYS A C 1
ATOM 2359 O O . LYS A 1 295 ? 89.536 21.499 -115.737 1.00 89.50 295 LYS A O 1
ATOM 2364 N N . GLU A 1 296 ? 88.001 22.828 -114.764 1.00 88.12 296 GLU A N 1
ATOM 2365 C CA . GLU A 1 296 ? 87.833 23.772 -115.878 1.00 88.12 296 GLU A CA 1
ATOM 2366 C C . GLU A 1 296 ? 89.156 24.451 -116.221 1.00 88.12 296 GLU A C 1
ATOM 2368 O O . GLU A 1 296 ? 89.598 24.426 -117.368 1.00 88.12 296 GLU A O 1
ATOM 2373 N N . THR A 1 297 ? 89.847 24.974 -115.210 1.00 88.06 297 THR A N 1
ATOM 2374 C CA . THR A 1 297 ? 91.199 25.526 -115.374 1.00 88.06 297 THR A CA 1
ATOM 2375 C C . THR A 1 297 ? 92.185 24.490 -115.912 1.00 88.06 297 THR A C 1
ATOM 2377 O O . THR A 1 297 ? 92.988 24.811 -116.782 1.00 88.06 297 THR A O 1
ATOM 2380 N N . ASN A 1 298 ? 92.111 23.228 -115.482 1.00 87.25 298 ASN A N 1
ATOM 2381 C CA . ASN A 1 298 ? 92.940 22.157 -116.042 1.00 87.25 298 ASN A CA 1
ATOM 2382 C C . ASN A 1 298 ? 92.584 21.853 -117.512 1.00 87.25 298 ASN A C 1
ATOM 2384 O O . ASN A 1 298 ? 93.477 21.665 -118.336 1.00 87.25 298 ASN A O 1
ATOM 2388 N N . THR A 1 299 ? 91.300 21.846 -117.881 1.00 86.06 299 THR A N 1
ATOM 2389 C CA . THR A 1 299 ? 90.880 21.683 -119.282 1.00 86.06 299 THR A CA 1
ATOM 2390 C C . THR A 1 299 ? 91.287 22.865 -120.153 1.00 86.06 299 THR A C 1
ATOM 2392 O O . THR A 1 299 ? 91.761 22.636 -121.260 1.00 86.06 299 THR A O 1
ATOM 2395 N N . ASP A 1 300 ? 91.191 24.096 -119.647 1.00 86.88 300 ASP A N 1
ATOM 2396 C CA . ASP A 1 300 ? 91.660 25.307 -120.328 1.00 86.88 300 ASP A CA 1
ATOM 2397 C C . ASP A 1 300 ? 93.177 25.250 -120.544 1.00 86.88 300 ASP A C 1
ATOM 2399 O O . ASP A 1 300 ? 93.670 25.472 -121.647 1.00 86.88 300 ASP A O 1
ATOM 2403 N N . LEU A 1 301 ? 93.934 24.831 -119.525 1.00 85.88 301 LEU A N 1
ATOM 2404 C CA . LEU A 1 301 ? 95.371 24.587 -119.653 1.00 85.88 301 LEU A CA 1
ATOM 2405 C C . LEU A 1 301 ? 95.687 23.490 -120.678 1.00 85.88 301 LEU A C 1
ATOM 2407 O O . LEU A 1 301 ? 96.629 23.648 -121.452 1.00 85.88 301 LEU A O 1
ATOM 2411 N N . LYS A 1 302 ? 94.907 22.403 -120.739 1.00 85.94 302 LYS A N 1
ATOM 2412 C CA . LYS A 1 302 ? 95.050 21.371 -121.783 1.00 85.94 302 LYS A CA 1
ATOM 2413 C C . LYS A 1 302 ? 94.709 21.897 -123.178 1.00 85.94 302 LYS A C 1
ATOM 2415 O O . LYS A 1 302 ? 95.403 21.537 -124.124 1.00 85.94 302 LYS A O 1
ATOM 2420 N N . ALA A 1 303 ? 93.683 22.734 -123.317 1.00 81.94 303 ALA A N 1
ATOM 2421 C CA . ALA A 1 303 ? 93.324 23.366 -124.583 1.00 81.94 303 ALA A CA 1
ATOM 2422 C C . ALA A 1 303 ? 94.442 24.303 -125.054 1.00 81.94 303 ALA A C 1
ATOM 2424 O O . ALA A 1 303 ? 94.932 24.142 -126.166 1.00 81.94 303 ALA A O 1
ATOM 2425 N N . LYS A 1 304 ? 94.958 25.164 -124.168 1.00 82.88 304 LYS A N 1
ATOM 2426 C CA . LYS A 1 304 ? 96.146 25.993 -124.432 1.00 82.88 304 LYS A CA 1
ATOM 2427 C C . LYS A 1 304 ? 97.369 25.156 -124.793 1.00 82.88 304 LYS A C 1
ATOM 2429 O O . LYS A 1 304 ? 98.135 25.533 -125.677 1.00 82.88 304 LYS A O 1
ATOM 2434 N N . LEU A 1 305 ? 97.560 24.003 -124.150 1.00 83.88 305 LEU A N 1
ATOM 2435 C CA . LEU A 1 305 ? 98.623 23.060 -124.511 1.00 83.88 305 LEU A CA 1
ATOM 2436 C C . LEU A 1 305 ? 98.420 22.508 -125.933 1.00 83.88 305 LEU A C 1
ATOM 2438 O O . LEU A 1 305 ? 99.381 22.395 -126.690 1.00 83.88 305 LEU A O 1
ATOM 2442 N N . SER A 1 306 ? 97.180 22.189 -126.310 1.00 81.00 306 SER A N 1
ATOM 2443 C CA . SER A 1 306 ? 96.824 21.743 -127.661 1.00 81.00 306 SER A CA 1
ATOM 2444 C C . SER A 1 306 ? 97.024 22.841 -128.705 1.00 81.00 306 SER A C 1
ATOM 2446 O O . SER A 1 306 ? 97.647 22.582 -129.727 1.00 81.00 306 SER A O 1
ATOM 2448 N N . GLU A 1 307 ? 96.584 24.071 -128.438 1.00 81.06 307 GLU A N 1
ATOM 2449 C CA . GLU A 1 307 ? 96.843 25.235 -129.297 1.00 81.06 307 GLU A CA 1
ATOM 2450 C C . GLU A 1 307 ? 98.346 25.487 -129.448 1.00 81.06 307 GLU A C 1
ATOM 2452 O O . GLU A 1 307 ? 98.835 25.752 -130.542 1.00 81.06 307 GLU A O 1
ATOM 2457 N N . THR A 1 308 ? 99.112 25.331 -128.366 1.00 82.25 308 THR A N 1
ATOM 2458 C CA . THR A 1 308 ? 100.578 25.411 -128.413 1.00 82.25 308 THR A CA 1
ATOM 2459 C C . THR A 1 308 ? 101.162 24.307 -129.297 1.00 82.25 308 THR A C 1
ATOM 2461 O O . THR A 1 308 ? 102.090 24.556 -130.067 1.00 82.25 308 THR A O 1
ATOM 2464 N N . ASN A 1 309 ? 100.613 23.092 -129.233 1.00 83.44 309 ASN A N 1
ATOM 2465 C CA . ASN A 1 309 ? 101.015 21.994 -130.110 1.00 83.44 309 ASN A CA 1
ATOM 2466 C C . ASN A 1 309 ? 100.638 22.257 -131.578 1.00 83.44 309 ASN A C 1
ATOM 2468 O O . ASN A 1 309 ? 101.463 22.003 -132.452 1.00 83.44 309 ASN A O 1
ATOM 2472 N N . GLU A 1 310 ? 99.459 22.811 -131.869 1.00 79.44 310 GLU A N 1
ATOM 2473 C CA . GLU A 1 310 ? 99.070 23.227 -133.225 1.00 79.44 310 GLU A CA 1
ATOM 2474 C C . GLU A 1 310 ? 99.963 24.345 -133.765 1.00 79.44 310 GLU A C 1
ATOM 2476 O O . GLU A 1 310 ? 100.408 24.278 -134.911 1.00 79.44 310 GLU A O 1
ATOM 2481 N N . LEU A 1 311 ? 100.279 25.351 -132.945 1.00 78.12 311 LEU A N 1
ATOM 2482 C CA . LEU A 1 311 ? 101.245 26.390 -133.299 1.00 78.12 311 LEU A CA 1
ATOM 2483 C C . LEU A 1 311 ? 102.609 25.773 -133.606 1.00 78.12 311 LEU A C 1
ATOM 2485 O O . LEU A 1 311 ? 103.212 26.112 -134.618 1.00 78.12 311 LEU A O 1
ATOM 2489 N N . LYS A 1 312 ? 103.061 24.807 -132.799 1.00 81.56 312 LYS A N 1
ATOM 2490 C CA . LYS A 1 312 ? 104.308 24.074 -133.042 1.00 81.56 312 LYS A CA 1
ATOM 2491 C C . LYS A 1 312 ? 104.272 23.287 -134.359 1.00 81.56 312 LYS A C 1
ATOM 2493 O O . LYS A 1 312 ? 105.272 23.287 -135.074 1.00 81.56 312 LYS A O 1
ATOM 2498 N N . ILE A 1 313 ? 103.144 22.661 -134.713 1.00 80.00 313 ILE A N 1
ATOM 2499 C CA . ILE A 1 313 ? 102.946 21.993 -136.014 1.00 80.00 313 ILE A CA 1
ATOM 2500 C C . ILE A 1 313 ? 103.016 23.013 -137.155 1.00 80.00 313 ILE A C 1
ATOM 2502 O O . ILE A 1 313 ? 103.791 22.813 -138.087 1.00 80.00 313 ILE A O 1
ATOM 2506 N N . LYS A 1 314 ? 102.299 24.138 -137.056 1.00 78.12 314 LYS A N 1
ATOM 2507 C CA . LYS A 1 314 ? 102.358 25.218 -138.055 1.00 78.12 314 LYS A CA 1
ATOM 2508 C C . LYS A 1 314 ? 103.770 25.772 -138.221 1.00 78.12 314 LYS A C 1
ATOM 2510 O O . LYS A 1 314 ? 104.199 26.008 -139.346 1.00 78.12 314 LYS A O 1
ATOM 2515 N N . THR A 1 315 ? 104.524 25.941 -137.135 1.00 76.75 315 THR A N 1
ATOM 2516 C CA . THR A 1 315 ? 105.935 26.346 -137.203 1.00 76.75 315 THR A CA 1
ATOM 2517 C C . THR A 1 315 ? 106.786 25.298 -137.926 1.00 76.75 315 THR A C 1
ATOM 2519 O O . THR A 1 315 ? 107.641 25.655 -138.734 1.00 76.75 315 THR A O 1
ATOM 2522 N N . LEU A 1 316 ? 106.551 24.003 -137.690 1.00 78.75 316 LEU A N 1
ATOM 2523 C CA . LEU A 1 316 ? 107.244 22.931 -138.414 1.00 78.75 316 LEU A CA 1
ATOM 2524 C C . LEU A 1 316 ? 106.882 22.904 -139.909 1.00 78.75 316 LEU A C 1
ATOM 2526 O O . LEU A 1 316 ? 107.769 22.718 -140.739 1.00 78.75 316 LEU A O 1
ATOM 2530 N N . GLU A 1 317 ? 105.619 23.130 -140.271 1.00 78.31 317 GLU A N 1
ATOM 2531 C CA . GLU A 1 317 ? 105.172 23.227 -141.668 1.00 78.31 317 GLU A CA 1
ATOM 2532 C C . GLU A 1 317 ? 105.754 24.452 -142.380 1.00 78.31 317 GLU A C 1
ATOM 2534 O O . GLU A 1 317 ? 106.254 24.330 -143.499 1.00 78.31 317 GLU A O 1
ATOM 2539 N N . GLN A 1 318 ? 105.766 25.615 -141.721 1.00 76.19 318 GLN A N 1
ATOM 2540 C CA . GLN A 1 318 ? 106.435 26.814 -142.229 1.00 76.19 318 GLN A CA 1
ATOM 2541 C C . GLN A 1 318 ? 107.928 26.562 -142.459 1.00 76.19 318 GLN A C 1
ATOM 2543 O O . GLN A 1 318 ? 108.439 26.897 -143.524 1.00 76.19 318 GLN A O 1
ATOM 2548 N N . ASN A 1 319 ? 108.618 25.904 -141.522 1.00 76.88 319 ASN A N 1
ATOM 2549 C CA . ASN A 1 319 ? 110.024 25.531 -141.700 1.00 76.88 319 ASN A CA 1
ATOM 2550 C C . ASN A 1 319 ? 110.234 24.608 -142.911 1.00 76.88 319 ASN A C 1
ATOM 2552 O O . ASN A 1 319 ? 111.192 24.784 -143.662 1.00 76.88 319 ASN A O 1
ATOM 2556 N N . ARG A 1 320 ? 109.311 23.670 -143.154 1.00 79.44 320 ARG A N 1
ATOM 2557 C CA . ARG A 1 320 ? 109.339 22.789 -144.332 1.00 79.44 320 ARG A CA 1
ATOM 2558 C C . ARG A 1 320 ? 109.159 23.570 -145.638 1.00 79.44 320 ARG A C 1
ATOM 2560 O O . ARG A 1 320 ? 109.873 23.329 -146.608 1.00 79.44 320 ARG A O 1
ATOM 2567 N N . MET A 1 321 ? 108.257 24.551 -145.643 1.00 76.75 321 MET A N 1
ATOM 2568 C CA . MET A 1 321 ? 108.033 25.442 -146.785 1.00 76.75 321 MET A CA 1
ATOM 2569 C C . MET A 1 321 ? 109.256 26.335 -147.061 1.00 76.75 321 MET A C 1
ATOM 2571 O O . MET A 1 321 ? 109.618 26.552 -148.216 1.00 76.75 321 MET A O 1
ATOM 2575 N N . ILE A 1 322 ? 109.944 26.802 -146.014 1.00 75.44 322 ILE A N 1
ATOM 2576 C CA . ILE A 1 322 ? 111.211 27.543 -146.129 1.00 75.44 322 ILE A CA 1
ATOM 2577 C C . ILE A 1 322 ? 112.311 26.658 -146.736 1.00 75.44 322 ILE A C 1
ATOM 2579 O O . ILE A 1 322 ? 113.064 27.118 -147.595 1.00 75.44 322 ILE A O 1
ATOM 2583 N N . GLU A 1 323 ? 112.402 25.380 -146.358 1.00 78.19 323 GLU A N 1
ATOM 2584 C CA . GLU A 1 323 ? 113.336 24.433 -146.988 1.00 78.19 323 GLU A CA 1
ATOM 2585 C C . GLU A 1 323 ? 113.035 24.202 -148.477 1.00 78.19 323 GLU A C 1
ATOM 2587 O O . GLU A 1 323 ? 113.957 24.131 -149.297 1.00 78.19 323 GLU A O 1
ATOM 2592 N N . GLU A 1 324 ? 111.759 24.094 -148.852 1.00 76.44 324 GLU A N 1
ATOM 2593 C CA . GLU A 1 324 ? 111.341 23.951 -150.250 1.00 76.44 324 GLU A CA 1
ATOM 2594 C C . GLU A 1 324 ? 111.628 25.215 -151.070 1.00 76.44 324 GLU A C 1
ATOM 2596 O O . GLU A 1 324 ? 112.180 25.122 -152.173 1.00 76.44 324 GLU A O 1
ATOM 2601 N N . LEU A 1 325 ? 111.352 26.397 -150.510 1.00 75.12 325 LEU A N 1
ATOM 2602 C CA . LEU A 1 325 ? 111.704 27.683 -151.111 1.00 75.12 325 LEU A CA 1
ATOM 2603 C C . LEU A 1 325 ? 113.219 27.813 -151.296 1.00 75.12 325 LEU A C 1
ATOM 2605 O O . LEU A 1 325 ? 113.648 28.144 -152.400 1.00 75.12 325 L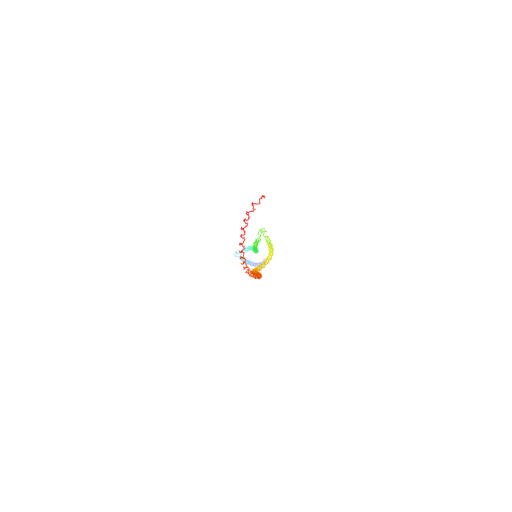EU A O 1
ATOM 2609 N N . ASN A 1 326 ? 114.031 27.433 -150.307 1.00 76.25 326 ASN A N 1
ATOM 2610 C CA . ASN A 1 326 ? 115.494 27.408 -150.426 1.00 76.25 326 ASN A CA 1
ATOM 2611 C C . ASN A 1 326 ? 115.982 26.449 -151.525 1.00 76.25 326 ASN A C 1
ATOM 2613 O O . ASN A 1 326 ? 116.880 26.786 -152.302 1.00 76.25 326 ASN A O 1
ATOM 2617 N N . LYS A 1 327 ? 115.370 25.264 -151.667 1.00 77.38 327 LYS A N 1
ATOM 2618 C CA . LYS A 1 327 ? 115.679 24.344 -152.780 1.00 77.38 327 LYS A CA 1
ATOM 2619 C C . LYS A 1 327 ? 115.308 24.940 -154.138 1.00 77.38 327 LYS A C 1
ATOM 2621 O O . LYS A 1 327 ? 116.018 24.704 -155.118 1.00 77.38 327 LYS A O 1
ATOM 2626 N N . SER A 1 328 ? 114.203 25.680 -154.216 1.00 75.50 328 SER A N 1
ATOM 2627 C CA . SER A 1 328 ? 113.751 26.329 -155.450 1.00 75.50 328 SER A CA 1
ATOM 2628 C C . SER A 1 328 ? 114.623 27.535 -155.824 1.00 75.50 328 SER A C 1
ATOM 2630 O O . SER A 1 328 ? 115.028 27.654 -156.981 1.00 75.50 328 SER A O 1
ATOM 2632 N N . GLN A 1 329 ? 115.038 28.335 -154.837 1.00 75.56 329 GLN A N 1
ATOM 2633 C CA . GLN A 1 329 ? 116.019 29.406 -154.984 1.00 75.56 329 GLN A CA 1
ATOM 2634 C C . GLN A 1 329 ? 117.354 28.854 -155.498 1.00 75.56 329 GLN A C 1
ATOM 2636 O O . GLN A 1 329 ? 117.855 29.324 -156.515 1.00 75.56 329 GLN A O 1
ATOM 2641 N N . GLY A 1 330 ? 117.868 27.769 -154.907 1.00 75.88 330 GLY A N 1
ATOM 2642 C CA . GLY A 1 330 ? 119.103 27.129 -155.373 1.00 75.88 330 GLY A CA 1
ATOM 2643 C C . GLY A 1 330 ? 119.029 26.561 -156.800 1.00 75.88 330 GLY A C 1
ATOM 2644 O O . GLY A 1 330 ? 120.061 26.402 -157.453 1.00 75.88 330 GLY A O 1
ATOM 2645 N N . LYS A 1 331 ? 117.831 26.260 -157.323 1.00 74.56 331 LYS A N 1
ATOM 2646 C CA . LYS A 1 331 ? 117.631 25.910 -158.742 1.00 74.56 331 LYS A CA 1
ATOM 2647 C C . LYS A 1 331 ? 117.598 27.156 -159.633 1.00 74.56 331 LYS A C 1
ATOM 2649 O O . LYS A 1 331 ? 118.165 27.115 -160.723 1.00 74.56 331 LYS A O 1
ATOM 2654 N N . LEU A 1 332 ? 116.978 28.246 -159.175 1.00 71.44 332 LEU A N 1
ATOM 2655 C CA . LEU A 1 332 ? 116.939 29.528 -159.885 1.00 71.44 332 LEU A CA 1
ATOM 2656 C C . LEU A 1 332 ? 118.334 30.153 -160.023 1.00 71.44 332 LEU A C 1
ATOM 2658 O O . LEU A 1 332 ? 118.678 30.620 -161.105 1.00 71.44 332 LEU A O 1
ATOM 2662 N N . GLU A 1 333 ? 119.159 30.086 -158.975 1.00 73.06 333 GLU A N 1
ATOM 2663 C CA . GLU A 1 333 ? 120.545 30.578 -158.974 1.00 73.06 333 GLU A CA 1
ATOM 2664 C C . GLU A 1 333 ? 121.375 29.900 -160.084 1.00 73.06 333 GLU A C 1
ATOM 2666 O O . GLU A 1 333 ? 122.038 30.561 -160.881 1.00 73.06 333 GLU A O 1
ATOM 2671 N N . ARG A 1 334 ? 121.240 28.571 -160.233 1.00 74.88 334 ARG A N 1
ATOM 2672 C CA . ARG A 1 334 ? 121.920 27.800 -161.293 1.00 74.88 334 ARG A CA 1
ATOM 2673 C C . ARG A 1 334 ? 121.403 28.119 -162.696 1.00 74.88 334 ARG A C 1
ATOM 2675 O O . ARG A 1 334 ? 122.153 28.001 -163.666 1.00 74.88 334 ARG A O 1
ATOM 2682 N N . MET A 1 335 ? 120.121 28.468 -162.834 1.00 71.06 335 MET A N 1
ATOM 2683 C CA . MET A 1 335 ? 119.562 28.913 -164.116 1.00 71.06 335 MET A CA 1
ATOM 2684 C C . MET A 1 335 ? 120.036 30.325 -164.472 1.00 71.06 335 MET A C 1
ATOM 2686 O O . MET A 1 335 ? 120.367 30.570 -165.632 1.00 71.06 335 MET A O 1
ATOM 2690 N N . LYS A 1 336 ? 120.154 31.218 -163.482 1.00 76.81 336 LYS A N 1
ATOM 2691 C CA . LYS A 1 336 ? 120.711 32.564 -163.647 1.00 76.81 336 LYS A CA 1
ATOM 2692 C C . LYS A 1 336 ? 122.175 32.520 -164.097 1.00 76.81 336 LYS A C 1
ATOM 2694 O O . LYS A 1 336 ? 122.499 33.137 -165.106 1.00 76.81 336 LYS A O 1
ATOM 2699 N N . GLU A 1 337 ? 123.027 31.716 -163.456 1.00 74.00 337 GLU A N 1
ATOM 2700 C CA . GLU A 1 337 ? 124.432 31.558 -163.879 1.00 74.00 337 GLU A CA 1
ATOM 2701 C C . GLU A 1 337 ? 124.569 31.012 -165.312 1.00 74.00 337 GLU A C 1
ATOM 2703 O O . GLU A 1 337 ? 125.466 31.414 -166.058 1.00 74.00 337 GLU A O 1
ATOM 2708 N N . LYS A 1 338 ? 123.680 30.098 -165.733 1.00 74.31 338 LYS A N 1
ATOM 2709 C CA . LYS A 1 338 ? 123.659 29.588 -167.115 1.00 74.31 338 LYS A CA 1
ATOM 2710 C C . LYS A 1 338 ? 123.240 30.662 -168.121 1.00 74.31 338 LYS A C 1
ATOM 2712 O O . LYS A 1 338 ? 123.844 30.746 -169.188 1.00 74.31 338 LYS A O 1
ATOM 2717 N N . ALA A 1 339 ? 122.250 31.486 -167.780 1.00 69.06 339 ALA A N 1
ATOM 2718 C CA . ALA A 1 339 ? 121.797 32.586 -168.626 1.00 69.06 339 ALA A CA 1
ATOM 2719 C C . ALA A 1 339 ? 122.844 33.712 -168.728 1.00 69.06 339 ALA A C 1
ATOM 2721 O O . ALA A 1 339 ? 123.074 34.231 -169.818 1.00 69.06 339 ALA A O 1
ATOM 2722 N N . GLU A 1 340 ? 123.547 34.044 -167.641 1.00 69.75 340 GLU A N 1
ATOM 2723 C CA . GLU A 1 340 ? 124.616 35.057 -167.645 1.00 69.75 340 GLU A CA 1
ATOM 2724 C C . GLU A 1 340 ? 125.825 34.634 -168.499 1.00 69.75 340 GLU A C 1
ATOM 2726 O O . GLU A 1 340 ? 126.379 35.459 -169.234 1.00 69.75 340 GLU A O 1
ATOM 2731 N N . LYS A 1 341 ? 126.187 33.341 -168.493 1.00 71.31 341 LYS A N 1
ATOM 2732 C CA . LYS A 1 341 ? 127.226 32.785 -169.384 1.00 71.31 341 LYS A CA 1
ATOM 2733 C C . LYS A 1 341 ? 126.815 32.795 -170.862 1.00 71.31 341 LYS A C 1
ATOM 2735 O O . LYS A 1 341 ? 127.656 33.025 -171.727 1.00 71.31 341 LYS A O 1
ATOM 2740 N N . GLN A 1 342 ? 125.533 32.592 -171.170 1.00 71.31 342 GLN A N 1
ATOM 2741 C CA . GLN A 1 342 ? 125.025 32.708 -172.544 1.00 71.31 342 GLN A CA 1
ATOM 2742 C C . GLN A 1 342 ? 124.949 34.172 -173.011 1.00 71.31 342 GLN A C 1
ATOM 2744 O O . GLN A 1 342 ? 125.329 34.477 -174.139 1.00 71.31 342 GLN A O 1
ATOM 2749 N N . LEU A 1 343 ? 124.543 35.099 -172.139 1.00 70.06 343 LEU A N 1
ATOM 2750 C CA . LEU A 1 343 ? 124.424 36.525 -172.462 1.00 70.06 343 LEU A CA 1
ATOM 2751 C C . LEU A 1 343 ? 125.783 37.180 -172.760 1.00 70.06 343 LEU A C 1
ATOM 2753 O O . LEU A 1 343 ? 125.888 38.023 -173.651 1.00 70.06 343 LEU A O 1
ATOM 2757 N N . THR A 1 344 ? 126.840 36.771 -172.056 1.00 67.81 344 THR A N 1
ATOM 2758 C CA . THR A 1 344 ? 128.208 37.246 -172.324 1.00 67.81 344 THR A CA 1
ATOM 2759 C C . THR A 1 344 ? 128.758 36.731 -173.658 1.00 67.81 344 THR A C 1
ATOM 2761 O O . THR A 1 344 ? 129.425 37.494 -174.353 1.00 67.81 344 THR A O 1
ATOM 2764 N N . SER A 1 345 ? 128.403 35.507 -174.070 1.00 68.75 345 SER A N 1
ATOM 2765 C CA . SER A 1 345 ? 128.758 34.940 -175.383 1.00 68.75 345 SER A CA 1
ATOM 2766 C C . SER A 1 345 ? 128.029 35.616 -176.552 1.00 68.75 345 SER A C 1
ATOM 2768 O O . SER A 1 345 ? 128.614 35.843 -177.606 1.00 68.75 345 SER A O 1
ATOM 2770 N N . VAL A 1 346 ? 126.754 35.977 -176.376 1.00 67.81 346 VAL A N 1
ATOM 2771 C CA . VAL A 1 346 ? 125.964 36.658 -177.420 1.00 67.81 346 VAL A CA 1
ATOM 2772 C C . VAL A 1 346 ? 126.400 38.120 -177.586 1.00 67.81 346 VAL A C 1
ATOM 2774 O O . VAL A 1 346 ? 126.386 38.667 -178.689 1.00 67.81 346 VAL A O 1
ATOM 2777 N N . LYS A 1 347 ? 126.856 38.762 -176.504 1.00 69.12 347 LYS A N 1
ATOM 2778 C CA . LYS A 1 347 ? 127.346 40.147 -176.539 1.00 69.12 347 LYS A CA 1
ATOM 2779 C C . LYS A 1 347 ? 128.673 40.296 -177.301 1.00 69.12 347 LYS A C 1
ATOM 2781 O O . LYS A 1 347 ? 128.862 41.309 -177.973 1.00 69.12 347 LYS A O 1
ATOM 2786 N N . SER A 1 348 ? 129.573 39.311 -177.240 1.00 65.19 348 SER A N 1
ATOM 2787 C CA . SER A 1 348 ? 130.822 39.316 -178.019 1.00 65.19 348 SER A CA 1
ATOM 2788 C C . SER A 1 348 ? 130.594 39.045 -179.514 1.00 65.19 348 SER A C 1
ATOM 2790 O O . SER A 1 348 ? 131.282 39.641 -180.342 1.00 65.19 348 SER A O 1
ATOM 2792 N N . GLU A 1 349 ? 129.596 38.235 -179.883 1.00 66.00 349 GLU A N 1
ATOM 2793 C CA . GLU A 1 349 ? 129.217 38.007 -181.290 1.00 66.00 349 GLU A CA 1
ATOM 2794 C C . GLU A 1 349 ? 128.546 39.227 -181.942 1.00 66.00 349 GLU A C 1
ATOM 2796 O O . GLU A 1 349 ? 128.793 39.523 -183.116 1.00 66.00 349 GLU A O 1
ATOM 2801 N N . LEU A 1 350 ? 127.737 39.981 -181.188 1.00 66.75 350 LEU A N 1
ATOM 2802 C CA . LEU A 1 350 ? 127.048 41.171 -181.700 1.00 66.75 350 LEU A CA 1
ATOM 2803 C C . LEU A 1 350 ? 128.033 42.295 -182.077 1.00 66.75 350 LEU A C 1
ATOM 2805 O O . LEU A 1 350 ? 127.874 42.926 -183.120 1.00 66.75 350 LEU A O 1
ATOM 2809 N N . LEU A 1 351 ? 129.103 42.484 -181.293 1.00 64.62 351 LEU A N 1
ATOM 2810 C CA . LEU A 1 351 ? 130.153 43.476 -181.576 1.00 64.62 351 LEU A CA 1
ATOM 2811 C C . LEU A 1 351 ? 130.963 43.172 -182.850 1.00 64.62 351 LEU A C 1
ATOM 2813 O O . LEU A 1 351 ? 131.507 44.087 -183.468 1.00 64.62 35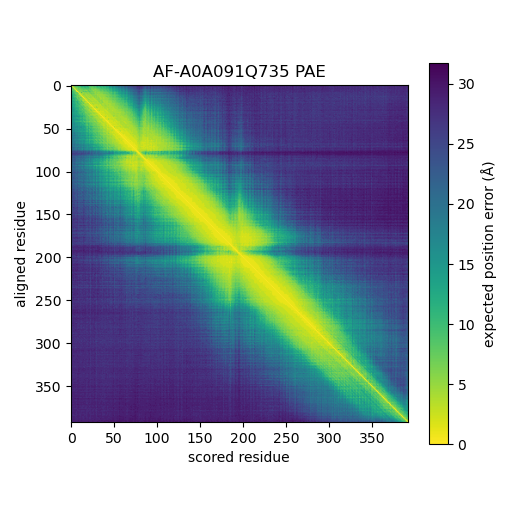1 LEU A O 1
ATOM 2817 N N . LEU A 1 352 ? 131.031 41.906 -183.271 1.00 64.31 352 LEU A N 1
ATOM 2818 C CA . LEU A 1 352 ? 131.667 41.499 -184.530 1.00 64.31 352 LEU A CA 1
ATOM 2819 C C . LEU A 1 352 ? 130.745 41.693 -185.743 1.00 64.31 352 LEU A C 1
ATOM 2821 O O . LEU A 1 352 ? 131.233 41.991 -186.834 1.00 64.31 352 LEU A O 1
ATOM 2825 N N . LYS A 1 353 ? 129.423 41.563 -185.566 1.00 63.69 353 LYS A N 1
ATOM 2826 C CA . LYS A 1 353 ? 128.436 41.768 -186.639 1.00 63.69 353 LYS A CA 1
ATOM 2827 C C . LYS A 1 353 ? 128.195 43.241 -186.965 1.00 63.69 353 LYS A C 1
ATOM 2829 O O . LYS A 1 353 ? 128.023 43.567 -188.137 1.00 63.69 353 LYS A O 1
ATOM 2834 N N . ASP A 1 354 ? 128.250 44.123 -185.972 1.00 60.47 354 ASP A N 1
ATOM 2835 C CA . ASP A 1 354 ? 127.986 45.554 -186.173 1.00 60.47 354 ASP A CA 1
ATOM 2836 C C . ASP A 1 354 ? 129.067 46.232 -187.040 1.00 60.47 354 ASP A C 1
ATOM 2838 O O . ASP A 1 354 ? 128.757 47.024 -187.927 1.00 60.47 354 ASP A O 1
ATOM 2842 N N . ARG A 1 355 ? 130.338 45.813 -186.909 1.00 58.62 355 ARG A N 1
ATOM 2843 C CA . ARG A 1 355 ? 131.440 46.269 -187.785 1.00 58.62 355 ARG A CA 1
ATOM 2844 C C . ARG A 1 355 ? 131.296 45.831 -189.247 1.00 58.62 355 ARG A C 1
ATOM 2846 O O . ARG A 1 355 ? 131.875 46.458 -190.125 1.00 58.62 355 ARG A O 1
ATOM 2853 N N . LYS A 1 356 ? 130.544 44.758 -189.511 1.00 60.84 356 LYS A N 1
ATOM 2854 C CA . LYS A 1 356 ? 130.351 44.200 -190.859 1.00 60.84 356 LYS A CA 1
ATOM 2855 C C . LYS A 1 356 ? 129.179 44.862 -191.593 1.00 60.84 356 LYS A C 1
ATOM 2857 O O . LYS A 1 356 ? 129.212 44.998 -192.808 1.00 60.84 356 LYS A O 1
ATOM 2862 N N . ALA A 1 357 ? 128.174 45.337 -190.856 1.00 60.69 357 ALA A N 1
ATOM 2863 C CA . ALA A 1 357 ? 127.018 46.030 -191.426 1.00 60.69 357 ALA A CA 1
ATOM 2864 C C . ALA A 1 357 ? 127.344 47.454 -191.919 1.00 60.69 357 ALA A C 1
ATOM 2866 O O . ALA A 1 357 ? 126.688 47.954 -192.835 1.00 60.69 357 ALA A O 1
ATOM 2867 N N . THR A 1 358 ? 128.371 48.100 -191.359 1.00 60.19 358 THR A N 1
ATOM 2868 C CA . THR A 1 358 ? 128.816 49.433 -191.792 1.00 60.19 358 THR A CA 1
ATOM 2869 C C . THR A 1 358 ? 129.493 49.445 -193.168 1.00 60.19 358 THR A C 1
ATOM 2871 O O . THR A 1 358 ? 129.440 50.469 -193.837 1.00 60.19 358 THR A O 1
ATOM 2874 N N . GLU A 1 359 ? 130.052 48.327 -193.647 1.00 57.50 359 GLU A N 1
ATOM 2875 C CA . GLU A 1 359 ? 130.679 48.244 -194.983 1.00 57.50 359 GLU A CA 1
ATOM 2876 C C . GLU A 1 359 ? 129.678 47.988 -196.127 1.00 57.50 359 GLU A C 1
ATOM 2878 O O . GLU A 1 359 ? 129.882 48.458 -197.248 1.00 57.50 359 GLU A O 1
ATOM 2883 N N . ASP A 1 360 ? 128.578 47.270 -195.873 1.00 58.81 360 ASP A N 1
ATOM 2884 C CA . ASP A 1 360 ? 127.652 46.843 -196.937 1.00 58.81 360 ASP A CA 1
ATOM 2885 C C . ASP A 1 360 ? 126.649 47.931 -197.355 1.00 58.81 360 ASP A C 1
ATOM 2887 O O . ASP A 1 360 ? 126.168 47.943 -198.492 1.00 58.81 360 ASP A O 1
ATOM 2891 N N . LYS A 1 361 ? 126.362 48.906 -196.483 1.00 66.31 361 LYS A N 1
ATOM 2892 C CA . LYS A 1 361 ? 125.462 50.020 -196.826 1.00 66.31 361 LYS A CA 1
ATOM 2893 C C . LYS A 1 361 ? 126.104 51.019 -197.799 1.00 66.31 361 LYS A C 1
ATOM 2895 O O . LYS A 1 361 ? 125.394 51.606 -198.614 1.00 66.31 361 LYS A O 1
ATOM 2900 N N . GLU A 1 362 ? 127.430 51.157 -197.773 1.00 56.72 362 GLU A N 1
ATOM 2901 C CA . GLU A 1 362 ? 128.197 52.026 -198.679 1.00 56.72 362 GLU A CA 1
ATOM 2902 C C . GLU A 1 362 ? 128.110 51.542 -200.145 1.00 56.72 362 GLU A C 1
ATOM 2904 O O . GLU A 1 362 ? 128.111 52.349 -201.072 1.00 56.72 362 GLU A O 1
ATOM 2909 N N . LYS A 1 363 ? 127.951 50.227 -200.374 1.00 61.03 363 LYS A N 1
ATOM 2910 C CA . LYS A 1 363 ? 127.900 49.622 -201.721 1.00 61.03 363 LYS A CA 1
ATOM 2911 C C . LYS A 1 363 ? 126.559 49.800 -202.434 1.00 61.03 363 LYS A C 1
ATOM 2913 O O . LYS A 1 363 ? 126.535 50.045 -203.638 1.00 61.03 363 LYS A O 1
ATOM 2918 N N . ASN A 1 364 ? 125.441 49.739 -201.711 1.00 59.41 364 ASN A N 1
ATOM 2919 C CA . ASN A 1 364 ? 124.107 49.834 -202.326 1.00 59.41 364 ASN A CA 1
ATOM 2920 C C . ASN A 1 364 ? 123.741 51.253 -202.791 1.00 59.41 364 ASN A C 1
ATOM 2922 O O . ASN A 1 364 ? 122.827 51.421 -203.597 1.00 59.41 364 ASN A O 1
ATOM 2926 N N . LYS A 1 365 ? 124.494 52.265 -202.348 1.00 57.16 365 LYS A N 1
ATOM 2927 C CA . LYS A 1 365 ? 124.391 53.650 -202.816 1.00 57.16 365 LYS A CA 1
ATOM 2928 C C . LYS A 1 365 ? 124.773 53.814 -204.298 1.00 57.16 365 LYS A C 1
ATOM 2930 O O . LYS A 1 365 ? 124.248 54.710 -204.943 1.00 57.16 365 LYS A O 1
ATOM 2935 N N . ASN A 1 366 ? 125.592 52.920 -204.860 1.00 57.31 366 ASN A N 1
ATOM 2936 C CA . ASN A 1 366 ? 126.142 53.080 -206.214 1.00 57.31 366 ASN A CA 1
ATOM 2937 C C . ASN A 1 366 ? 125.334 52.379 -207.327 1.00 57.31 366 ASN A C 1
ATOM 2939 O O . ASN A 1 366 ? 125.605 52.600 -208.501 1.00 57.31 366 ASN A O 1
ATOM 2943 N N . MET A 1 367 ? 124.350 51.529 -206.999 1.00 59.47 367 MET A N 1
ATOM 2944 C CA . MET A 1 367 ? 123.685 50.664 -207.995 1.00 59.47 367 MET A CA 1
ATOM 2945 C C . MET A 1 367 ? 122.342 51.213 -208.512 1.00 59.47 367 MET A C 1
ATOM 2947 O O . MET A 1 367 ? 121.906 50.855 -209.604 1.00 59.47 367 MET A O 1
ATOM 2951 N N . LEU A 1 368 ? 121.683 52.105 -207.765 1.00 61.16 368 LEU A N 1
ATOM 2952 C CA . LEU A 1 368 ? 120.356 52.624 -208.132 1.00 61.16 368 LEU A CA 1
ATOM 2953 C C . LEU A 1 368 ? 120.416 53.787 -209.144 1.00 61.16 368 LEU A C 1
ATOM 2955 O O . LEU A 1 368 ? 119.456 54.016 -209.879 1.00 61.16 368 LEU A O 1
ATOM 2959 N N . GLU A 1 369 ? 121.561 54.471 -209.249 1.00 57.78 369 GLU A N 1
ATOM 2960 C CA . GLU A 1 369 ? 121.813 55.514 -210.258 1.00 57.78 369 GLU A CA 1
ATOM 2961 C C . GLU A 1 369 ? 121.845 54.967 -211.701 1.00 57.78 369 GLU A C 1
ATOM 2963 O O . GLU A 1 369 ? 121.673 55.735 -212.646 1.00 57.78 369 GLU A O 1
ATOM 2968 N N . ALA A 1 370 ? 121.972 53.648 -211.894 1.00 59.94 370 ALA A N 1
ATOM 2969 C CA . ALA A 1 370 ? 122.100 53.034 -213.218 1.00 59.94 370 ALA A CA 1
ATOM 2970 C C . ALA A 1 370 ? 120.765 52.677 -213.910 1.00 59.94 370 ALA A C 1
ATOM 2972 O O . ALA A 1 370 ? 120.725 52.624 -215.132 1.00 59.94 370 ALA A O 1
ATOM 2973 N N . VAL A 1 371 ? 119.665 52.449 -213.176 1.00 60.44 371 VAL A N 1
ATOM 2974 C CA . VAL A 1 371 ? 118.450 51.808 -213.746 1.00 60.44 371 VAL A CA 1
ATOM 2975 C C . VAL A 1 371 ? 117.419 52.807 -214.293 1.00 60.44 371 VAL A C 1
ATOM 2977 O O . VAL A 1 371 ? 116.635 52.488 -215.185 1.00 60.44 371 VAL A O 1
ATOM 2980 N N . THR A 1 372 ? 117.411 54.057 -213.829 1.00 61.75 372 THR A N 1
ATOM 2981 C CA . THR A 1 372 ? 116.362 55.013 -214.248 1.00 61.75 372 THR A CA 1
ATOM 2982 C C . THR A 1 372 ? 116.652 55.672 -215.610 1.00 61.75 372 THR A C 1
ATOM 2984 O O . THR A 1 372 ? 115.748 56.217 -216.245 1.00 61.75 372 THR A O 1
ATOM 2987 N N . SER A 1 373 ? 117.888 55.593 -216.112 1.00 58.53 373 SER A N 1
ATOM 2988 C CA . SER A 1 373 ? 118.279 56.096 -217.440 1.00 58.53 373 SER A CA 1
ATOM 2989 C C . SER A 1 373 ? 117.663 55.291 -218.598 1.00 58.53 373 SER A C 1
ATOM 2991 O O . SER A 1 373 ? 117.440 55.856 -219.668 1.00 58.53 373 SER A O 1
ATOM 2993 N N . GLU A 1 374 ? 117.291 54.024 -218.385 1.00 61.94 374 GLU A N 1
ATOM 2994 C CA . GLU A 1 374 ? 116.772 53.134 -219.437 1.00 61.94 374 GLU A CA 1
ATOM 2995 C C . GLU A 1 374 ? 115.262 53.294 -219.698 1.00 61.94 374 GLU A C 1
ATOM 2997 O O . GLU A 1 374 ? 114.795 53.143 -220.830 1.00 61.94 374 GLU A O 1
ATOM 3002 N N . MET A 1 375 ? 114.473 53.708 -218.700 1.00 59.41 375 MET A N 1
ATOM 3003 C CA . MET A 1 375 ? 113.010 53.822 -218.846 1.00 59.41 375 MET A CA 1
ATOM 3004 C C . MET A 1 375 ? 112.576 54.984 -219.764 1.00 59.41 375 MET A C 1
ATOM 3006 O O . MET A 1 375 ? 111.452 55.001 -220.269 1.00 59.41 375 MET A O 1
ATOM 3010 N N . LYS A 1 376 ? 113.487 55.927 -220.050 1.00 56.53 376 LYS A N 1
ATOM 3011 C CA . LYS A 1 376 ? 113.302 57.012 -221.030 1.00 56.53 376 LYS A CA 1
ATOM 3012 C C . LYS A 1 376 ? 113.274 56.535 -222.491 1.00 56.53 376 LYS A C 1
ATOM 3014 O O . LYS A 1 376 ? 112.781 57.277 -223.333 1.00 56.53 376 LYS A O 1
ATOM 3019 N N . VAL A 1 377 ? 113.757 55.328 -222.805 1.00 59.38 377 VAL A N 1
ATOM 3020 C CA . VAL A 1 377 ? 113.939 54.859 -224.197 1.00 59.38 377 VAL A CA 1
ATOM 3021 C C . VAL A 1 377 ? 112.765 54.003 -224.704 1.00 59.38 377 VAL A C 1
ATOM 3023 O O . VAL A 1 377 ? 112.525 53.925 -225.904 1.00 59.38 377 VAL A O 1
ATOM 3026 N N . LEU A 1 378 ? 111.968 53.411 -223.810 1.00 56.91 378 LEU A N 1
ATOM 3027 C CA . LEU A 1 378 ? 110.958 52.402 -224.173 1.00 56.91 378 LEU A CA 1
ATOM 3028 C C . LEU A 1 378 ? 109.561 52.943 -224.514 1.00 56.91 378 LEU A C 1
ATOM 3030 O O . LEU A 1 378 ? 108.708 52.181 -224.958 1.00 56.91 378 LEU A O 1
ATOM 3034 N N . LYS A 1 379 ? 109.291 54.241 -224.326 1.00 54.62 379 LYS A N 1
ATOM 3035 C CA . LYS A 1 379 ? 107.958 54.808 -224.619 1.00 54.62 379 LYS A CA 1
ATOM 3036 C C . LYS A 1 379 ? 107.877 55.563 -225.948 1.00 54.62 379 LYS A C 1
ATOM 3038 O O . LYS A 1 379 ? 106.778 55.771 -226.451 1.00 54.62 379 LYS A O 1
ATOM 3043 N N . THR A 1 380 ? 109.016 55.903 -226.550 1.00 58.28 380 THR A N 1
ATOM 3044 C CA . THR A 1 380 ? 109.112 56.460 -227.910 1.00 58.28 380 THR A CA 1
ATOM 3045 C C . THR A 1 380 ? 108.881 55.408 -229.000 1.00 58.28 380 THR A C 1
ATOM 3047 O O . THR A 1 380 ? 108.415 55.757 -230.077 1.00 58.28 380 THR A O 1
ATOM 3050 N N . THR A 1 381 ? 109.101 54.118 -228.727 1.00 59.31 381 THR A N 1
ATOM 3051 C CA . THR A 1 381 ? 108.942 53.030 -229.713 1.00 59.31 381 THR A CA 1
ATOM 3052 C C . THR A 1 381 ? 107.504 52.525 -229.884 1.00 59.31 381 THR A C 1
ATOM 3054 O O . THR A 1 381 ? 107.217 51.830 -230.855 1.00 59.31 381 THR A O 1
ATOM 3057 N N . LEU A 1 382 ? 106.566 52.900 -229.004 1.00 57.59 382 LEU A N 1
ATOM 3058 C CA . LEU A 1 382 ? 105.164 52.461 -229.106 1.00 57.59 382 LEU A CA 1
ATOM 3059 C C . LEU A 1 382 ? 104.278 53.384 -229.969 1.00 57.59 382 LEU A C 1
ATOM 3061 O O . LEU A 1 382 ? 103.081 53.139 -230.103 1.00 57.59 382 LEU A O 1
ATOM 3065 N N . ALA A 1 383 ? 104.850 54.443 -230.553 1.00 54.88 383 ALA A N 1
ATOM 3066 C CA . ALA A 1 383 ? 104.134 55.396 -231.400 1.00 54.88 383 ALA A CA 1
ATOM 3067 C C . ALA A 1 383 ? 103.873 54.905 -232.844 1.00 54.88 383 ALA A C 1
ATOM 3069 O O . ALA A 1 383 ? 103.029 55.485 -233.522 1.00 54.88 383 ALA A O 1
ATOM 3070 N N . GLU A 1 384 ? 104.540 53.862 -233.351 1.00 58.75 384 GLU A N 1
ATOM 3071 C CA . GLU A 1 384 ? 104.653 53.682 -234.815 1.00 58.75 384 GLU A CA 1
ATOM 3072 C C . GLU A 1 384 ? 104.018 52.401 -235.402 1.00 58.75 384 GLU A C 1
ATOM 3074 O O . GLU A 1 384 ? 103.889 52.296 -236.622 1.00 58.75 384 GLU A O 1
ATOM 3079 N N . LEU A 1 385 ? 103.510 51.467 -234.583 1.00 55.03 385 LEU A N 1
ATOM 3080 C CA . LEU A 1 385 ? 103.132 50.116 -235.049 1.00 55.03 385 LEU A CA 1
ATOM 3081 C C . LEU A 1 385 ? 101.653 49.845 -235.407 1.00 55.03 385 LEU A C 1
ATOM 3083 O O . LEU A 1 385 ? 101.349 48.727 -235.802 1.00 55.03 385 LEU A O 1
ATOM 3087 N N . ALA A 1 386 ? 100.720 50.806 -235.353 1.00 55.56 386 ALA A N 1
ATOM 3088 C CA . ALA A 1 386 ? 99.301 50.505 -235.654 1.00 55.56 386 ALA A CA 1
ATOM 3089 C C . ALA A 1 386 ? 98.630 51.415 -236.702 1.00 55.56 386 ALA A C 1
ATOM 3091 O O . ALA A 1 386 ? 97.411 51.576 -236.699 1.00 55.56 386 ALA A O 1
ATOM 3092 N N . LYS A 1 387 ? 99.405 52.009 -237.631 1.00 58.16 387 LYS A N 1
ATOM 3093 C CA . LYS A 1 387 ? 98.861 52.773 -238.778 1.00 58.16 387 LYS A CA 1
ATOM 3094 C C . LYS A 1 387 ? 99.094 52.139 -240.164 1.00 58.16 387 LYS A C 1
ATOM 3096 O O . LYS A 1 387 ? 98.617 52.734 -241.135 1.00 58.16 387 LYS A O 1
ATOM 3101 N N . ARG A 1 388 ? 99.767 50.976 -240.332 1.00 53.53 388 ARG A N 1
ATOM 3102 C CA . ARG A 1 388 ? 100.041 50.424 -241.691 1.00 53.53 388 ARG A CA 1
ATOM 3103 C C . ARG A 1 388 ? 100.267 48.895 -241.898 1.00 53.53 388 ARG A C 1
ATOM 3105 O O . ARG A 1 388 ? 100.972 48.548 -242.830 1.00 53.53 388 ARG A O 1
ATOM 3112 N N . GLU A 1 389 ? 99.559 48.023 -241.175 1.00 53.53 389 GLU A N 1
ATOM 3113 C CA . GLU A 1 389 ? 99.095 46.668 -241.601 1.00 53.53 389 GLU A CA 1
ATOM 3114 C C . GLU A 1 389 ? 97.638 46.538 -241.076 1.00 53.53 389 GLU A C 1
ATOM 3116 O O . GLU A 1 389 ? 97.440 46.100 -239.955 1.00 53.53 389 GLU A O 1
ATOM 3121 N N . ARG A 1 390 ? 96.575 47.203 -241.565 1.00 58.94 390 ARG A N 1
ATOM 3122 C CA . ARG A 1 390 ? 95.919 47.383 -242.882 1.00 58.94 390 ARG A CA 1
ATOM 3123 C C . ARG A 1 390 ? 95.226 46.129 -243.445 1.00 58.94 390 ARG A C 1
ATOM 3125 O O . ARG A 1 390 ? 95.843 45.413 -244.217 1.00 58.94 390 ARG A O 1
ATOM 3132 N N . GLN A 1 391 ? 93.916 46.023 -243.148 1.00 44.31 391 GLN A N 1
ATOM 3133 C CA . GLN A 1 391 ? 92.936 44.966 -243.489 1.00 44.31 391 GLN A CA 1
ATOM 3134 C C . GLN A 1 391 ? 93.221 43.645 -242.758 1.00 44.31 391 GLN A C 1
ATOM 3136 O O . GLN A 1 391 ? 94.223 42.997 -243.029 1.00 44.31 391 GLN A O 1
ATOM 3141 N N . VAL A 1 392 ? 92.397 43.175 -241.817 1.00 40.12 392 VAL A N 1
ATOM 3142 C CA . VAL A 1 392 ? 90.955 43.402 -241.547 1.00 40.12 392 VAL A CA 1
ATOM 3143 C C . VAL A 1 392 ? 90.606 44.729 -240.880 1.00 40.12 392 VAL A C 1
ATOM 3145 O O . VAL A 1 392 ? 91.342 45.157 -239.965 1.00 40.12 392 VAL A O 1
#

Organism: Leptosomus discolor (NCBI:txid188344)

Foldseek 3Di:
DVPVVVVVVVVVVVVVVVVVVVVVVVVVVVVVVVVVVVVVVVVVVVVVVVVVVVVVVVVVVVVVLQVVLVVLQVVLDDPVDGADSDPVSSVVSVVVVVVVVVVVVVVVVVVVVVVVVVVVVVVVVVVVVVVVVVVVVVVVVVVVVVVVVVVVVVVVVVVVVVVVVVVVVVVVVVVVVLCVLCVVLVNNVVCVVPDDVCSVVVSVVSVVVVVVVVVVVVVVVVVVVVVVVVVVVVVVVVVVVVVVVVVVVVVVVVVVVVVVVVVVVVVVVVVVVVVVVVVVVVVVVVVVVVVVVVVVVVVVVVVVVVVVVVVVVVVVVVVVVVVVVVVVVVVVVVVVVVVVVVVVVVVVVVVVVVVVVVVPVVVVVPPPVPPPVPVVPPPVVVPPPPPPPDDD

Sequence (392 aa):
DLDRAIIGRQSLEMEIRNLQDKLTANQKALDASRRELHNLKKFSSELDGSLKSSREEARTAQSSLVAFQEQIATLLSSGSATVKPSEKTILERIQEINCKEESKEIVISQLETQIAKLTEAVGNQTRLYQEALERSRKAEKCSETFQDQLKQLEEELLAADLLQDGLKLEKQKYLKFLEQLNEKMKLDSLAAEVGFDMNVDAILARVEQLVKLEGDAVIENKTMAYSLRRKLKSQKAKLESKELHMNLLRQKITQLEEEKQVRTALAVERDEANLAVRKLHKMIERLQKQLDLAKETNTDLKAKLSETNELKIKTLEQNRMIEELNKSQGKLERMKEKAEKQLTSVKSELLLKDRKATEDKEKNKNMLEAVTSEMKVLKTTLAELAKRERQV

Radius of gyration: 142.36 Å; Cα contacts (8 Å, |Δi|>4): 47; chains: 1; bounding box: 242×101×434 Å

Solvent-accessible surface area (backbone atoms only — not comparable to full-atom values): 21283 Å² total; per-residue (Å²): 132,71,68,71,58,54,58,53,50,52,51,50,53,52,48,51,49,51,49,49,52,50,48,54,52,50,50,52,51,49,55,48,51,52,49,50,51,51,48,50,51,49,52,52,51,50,51,52,49,50,52,50,49,52,54,48,52,53,47,53,51,49,52,50,51,51,54,50,34,42,53,52,15,56,71,71,30,50,103,88,45,84,47,53,63,40,72,67,53,44,50,52,48,52,51,52,51,50,55,50,49,56,53,46,51,53,51,49,53,51,49,52,54,50,48,53,52,50,53,50,51,52,52,52,52,52,51,53,51,51,53,51,50,53,51,48,54,52,51,50,52,51,50,52,54,51,52,52,51,48,52,53,51,52,52,53,49,52,51,49,51,54,51,50,52,52,49,52,54,50,52,51,53,52,49,54,51,51,52,53,48,27,56,76,70,70,32,55,75,55,45,72,71,61,36,77,88,45,35,61,58,52,51,51,55,48,51,56,49,51,53,49,55,50,51,50,52,52,53,51,50,52,51,51,50,52,53,49,52,51,51,50,54,52,50,50,54,53,49,55,53,50,50,54,51,50,52,52,50,51,52,51,50,52,52,49,52,52,53,49,52,53,52,51,51,54,50,52,54,49,52,54,50,51,52,48,50,51,52,50,48,55,50,49,54,52,53,48,51,54,49,48,51,54,46,51,54,49,51,50,51,50,48,52,50,49,52,50,49,50,51,51,49,52,52,52,52,50,52,50,50,50,53,51,51,51,56,50,49,60,50,50,52,57,50,48,56,54,48,54,58,49,53,56,56,53,54,59,52,49,64,58,49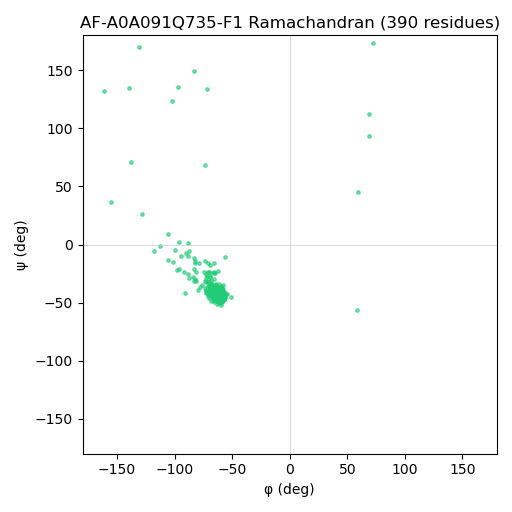,58,68,54,56,67,61,58,61,68,58,63,69,69,60,66,79,65,62,68,70,58,68,73,63,67,67,71,70,72,77,73,83,86,83,81,87,79,81,133

InterPro domains:
  IPR039139 Coiled-coil domain-containing protein 170-like [PTHR18863] (1-391)

Mean predicted aligned error: 20.03 Å

pLDDT: mean 85.99, std 13.25, range [40.12, 98.38]